Protein AF-0000000086883525 (afdb_homodimer)

Structure (mmCIF, N/CA/C/O backbone):
data_AF-0000000086883525-model_v1
#
loop_
_entity.id
_entity.type
_entity.pdbx_description
1 polymer 'Thiamine ABC transporter substrate-binding protein'
#
loop_
_atom_site.group_PDB
_atom_site.id
_atom_site.type_symbol
_atom_site.label_atom_id
_atom_site.label_alt_id
_atom_site.label_comp_id
_atom_site.label_asym_id
_atom_site.label_entity_id
_atom_site.label_seq_id
_atom_site.pdbx_PDB_ins_code
_atom_site.Cartn_x
_atom_site.Cartn_y
_atom_site.Cartn_z
_atom_site.occupancy
_atom_site.B_iso_or_equiv
_atom_site.auth_seq_id
_atom_site.auth_comp_id
_atom_site.auth_asym_id
_atom_site.auth_atom_id
_atom_site.pdbx_PDB_model_num
ATOM 1 N N . MET A 1 1 ? 10.016 -0.76 65.938 1 26.08 1 MET A N 1
ATOM 2 C CA . MET A 1 1 ? 8.953 -0.741 64.938 1 26.08 1 MET A CA 1
ATOM 3 C C . MET A 1 1 ? 9.523 -0.809 63.562 1 26.08 1 MET A C 1
ATOM 5 O O . MET A 1 1 ? 10.297 0.062 63.156 1 26.08 1 MET A O 1
ATOM 9 N N . LYS A 1 2 ? 9.773 -2.104 63.062 1 36.41 2 LYS A N 1
ATOM 10 C CA . LYS A 1 2 ? 10.344 -2.566 61.812 1 36.41 2 LYS A CA 1
ATOM 11 C C . LYS A 1 2 ? 9.531 -2.057 60.625 1 36.41 2 LYS A C 1
ATOM 13 O O . LYS A 1 2 ? 8.375 -2.438 60.438 1 36.41 2 LYS A O 1
ATOM 18 N N . LYS A 1 3 ? 9.609 -0.746 60.219 1 35.59 3 LYS A N 1
ATOM 19 C CA . LYS A 1 3 ? 8.953 -0.136 59.062 1 35.59 3 LYS A CA 1
ATOM 20 C C . LYS A 1 3 ? 9.227 -0.929 57.781 1 35.59 3 LYS A C 1
ATOM 22 O O . LYS A 1 3 ? 10.383 -1.112 57.406 1 35.59 3 LYS A O 1
ATOM 27 N N . GLY A 1 4 ? 8.422 -1.897 57.469 1 40.97 4 GLY A N 1
ATOM 28 C CA . GLY A 1 4 ? 8.398 -2.662 56.25 1 40.97 4 GLY A CA 1
ATOM 29 C C . GLY A 1 4 ? 8.305 -1.791 55 1 40.97 4 GLY A C 1
ATOM 30 O O . GLY A 1 4 ? 7.418 -0.942 54.906 1 40.97 4 GLY A O 1
ATOM 31 N N . ILE A 1 5 ? 9.375 -1.414 54.375 1 45.16 5 ILE A N 1
ATOM 32 C CA . ILE A 1 5 ? 9.5 -0.696 53.094 1 45.16 5 ILE A CA 1
ATOM 33 C C . ILE A 1 5 ? 8.734 -1.437 52 1 45.16 5 ILE A C 1
ATOM 35 O O . ILE A 1 5 ? 9.023 -2.596 51.719 1 45.16 5 ILE A O 1
ATOM 39 N N . LEU A 1 6 ? 7.508 -1.075 51.781 1 44.06 6 LEU A N 1
ATOM 40 C CA . LEU A 1 6 ? 6.73 -1.501 50.625 1 44.06 6 LEU A CA 1
ATOM 41 C C . LEU A 1 6 ? 7.41 -1.078 49.344 1 44.06 6 LEU A C 1
ATOM 43 O O . LEU A 1 6 ? 7.555 0.116 49.062 1 44.06 6 LEU A O 1
ATOM 47 N N . VAL A 1 7 ? 8.328 -1.856 48.844 1 47.06 7 VAL A N 1
ATOM 48 C CA . VAL A 1 7 ? 8.859 -1.648 47.5 1 47.06 7 VAL A CA 1
ATOM 49 C C . VAL A 1 7 ? 7.723 -1.729 46.469 1 47.06 7 VAL A C 1
ATOM 51 O O . VAL A 1 7 ? 7.074 -2.77 46.344 1 47.06 7 VAL A O 1
ATOM 54 N N . ILE A 1 8 ? 7.125 -0.64 46.156 1 46.41 8 ILE A N 1
ATOM 55 C CA . ILE A 1 8 ? 6.23 -0.528 45 1 46.41 8 ILE A CA 1
ATOM 56 C C . ILE A 1 8 ? 6.957 -0.977 43.75 1 46.41 8 ILE A C 1
ATOM 58 O O . ILE A 1 8 ? 7.926 -0.344 43.312 1 46.41 8 ILE A O 1
ATOM 62 N N . MET A 1 9 ? 6.895 -2.271 43.438 1 45.41 9 MET A N 1
ATOM 63 C CA . MET A 1 9 ? 7.305 -2.779 42.125 1 45.41 9 MET A CA 1
ATOM 64 C C . MET A 1 9 ? 6.535 -2.086 41 1 45.41 9 MET A C 1
ATOM 66 O O . MET A 1 9 ? 5.32 -2.238 40.875 1 45.41 9 MET A O 1
ATOM 70 N N . SER A 1 10 ? 7.008 -1.017 40.5 1 43.16 10 SER A N 1
ATOM 71 C CA . SER A 1 10 ? 6.504 -0.422 39.25 1 43.16 10 SER A CA 1
ATOM 72 C C . SER A 1 10 ? 6.473 -1.441 38.125 1 43.16 10 SER A C 1
ATOM 74 O O . SER A 1 10 ? 7.523 -1.912 37.688 1 43.16 10 SER A O 1
ATOM 76 N N . ILE A 1 11 ? 5.387 -2.135 37.938 1 46.19 11 ILE A N 1
ATOM 77 C CA . ILE A 1 11 ? 5.141 -2.904 36.719 1 46.19 11 ILE A CA 1
ATOM 78 C C . ILE A 1 11 ? 5.207 -1.983 35.5 1 46.19 11 ILE A C 1
ATOM 80 O O . ILE A 1 11 ? 4.324 -1.142 35.312 1 46.19 11 ILE A O 1
ATOM 84 N N . LEU A 1 12 ? 6.348 -1.711 35 1 43.28 12 LEU A N 1
ATOM 85 C CA . LEU A 1 12 ? 6.453 -1.168 33.656 1 43.28 12 LEU A CA 1
ATOM 86 C C . LEU A 1 12 ? 5.73 -2.059 32.656 1 43.28 12 LEU A C 1
ATOM 88 O O . LEU A 1 12 ? 6.191 -3.16 32.344 1 43.28 12 LEU A O 1
ATOM 92 N N . ILE A 1 13 ? 4.504 -1.885 32.594 1 41.12 13 ILE A N 1
ATOM 93 C CA . ILE A 1 13 ? 3.83 -2.477 31.438 1 41.12 13 ILE A CA 1
ATOM 94 C C . ILE A 1 13 ? 4.492 -1.996 30.141 1 41.12 13 ILE A C 1
ATOM 96 O O . ILE A 1 13 ? 4.359 -0.829 29.766 1 41.12 13 ILE A O 1
ATOM 100 N N . VAL A 1 14 ? 5.582 -2.463 29.812 1 38.5 14 VAL A N 1
ATOM 101 C CA . VAL A 1 14 ? 6.02 -2.332 28.422 1 38.5 14 VAL A CA 1
ATOM 102 C C . VAL A 1 14 ? 4.895 -2.756 27.484 1 38.5 14 VAL A C 1
ATOM 104 O O . VAL A 1 14 ? 4.527 -3.932 27.422 1 38.5 14 VAL A O 1
ATOM 107 N N . ILE A 1 15 ? 3.977 -1.955 27.312 1 38.78 15 ILE A N 1
ATOM 108 C CA . ILE A 1 15 ? 3.133 -2.23 26.156 1 38.78 15 ILE A CA 1
ATOM 109 C C . ILE A 1 15 ? 4.008 -2.549 24.938 1 38.78 15 ILE A C 1
ATOM 111 O O . ILE A 1 15 ? 4.672 -1.663 24.391 1 38.78 15 ILE A O 1
ATOM 115 N N . SER A 1 16 ? 4.668 -3.59 24.891 1 41.25 16 SER A N 1
ATOM 116 C CA . SER A 1 16 ? 5.316 -4.09 23.688 1 41.25 16 SER A CA 1
ATOM 117 C C . SER A 1 16 ? 4.418 -3.93 22.453 1 41.25 16 SER A C 1
ATOM 119 O O . SER A 1 16 ? 3.359 -4.555 22.375 1 41.25 16 SER A O 1
ATOM 121 N N . VAL A 1 17 ? 4.285 -2.807 21.938 1 48.97 17 VAL A N 1
ATOM 122 C CA . VAL A 1 17 ? 3.619 -2.711 20.641 1 48.97 17 VAL A CA 1
ATOM 123 C C . VAL A 1 17 ? 4.016 -3.898 19.766 1 48.97 17 VAL A C 1
ATOM 125 O O . VAL A 1 17 ? 5.141 -3.959 19.25 1 48.97 17 VAL A O 1
ATOM 128 N N . PHE A 1 18 ? 3.635 -5.09 20.125 1 55.78 18 PHE A N 1
ATOM 129 C CA . PHE A 1 18 ? 3.896 -6.344 19.438 1 55.78 18 PHE A CA 1
ATOM 130 C C . PHE A 1 18 ? 3.559 -6.219 17.953 1 55.78 18 PHE A C 1
ATOM 132 O O . PHE A 1 18 ? 2.461 -5.789 17.594 1 55.78 18 PHE A O 1
ATOM 139 N N . SER A 1 19 ? 4.566 -6.043 17.156 1 72.75 19 SER A N 1
ATOM 140 C CA . SER A 1 19 ? 4.43 -6.109 15.703 1 72.75 19 SER A CA 1
ATOM 141 C C . SER A 1 19 ? 3.621 -7.332 15.281 1 72.75 19 SER A C 1
ATOM 143 O O . SER A 1 19 ? 3.891 -8.445 15.727 1 72.75 19 SER A O 1
ATOM 145 N N . THR A 1 20 ? 2.459 -7.117 14.68 1 91.75 20 THR A N 1
ATOM 146 C CA . THR A 1 20 ? 1.625 -8.188 14.133 1 91.75 20 THR A CA 1
ATOM 147 C C . THR A 1 20 ? 2.396 -9 13.102 1 91.75 20 THR A C 1
ATOM 149 O O . THR A 1 20 ? 3.154 -8.438 12.305 1 91.75 20 THR A O 1
ATOM 152 N N . THR A 1 21 ? 2.465 -10.359 13.273 1 97.25 21 THR A N 1
ATOM 153 C CA . THR A 1 21 ? 3.105 -11.234 12.297 1 97.25 21 THR A CA 1
ATOM 154 C C . THR A 1 21 ? 2.066 -11.883 11.391 1 97.25 21 THR A C 1
ATOM 156 O O . THR A 1 21 ? 1.103 -12.484 11.867 1 97.25 21 THR A O 1
ATOM 159 N N . LEU A 1 22 ? 2.145 -11.656 10.133 1 98.44 22 LEU A N 1
ATOM 160 C CA . LEU A 1 22 ? 1.344 -12.336 9.117 1 98.44 22 LEU A CA 1
ATOM 161 C C . LEU A 1 22 ? 2.012 -13.633 8.672 1 98.44 22 LEU A C 1
ATOM 163 O O . LEU A 1 22 ? 3.162 -13.617 8.227 1 98.44 22 LEU A O 1
ATOM 167 N N . THR A 1 23 ? 1.374 -14.742 8.758 1 98.75 23 THR A N 1
ATOM 168 C CA . THR A 1 23 ? 1.922 -16.016 8.32 1 98.75 23 THR A CA 1
ATOM 169 C C . THR A 1 23 ? 1.398 -16.391 6.934 1 98.75 23 THR A C 1
ATOM 171 O O . THR A 1 23 ? 0.187 -16.484 6.727 1 98.75 23 THR A O 1
ATOM 174 N N . VAL A 1 24 ? 2.312 -16.625 6.031 1 98.81 24 VAL A N 1
ATOM 175 C CA . VAL A 1 24 ? 1.998 -16.953 4.645 1 98.81 24 VAL A CA 1
ATOM 176 C C . VAL A 1 24 ? 2.525 -18.344 4.301 1 98.81 24 VAL A C 1
ATOM 178 O O . VAL A 1 24 ? 3.729 -18.594 4.387 1 98.81 24 VAL A O 1
ATOM 181 N N . TYR A 1 25 ? 1.626 -19.266 3.953 1 98.81 25 TYR A N 1
ATOM 182 C CA . TYR A 1 25 ? 2.031 -20.562 3.398 1 98.81 25 TYR A CA 1
ATOM 183 C C . TYR A 1 25 ? 2.248 -20.453 1.894 1 98.81 25 TYR A C 1
ATOM 185 O O . TYR A 1 25 ? 1.459 -19.828 1.187 1 98.81 25 TYR A O 1
ATOM 193 N N . THR A 1 26 ? 3.334 -21.031 1.473 1 98.62 26 THR A N 1
ATOM 194 C CA . THR A 1 26 ? 3.635 -21.062 0.045 1 98.62 26 THR A CA 1
ATOM 195 C C . THR A 1 26 ? 4.508 -22.266 -0.305 1 98.62 26 THR A C 1
ATOM 197 O O . THR A 1 26 ? 4.66 -23.188 0.5 1 98.62 26 THR A O 1
ATOM 200 N N . TYR A 1 27 ? 4.879 -22.375 -1.587 1 98.25 27 TYR A N 1
ATOM 201 C CA . TYR A 1 27 ? 5.766 -23.438 -2.068 1 98.25 27 TYR A CA 1
ATOM 202 C C . TYR A 1 27 ? 7.207 -22.953 -2.131 1 98.25 27 TYR A C 1
ATOM 204 O O . TYR A 1 27 ? 7.469 -21.75 -2.049 1 98.25 27 TYR A O 1
ATOM 212 N N . GLU A 1 28 ? 8.117 -23.844 -2.275 1 96.94 28 GLU A N 1
ATOM 213 C CA . GLU A 1 28 ? 9.547 -23.578 -2.096 1 96.94 28 GLU A CA 1
ATOM 214 C C . GLU A 1 28 ? 10.07 -22.609 -3.146 1 96.94 28 GLU A C 1
ATOM 216 O O . GLU A 1 28 ? 10.836 -21.703 -2.826 1 96.94 28 GLU A O 1
ATOM 221 N N . SER A 1 29 ? 9.609 -22.656 -4.32 1 95.06 29 SER A N 1
ATOM 222 C CA . SER A 1 29 ? 10.18 -21.859 -5.414 1 95.06 29 SER A CA 1
ATOM 223 C C . SER A 1 29 ? 9.781 -20.406 -5.312 1 95.06 29 SER A C 1
ATOM 225 O O . SER A 1 29 ? 10.312 -19.547 -6.027 1 95.06 29 SER A O 1
ATOM 227 N N . LEU A 1 30 ? 8.898 -20.062 -4.395 1 97 30 LEU A N 1
ATOM 228 C CA . LEU A 1 30 ? 8.523 -18.672 -4.184 1 97 30 LEU A CA 1
ATOM 229 C C . LEU A 1 30 ? 9.477 -17.984 -3.209 1 97 30 LEU A C 1
ATOM 231 O O . LEU A 1 30 ? 9.211 -16.875 -2.744 1 97 30 LEU A O 1
ATOM 235 N N . ASN A 1 31 ? 10.547 -18.516 -2.914 1 95.69 31 ASN A N 1
ATOM 236 C CA . ASN A 1 31 ? 11.516 -18.016 -1.933 1 95.69 31 ASN A CA 1
ATOM 237 C C . ASN A 1 31 ? 12.031 -16.641 -2.299 1 95.69 31 ASN A C 1
ATOM 239 O O . ASN A 1 31 ? 12.422 -15.859 -1.422 1 95.69 31 ASN A O 1
ATOM 243 N N . TRP A 1 32 ? 11.992 -16.266 -3.557 1 96.25 32 TRP A N 1
ATOM 244 C CA . TRP A 1 32 ? 12.5 -14.977 -4.012 1 96.25 32 TRP A CA 1
ATOM 245 C C . TRP A 1 32 ? 11.719 -13.828 -3.375 1 96.25 32 TRP A C 1
ATOM 247 O O . TRP A 1 32 ? 12.242 -12.719 -3.246 1 96.25 32 TRP A O 1
ATOM 257 N N . VAL A 1 33 ? 10.5 -14.039 -2.92 1 97.12 33 VAL A N 1
ATOM 258 C CA . VAL A 1 33 ? 9.641 -13.016 -2.326 1 97.12 33 VAL A CA 1
ATOM 259 C C . VAL A 1 33 ? 10.273 -12.5 -1.038 1 97.12 33 VAL A C 1
ATOM 261 O O . VAL A 1 33 ? 10.172 -11.312 -0.722 1 97.12 33 VAL A O 1
ATOM 264 N N . GLU A 1 34 ? 10.938 -13.367 -0.271 1 95.19 34 GLU A N 1
ATOM 265 C CA . GLU A 1 34 ? 11.594 -12.977 0.971 1 95.19 34 GLU A CA 1
ATOM 266 C C . GLU A 1 34 ? 12.68 -11.93 0.714 1 95.19 34 GLU A C 1
ATOM 268 O O . GLU A 1 34 ? 12.812 -10.969 1.476 1 95.19 34 GLU A O 1
ATOM 273 N N . ASP A 1 35 ? 13.367 -12.109 -0.385 1 92.44 35 ASP A N 1
ATOM 274 C CA . ASP A 1 35 ? 14.523 -11.266 -0.681 1 92.44 35 ASP A CA 1
ATOM 275 C C . ASP A 1 35 ? 14.094 -10.008 -1.43 1 92.44 35 ASP A C 1
ATOM 277 O O . ASP A 1 35 ? 14.703 -8.945 -1.267 1 92.44 35 ASP A O 1
ATOM 281 N N . LYS A 1 36 ? 13.039 -10.117 -2.17 1 94.06 36 LYS A N 1
ATOM 282 C CA . LYS A 1 36 ? 12.797 -9.055 -3.145 1 94.06 36 LYS A CA 1
ATOM 283 C C . LYS A 1 36 ? 11.695 -8.109 -2.664 1 94.06 36 LYS A C 1
ATOM 285 O O . LYS A 1 36 ? 11.742 -6.906 -2.938 1 94.06 36 LYS A O 1
ATOM 290 N N . VAL A 1 37 ? 10.664 -8.672 -1.959 1 95.88 37 VAL A N 1
ATOM 291 C CA . VAL A 1 37 ? 9.508 -7.785 -1.872 1 95.88 37 VAL A CA 1
ATOM 292 C C . VAL A 1 37 ? 8.961 -7.793 -0.448 1 95.88 37 VAL A C 1
ATOM 294 O O . VAL A 1 37 ? 8.219 -6.891 -0.057 1 95.88 37 VAL A O 1
ATOM 297 N N . LEU A 1 38 ? 9.266 -8.797 0.4 1 96.94 38 LEU A N 1
ATOM 298 C CA . LEU A 1 38 ? 8.617 -8.953 1.696 1 96.94 38 LEU A CA 1
ATOM 299 C C . LEU A 1 38 ? 8.945 -7.773 2.611 1 96.94 38 LEU A C 1
ATOM 301 O O . LEU A 1 38 ? 8.086 -7.328 3.381 1 96.94 38 LEU A O 1
ATOM 305 N N . LYS A 1 39 ? 10.18 -7.293 2.621 1 96.62 39 LYS A N 1
ATOM 306 C CA . LYS A 1 39 ? 10.586 -6.164 3.455 1 96.62 39 LYS A CA 1
ATOM 307 C C . LYS A 1 39 ? 9.781 -4.914 3.117 1 96.62 39 LYS A C 1
ATOM 309 O O . LYS A 1 39 ? 9.492 -4.098 3.996 1 96.62 39 LYS A O 1
ATOM 314 N N . GLU A 1 40 ? 9.477 -4.766 1.85 1 97.38 40 GLU A N 1
ATOM 315 C CA . GLU A 1 40 ? 8.648 -3.633 1.446 1 97.38 40 GLU A CA 1
ATOM 316 C C . GLU A 1 40 ? 7.277 -3.686 2.111 1 97.38 40 GLU A C 1
ATOM 318 O O . GLU A 1 40 ? 6.801 -2.684 2.65 1 97.38 40 GLU A O 1
ATOM 323 N N . PHE A 1 41 ? 6.598 -4.859 2.08 1 98.31 41 PHE A N 1
ATOM 324 C CA . PHE A 1 41 ? 5.293 -5.023 2.713 1 98.31 41 PHE A CA 1
ATOM 325 C C . PHE A 1 41 ? 5.379 -4.746 4.211 1 98.31 41 PHE A C 1
ATOM 327 O O . PHE A 1 41 ? 4.531 -4.043 4.766 1 98.31 41 PHE A O 1
ATOM 334 N N . GLU A 1 42 ? 6.434 -5.32 4.855 1 97.88 42 GLU A N 1
ATOM 335 C CA . GLU A 1 42 ? 6.637 -5.102 6.285 1 97.88 42 GLU A CA 1
ATOM 336 C C . GLU A 1 42 ? 6.781 -3.617 6.602 1 97.88 42 GLU A C 1
ATOM 338 O O . GLU A 1 42 ? 6.207 -3.129 7.578 1 97.88 42 GLU A O 1
ATOM 343 N N . SER A 1 43 ? 7.461 -2.926 5.758 1 96.88 43 SER A N 1
ATOM 344 C CA . SER A 1 43 ? 7.68 -1.497 5.953 1 96.88 43 SER A CA 1
ATOM 345 C C . SER A 1 43 ? 6.395 -0.707 5.746 1 96.88 43 SER A C 1
ATOM 347 O O . SER A 1 43 ? 6.148 0.285 6.434 1 96.88 43 SER A O 1
ATOM 349 N N . MET A 1 44 ? 5.574 -1.082 4.832 1 97.88 44 MET A N 1
ATOM 350 C CA . MET A 1 44 ? 4.324 -0.397 4.527 1 97.88 44 MET A CA 1
ATOM 351 C C . MET A 1 44 ? 3.373 -0.45 5.719 1 97.88 44 MET A C 1
ATOM 353 O O . MET A 1 44 ? 2.672 0.524 6.004 1 97.88 44 MET A O 1
ATOM 357 N N . TYR A 1 45 ? 3.354 -1.573 6.43 1 97.88 45 TYR A N 1
ATOM 358 C CA . TYR A 1 45 ? 2.256 -1.794 7.367 1 97.88 45 TYR A CA 1
ATOM 359 C C . TYR A 1 45 ? 2.777 -1.975 8.789 1 97.88 45 TYR A C 1
ATOM 361 O O . TYR A 1 45 ? 1.994 -2.152 9.727 1 97.88 45 TYR A O 1
ATOM 369 N N . GLY A 1 46 ? 4.133 -1.872 8.992 1 96 46 GLY A N 1
ATOM 370 C CA . GLY A 1 46 ? 4.707 -2.016 10.32 1 96 46 GLY A CA 1
ATOM 371 C C . GLY A 1 46 ? 4.477 -3.387 10.93 1 96 46 GLY A C 1
ATOM 372 O O . GLY A 1 46 ? 4.059 -3.498 12.086 1 96 46 GLY A O 1
ATOM 373 N N . CYS A 1 47 ? 4.723 -4.441 10.133 1 97 47 CYS A N 1
ATOM 374 C CA . CYS A 1 47 ? 4.477 -5.812 10.555 1 97 47 CYS A CA 1
ATOM 375 C C . CYS A 1 47 ? 5.629 -6.727 10.156 1 97 47 CYS A C 1
ATOM 377 O O . CYS A 1 47 ? 6.594 -6.277 9.531 1 97 47 CYS A O 1
ATOM 379 N N . ASP A 1 48 ? 5.562 -7.961 10.602 1 97.19 48 ASP A N 1
ATOM 380 C CA . ASP A 1 48 ? 6.453 -9.023 10.148 1 97.19 48 ASP A CA 1
ATOM 381 C C . ASP A 1 48 ? 5.703 -10.047 9.312 1 97.19 48 ASP A C 1
ATOM 383 O O . ASP A 1 48 ? 4.492 -10.227 9.469 1 97.19 48 ASP A O 1
ATOM 387 N N . VAL A 1 49 ? 6.379 -10.617 8.398 1 98.06 49 VAL A N 1
ATOM 388 C CA . VAL A 1 49 ? 5.801 -11.703 7.605 1 98.06 49 VAL A CA 1
ATOM 389 C C . VAL A 1 49 ? 6.594 -12.984 7.824 1 98.06 49 VAL A C 1
ATOM 391 O O . VAL A 1 49 ? 7.82 -13 7.691 1 98.06 49 VAL A O 1
ATOM 394 N N . ASN A 1 50 ? 5.957 -14.016 8.281 1 98.19 50 ASN A N 1
ATOM 395 C CA . ASN A 1 50 ? 6.504 -15.367 8.367 1 98.19 50 ASN A CA 1
ATOM 396 C C . ASN A 1 50 ? 6.145 -16.203 7.141 1 98.19 50 ASN A C 1
ATOM 398 O O . ASN A 1 50 ? 5.016 -16.688 7.023 1 98.19 50 ASN A O 1
ATOM 402 N N . LEU A 1 51 ? 7.055 -16.344 6.254 1 98.25 51 LEU A N 1
ATOM 403 C CA . LEU A 1 51 ? 6.859 -17.125 5.047 1 98.25 51 LEU A CA 1
ATOM 404 C C . LEU A 1 51 ? 7.203 -18.594 5.297 1 98.25 51 LEU A C 1
ATOM 406 O O . LEU A 1 51 ? 8.367 -18.938 5.535 1 98.25 51 LEU A O 1
ATOM 410 N N . VAL A 1 52 ? 6.203 -19.469 5.25 1 98.31 52 VAL A N 1
ATOM 411 C CA . VAL A 1 52 ? 6.387 -20.891 5.465 1 98.31 52 VAL A CA 1
ATOM 412 C C . VAL A 1 52 ? 6.352 -21.625 4.125 1 98.31 52 VAL A C 1
ATOM 414 O O . VAL A 1 52 ? 5.316 -21.672 3.457 1 98.31 52 VAL A O 1
ATOM 417 N N . LYS A 1 53 ? 7.457 -22.219 3.688 1 97.56 53 LYS A N 1
ATOM 418 C CA . LYS A 1 53 ? 7.594 -22.922 2.412 1 97.56 53 LYS A CA 1
ATOM 419 C C . LYS A 1 53 ? 7.391 -24.422 2.588 1 97.56 53 LYS A C 1
ATOM 421 O O . LYS A 1 53 ? 8.102 -25.062 3.365 1 97.56 53 LYS A O 1
ATOM 426 N N . LEU A 1 54 ? 6.469 -24.969 1.877 1 97.12 54 LEU A N 1
ATOM 427 C CA . LEU A 1 54 ? 6 -26.328 2.119 1 97.12 54 LEU A CA 1
ATOM 428 C C . LEU A 1 54 ? 6.109 -27.172 0.855 1 97.12 54 LEU A C 1
ATOM 430 O O . LEU A 1 54 ? 5.117 -27.734 0.392 1 97.12 54 LEU A O 1
ATOM 434 N N . GLY A 1 55 ? 7.355 -27.359 0.279 1 96.56 55 GLY A N 1
ATOM 435 C CA . GLY A 1 55 ? 7.512 -28.188 -0.912 1 96.56 55 GLY A CA 1
ATOM 436 C C . GLY A 1 55 ? 6.922 -27.547 -2.156 1 96.56 55 GLY A C 1
ATOM 437 O O . GLY A 1 55 ? 7.27 -26.422 -2.504 1 96.56 55 GLY A O 1
ATOM 438 N N . ASP A 1 56 ? 5.922 -28.234 -2.742 1 97.88 56 ASP A N 1
ATOM 439 C CA . ASP A 1 56 ? 5.242 -27.734 -3.934 1 97.88 56 ASP A CA 1
ATOM 440 C C . ASP A 1 56 ? 3.746 -27.562 -3.678 1 97.88 56 ASP A C 1
ATOM 442 O O . ASP A 1 56 ? 3.268 -27.797 -2.568 1 97.88 56 ASP A O 1
ATOM 446 N N . GLY A 1 57 ? 3.014 -27.031 -4.656 1 98.25 57 GLY A N 1
ATOM 447 C CA . GLY A 1 57 ? 1.636 -26.594 -4.488 1 98.25 57 GLY A CA 1
ATOM 448 C C . GLY A 1 57 ? 0.75 -27.656 -3.857 1 98.25 57 GLY A C 1
ATOM 449 O O . GLY A 1 57 ? -0.076 -27.344 -2.996 1 98.25 57 GLY A O 1
ATOM 450 N N . GLY A 1 58 ? 0.912 -28.922 -4.301 1 98.19 58 GLY A N 1
ATOM 451 C CA . GLY A 1 58 ? 0.127 -30 -3.719 1 98.19 58 GLY A CA 1
ATOM 452 C C . GLY A 1 58 ? 0.419 -30.219 -2.246 1 98.19 58 GLY A C 1
ATOM 453 O O . GLY A 1 58 ? -0.49 -30.5 -1.465 1 98.19 58 GLY A O 1
ATOM 454 N N . SER A 1 59 ? 1.672 -30.094 -1.894 1 98.25 59 SER A N 1
ATOM 455 C CA . SER A 1 59 ? 2.072 -30.234 -0.497 1 98.25 59 SER A CA 1
ATOM 456 C C . SER A 1 59 ? 1.498 -29.109 0.359 1 98.25 59 SER A C 1
ATOM 458 O O . SER A 1 59 ? 1.127 -29.328 1.514 1 98.25 59 SER A O 1
ATOM 460 N N . VAL A 1 60 ? 1.444 -27.906 -0.17 1 98.69 60 VAL A N 1
ATOM 461 C CA . VAL A 1 60 ? 0.845 -26.766 0.523 1 98.69 60 VAL A CA 1
ATOM 462 C C . VAL A 1 60 ? -0.622 -27.062 0.828 1 98.69 60 VAL A C 1
ATOM 464 O O . VAL A 1 60 ? -1.072 -26.891 1.963 1 98.69 60 VAL A O 1
ATOM 467 N N . LEU A 1 61 ? -1.326 -27.516 -0.211 1 98.62 61 LEU A N 1
ATOM 468 C CA . LEU A 1 61 ? -2.734 -27.844 -0.021 1 98.62 61 LEU A CA 1
ATOM 469 C C . LEU A 1 61 ? -2.898 -28.953 1.016 1 98.62 61 LEU A C 1
ATOM 471 O O . LEU A 1 61 ? -3.787 -28.875 1.867 1 98.62 61 LEU A O 1
ATOM 475 N N . SER A 1 62 ? -2.049 -29.984 0.927 1 97.94 62 SER A N 1
ATOM 476 C CA . SER A 1 62 ? -2.129 -31.094 1.87 1 97.94 62 SER A CA 1
ATOM 477 C C . SER A 1 62 ? -1.977 -30.609 3.309 1 97.94 62 SER A C 1
ATOM 479 O O . SER A 1 62 ? -2.703 -31.062 4.199 1 97.94 62 SER A O 1
ATOM 481 N N . ARG A 1 63 ? -1.049 -29.719 3.543 1 98.31 63 ARG A N 1
ATOM 482 C CA . ARG A 1 63 ? -0.851 -29.156 4.871 1 98.31 63 ARG A CA 1
ATOM 483 C C . ARG A 1 63 ? -2.105 -28.422 5.344 1 98.31 63 ARG A C 1
ATOM 485 O O . ARG A 1 63 ? -2.539 -28.609 6.484 1 98.31 63 ARG A O 1
ATOM 492 N N . LEU A 1 64 ? -2.703 -27.609 4.5 1 98.5 64 LEU A N 1
ATOM 493 C CA . LEU A 1 64 ? -3.908 -26.859 4.848 1 98.5 64 LEU A CA 1
ATOM 494 C C . LEU A 1 64 ? -5.059 -27.812 5.172 1 98.5 64 LEU A C 1
ATOM 496 O O . LEU A 1 64 ? -5.816 -27.578 6.117 1 98.5 64 LEU A O 1
ATOM 500 N N . LEU A 1 65 ? -5.18 -28.906 4.359 1 97.5 65 LEU A N 1
ATOM 501 C CA . LEU A 1 65 ? -6.238 -29.891 4.574 1 97.5 65 LEU A CA 1
ATOM 502 C C . LEU A 1 65 ? -6.059 -30.594 5.906 1 97.5 65 LEU A C 1
ATOM 504 O O . LEU A 1 65 ? -7.039 -30.938 6.578 1 97.5 65 LEU A O 1
ATOM 508 N N . LEU A 1 66 ? -4.816 -30.812 6.23 1 97.38 66 LEU A N 1
ATOM 509 C CA . LEU A 1 66 ? -4.516 -31.469 7.496 1 97.38 66 LEU A CA 1
ATOM 510 C C . LEU A 1 66 ? -4.844 -30.562 8.672 1 97.38 66 LEU A C 1
ATOM 512 O O . LEU A 1 66 ? -5.363 -31.031 9.695 1 97.38 66 LEU A O 1
ATOM 516 N N . GLU A 1 67 ? -4.547 -29.266 8.516 1 96.81 67 GLU A N 1
ATOM 517 C CA . GLU A 1 67 ? -4.727 -28.297 9.602 1 96.81 67 GLU A CA 1
ATOM 518 C C . GLU A 1 67 ? -6.188 -27.875 9.719 1 96.81 67 GLU A C 1
ATOM 520 O O . GLU A 1 67 ? -6.672 -27.609 10.82 1 96.81 67 GLU A O 1
ATOM 525 N N . LYS A 1 68 ? -6.887 -27.75 8.594 1 90 68 LYS A N 1
ATOM 526 C CA . LYS A 1 68 ? -8.281 -27.344 8.492 1 90 68 LYS A CA 1
ATOM 527 C C . LYS A 1 68 ? -8.531 -26.031 9.258 1 90 68 LYS A C 1
ATOM 529 O O . LYS A 1 68 ? -7.871 -25.031 9.008 1 90 68 LYS A O 1
ATOM 534 N N . LYS A 1 69 ? -9.367 -26.109 10.32 1 88 69 LYS A N 1
ATOM 535 C CA . LYS A 1 69 ? -9.781 -24.906 11.055 1 88 69 LYS A CA 1
ATOM 536 C C . LYS A 1 69 ? -8.672 -24.422 11.984 1 88 69 LYS A C 1
ATOM 538 O O . LYS A 1 69 ? -8.727 -23.297 12.484 1 88 69 LYS A O 1
ATOM 543 N N . ASN A 1 70 ? -7.652 -25.203 12.188 1 91.69 70 ASN A N 1
ATOM 544 C CA . ASN A 1 70 ? -6.57 -24.844 13.094 1 91.69 70 ASN A CA 1
ATOM 545 C C . ASN A 1 70 ? -5.328 -24.391 12.336 1 91.69 70 ASN A C 1
ATOM 547 O O . ASN A 1 70 ? -4.215 -24.469 12.859 1 91.69 70 ASN A O 1
ATOM 551 N N . SER A 1 71 ? -5.59 -23.984 11.125 1 94.88 71 SER A N 1
ATOM 552 C CA . SER A 1 71 ? -4.438 -23.547 10.352 1 94.88 71 SER A CA 1
ATOM 553 C C . SER A 1 71 ? -3.74 -22.359 11.016 1 94.88 71 SER A C 1
ATOM 555 O O . SER A 1 71 ? -4.398 -21.484 11.562 1 94.88 71 SER A O 1
ATOM 557 N N . LYS A 1 72 ? -2.412 -22.328 10.945 1 95.81 72 LYS A N 1
ATOM 558 C CA . LYS A 1 72 ? -1.614 -21.203 11.438 1 95.81 72 LYS A CA 1
ATOM 559 C C . LYS A 1 72 ? -1.423 -20.141 10.344 1 95.81 72 LYS A C 1
ATOM 561 O O . LYS A 1 72 ? -0.943 -19.047 10.617 1 95.81 72 LYS A O 1
ATOM 566 N N . ALA A 1 73 ? -1.813 -20.5 9.156 1 98.38 73 ALA A N 1
ATOM 567 C CA . ALA A 1 73 ? -1.637 -19.578 8.039 1 98.38 73 ALA A CA 1
ATOM 568 C C . ALA A 1 73 ? -2.725 -18.516 8.031 1 98.38 73 ALA A C 1
ATOM 570 O O . ALA A 1 73 ? -3.875 -18.781 8.383 1 98.38 73 ALA A O 1
ATOM 571 N N . ASP A 1 74 ? -2.346 -17.297 7.688 1 98.75 74 ASP A N 1
ATOM 572 C CA . ASP A 1 74 ? -3.287 -16.219 7.414 1 98.75 74 ASP A CA 1
ATOM 573 C C . ASP A 1 74 ? -3.629 -16.156 5.926 1 98.75 74 ASP A C 1
ATOM 575 O O . ASP A 1 74 ? -4.762 -15.844 5.559 1 98.75 74 ASP A O 1
ATOM 579 N N . VAL A 1 75 ? -2.625 -16.391 5.078 1 98.88 75 VAL A N 1
ATOM 580 C CA . VAL A 1 75 ? -2.707 -16.328 3.621 1 98.88 75 VAL A CA 1
ATOM 581 C C . VAL A 1 75 ? -2.012 -17.531 3.004 1 98.88 75 VAL A C 1
ATOM 583 O O . VAL A 1 75 ? -1.041 -18.062 3.562 1 98.88 75 VAL A O 1
ATOM 586 N N . VAL A 1 76 ? -2.525 -18.016 1.929 1 98.94 76 VAL A N 1
ATOM 587 C CA . VAL A 1 76 ? -1.83 -19 1.106 1 98.94 76 VAL A CA 1
ATOM 588 C C . VAL A 1 76 ? -1.554 -18.422 -0.277 1 98.94 76 VAL A C 1
ATOM 590 O O . VAL A 1 76 ? -2.42 -17.766 -0.868 1 98.94 76 VAL A O 1
ATOM 593 N N . VAL A 1 77 ? -0.341 -18.562 -0.716 1 98.88 77 VAL A N 1
ATOM 594 C CA . VAL A 1 77 ? 0.087 -18.125 -2.041 1 98.88 77 VAL A CA 1
ATOM 595 C C . VAL A 1 77 ? 0.618 -19.328 -2.832 1 98.88 77 VAL A C 1
ATOM 597 O O . VAL A 1 77 ? 1.55 -20 -2.393 1 98.88 77 VAL A O 1
ATOM 600 N N . GLY A 1 78 ? -0.088 -19.594 -3.971 1 98.56 78 GLY A N 1
ATOM 601 C CA . GLY A 1 78 ? 0.527 -20.594 -4.832 1 98.56 78 GLY A CA 1
ATOM 602 C C . GLY A 1 78 ? -0.403 -21.734 -5.172 1 98.56 78 GLY A C 1
ATOM 603 O O . GLY A 1 78 ? -0.046 -22.625 -5.953 1 98.56 78 GLY A O 1
ATOM 604 N N . LEU A 1 79 ? -1.627 -21.781 -4.633 1 98.62 79 LEU A N 1
ATOM 605 C CA . LEU A 1 79 ? -2.598 -22.75 -5.129 1 98.62 79 LEU A CA 1
ATOM 606 C C . LEU A 1 79 ? -3.096 -22.359 -6.516 1 98.62 79 LEU A C 1
ATOM 608 O O . LEU A 1 79 ? -3.727 -21.312 -6.68 1 98.62 79 LEU A O 1
ATOM 612 N N . ASP A 1 80 ? -2.812 -23.219 -7.457 1 98.56 80 ASP A N 1
ATOM 613 C CA . ASP A 1 80 ? -3.283 -22.875 -8.797 1 98.56 80 ASP A CA 1
ATOM 614 C C . ASP A 1 80 ? -4.766 -23.203 -8.953 1 98.56 80 ASP A C 1
ATOM 616 O O . ASP A 1 80 ? -5.445 -23.516 -7.977 1 98.56 80 ASP A O 1
ATOM 620 N N . GLN A 1 81 ? -5.316 -23.047 -10.148 1 98.06 81 GLN A N 1
ATOM 621 C CA . GLN A 1 81 ? -6.75 -23.109 -10.414 1 98.06 81 GLN A CA 1
ATOM 622 C C . GLN A 1 81 ? -7.316 -24.484 -10.047 1 98.06 81 GLN A C 1
ATOM 624 O O . GLN A 1 81 ? -8.469 -24.594 -9.625 1 98.06 81 GLN A O 1
ATOM 629 N N . SER A 1 82 ? -6.543 -25.547 -10.156 1 98.12 82 SER A N 1
ATOM 630 C CA . SER A 1 82 ? -7.035 -26.875 -9.844 1 98.12 82 SER A CA 1
ATOM 631 C C . SER A 1 82 ? -6.965 -27.172 -8.352 1 98.12 82 SER A C 1
ATOM 633 O O . SER A 1 82 ? -7.914 -27.703 -7.77 1 98.12 82 SER A O 1
ATOM 635 N N . LEU A 1 83 ? -5.867 -26.797 -7.711 1 98.56 83 LEU A N 1
ATOM 636 C CA . LEU A 1 83 ? -5.703 -27.016 -6.273 1 98.56 83 LEU A CA 1
ATOM 637 C C . LEU A 1 83 ? -6.699 -26.172 -5.484 1 98.56 83 LEU A C 1
ATOM 639 O O . LEU A 1 83 ? -7.207 -26.609 -4.449 1 98.56 83 LEU A O 1
ATOM 643 N N . SER A 1 84 ? -7.016 -25.016 -5.941 1 98.25 84 SER A N 1
ATOM 644 C CA . SER A 1 84 ? -7.922 -24.109 -5.238 1 98.25 84 SER A CA 1
ATOM 645 C C . SER A 1 84 ? -9.336 -24.688 -5.18 1 98.25 84 SER A C 1
ATOM 647 O O . SER A 1 84 ? -10.086 -24.406 -4.246 1 98.25 84 SER A O 1
ATOM 649 N N . VAL A 1 85 ? -9.695 -25.5 -6.195 1 97.88 85 VAL A N 1
ATOM 650 C CA . VAL A 1 85 ? -11.023 -26.094 -6.234 1 97.88 85 VAL A CA 1
ATOM 651 C C . VAL A 1 85 ? -11.266 -26.906 -4.965 1 97.88 85 VAL A C 1
ATOM 653 O O . VAL A 1 85 ? -12.305 -26.766 -4.312 1 97.88 85 VAL A O 1
ATOM 656 N N . LYS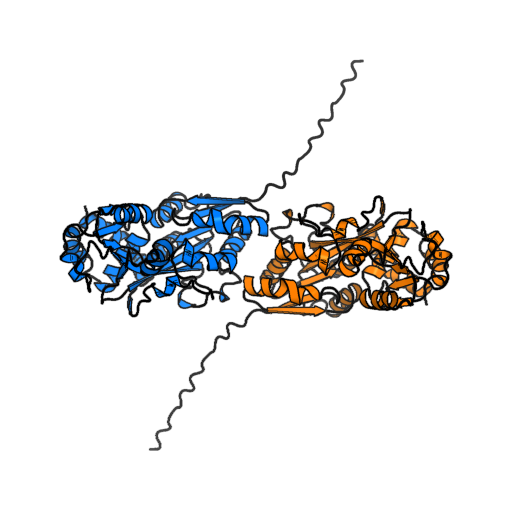 A 1 86 ? -10.312 -27.734 -4.609 1 97.12 86 LYS A N 1
ATOM 657 C CA . LYS A 1 86 ? -10.438 -28.562 -3.406 1 97.12 86 LYS A CA 1
ATOM 658 C C . LYS A 1 86 ? -10.438 -27.688 -2.152 1 97.12 86 LYS A C 1
ATOM 660 O O . LYS A 1 86 ? -11.203 -27.938 -1.217 1 97.12 86 LYS A O 1
ATOM 665 N N . ALA A 1 87 ? -9.555 -26.719 -2.1 1 98.19 87 ALA A N 1
ATOM 666 C CA . ALA A 1 87 ? -9.484 -25.828 -0.944 1 98.19 87 ALA A CA 1
ATOM 667 C C . ALA A 1 87 ? -10.812 -25.125 -0.71 1 98.19 87 ALA A C 1
ATOM 669 O O . ALA A 1 87 ? -11.25 -24.984 0.432 1 98.19 87 ALA A O 1
ATOM 670 N N . ILE A 1 88 ? -11.469 -24.656 -1.774 1 97.81 88 ILE A N 1
ATOM 671 C CA . ILE A 1 88 ? -12.766 -23.984 -1.691 1 97.81 88 ILE A CA 1
ATOM 672 C C . ILE A 1 88 ? -13.82 -24.984 -1.206 1 97.81 88 ILE A C 1
ATOM 674 O O . ILE A 1 88 ? -14.586 -24.672 -0.289 1 97.81 88 ILE A O 1
ATOM 678 N N . LYS A 1 89 ? -13.844 -26.188 -1.788 1 96.69 89 LYS A N 1
ATOM 679 C CA . LYS A 1 89 ? -14.82 -27.219 -1.459 1 96.69 89 LYS A CA 1
ATOM 680 C C . LYS A 1 89 ? -14.742 -27.594 0.017 1 96.69 89 LYS A C 1
ATOM 682 O O . LYS A 1 89 ? -15.773 -27.844 0.652 1 96.69 89 LYS A O 1
ATOM 687 N N . GLU A 1 90 ? -13.555 -27.609 0.525 1 97.12 90 GLU A N 1
ATOM 688 C CA . GLU A 1 90 ? -13.336 -28.031 1.904 1 97.12 90 GLU A CA 1
ATOM 689 C C . GLU A 1 90 ? -13.516 -26.875 2.877 1 97.12 90 GLU A C 1
ATOM 691 O O . GLU A 1 90 ? -13.289 -27.016 4.078 1 97.12 90 GLU A O 1
ATOM 696 N N . GLY A 1 91 ? -13.812 -25.703 2.367 1 97.44 91 GLY A N 1
ATOM 697 C CA . GLY A 1 91 ? -14.133 -24.562 3.211 1 97.44 91 GLY A CA 1
ATOM 698 C C . GLY A 1 91 ? -12.914 -23.953 3.885 1 97.44 91 GLY A C 1
ATOM 699 O O . GLY A 1 91 ? -13 -23.453 5.012 1 97.44 91 GLY A O 1
ATOM 700 N N . ILE A 1 92 ? -11.766 -23.969 3.256 1 98 92 ILE A N 1
ATOM 701 C CA . ILE A 1 92 ? -10.5 -23.516 3.83 1 98 92 ILE A CA 1
ATOM 702 C C . ILE A 1 92 ? -10.305 -22.031 3.555 1 98 92 ILE A C 1
ATOM 704 O O . ILE A 1 92 ? -9.68 -21.328 4.348 1 98 92 ILE A O 1
ATOM 708 N N . LEU A 1 93 ? -10.859 -21.531 2.523 1 98.56 93 LEU A N 1
ATOM 709 C CA . LEU A 1 93 ? -10.547 -20.188 2.041 1 98.56 93 LEU A CA 1
ATOM 710 C C . LEU A 1 93 ? -11.672 -19.219 2.383 1 98.56 93 LEU A C 1
ATOM 712 O O . LEU A 1 93 ? -12.844 -19.609 2.447 1 98.56 93 LEU A O 1
ATOM 716 N N . GLU A 1 94 ? -11.328 -18.031 2.629 1 98.06 94 GLU A N 1
ATOM 717 C CA . GLU A 1 94 ? -12.258 -16.922 2.863 1 98.06 94 GLU A CA 1
ATOM 718 C C . GLU A 1 94 ? -12.508 -16.141 1.583 1 98.06 94 GLU A C 1
ATOM 720 O O . GLU A 1 94 ? -11.578 -15.867 0.817 1 98.06 94 GLU A O 1
ATOM 725 N N . LYS A 1 95 ? -13.789 -15.781 1.295 1 98.44 95 LYS A N 1
ATOM 726 C CA . LYS A 1 95 ? -14.094 -14.93 0.148 1 98.44 95 LYS A CA 1
ATOM 727 C C . LYS A 1 95 ? -13.484 -13.547 0.31 1 98.44 95 LYS A C 1
ATOM 729 O O . LYS A 1 95 ? -13.641 -12.906 1.354 1 98.44 95 LYS A O 1
ATOM 734 N N . TYR A 1 96 ? -12.812 -13.086 -0.689 1 98.38 96 TYR A N 1
ATOM 735 C CA . TYR A 1 96 ? -12.297 -11.719 -0.708 1 98.38 96 TYR A CA 1
ATOM 736 C C . TYR A 1 96 ? -11.977 -11.281 -2.131 1 98.38 96 TYR A C 1
ATOM 738 O O . TYR A 1 96 ? -11.227 -11.953 -2.842 1 98.38 96 TYR A O 1
ATOM 746 N N . THR A 1 97 ? -12.547 -10.227 -2.564 1 98.25 97 THR A N 1
ATOM 747 C CA . THR A 1 97 ? -12.164 -9.508 -3.773 1 98.25 97 THR A CA 1
ATOM 748 C C . THR A 1 97 ? -11.359 -8.258 -3.428 1 98.25 97 THR A C 1
ATOM 750 O O . THR A 1 97 ? -11.891 -7.324 -2.818 1 98.25 97 THR A O 1
ATOM 753 N N . PRO A 1 98 ? -10.109 -8.227 -3.756 1 98.38 98 PRO A N 1
ATOM 754 C CA . PRO A 1 98 ? -9.289 -7.07 -3.391 1 98.38 98 PRO A CA 1
ATOM 755 C C . PRO A 1 98 ? -9.766 -5.781 -4.059 1 98.38 98 PRO A C 1
ATOM 757 O O . PRO A 1 98 ? -10.281 -5.812 -5.18 1 98.38 98 PRO A O 1
ATOM 760 N N . ILE A 1 99 ? -9.484 -4.641 -3.443 1 97.06 99 ILE A N 1
ATOM 761 C CA . ILE A 1 99 ? -9.992 -3.354 -3.902 1 97.06 99 ILE A CA 1
ATOM 762 C C . ILE A 1 99 ? -9.297 -2.953 -5.199 1 97.06 99 ILE A C 1
ATOM 764 O O . ILE A 1 99 ? -9.789 -2.102 -5.941 1 97.06 99 ILE A O 1
ATOM 768 N N . ASN A 1 100 ? -8.086 -3.576 -5.41 1 98.06 100 ASN A N 1
ATOM 769 C CA . ASN A 1 100 ? -7.359 -3.24 -6.629 1 98.06 100 ASN A CA 1
ATOM 770 C C . ASN A 1 100 ? -7.469 -4.348 -7.672 1 98.06 100 ASN A C 1
ATOM 772 O O . ASN A 1 100 ? -6.562 -4.535 -8.484 1 98.06 100 ASN A O 1
ATOM 776 N N . ILE A 1 101 ? -8.555 -5.121 -7.688 1 98 101 ILE A N 1
ATOM 777 C CA . ILE A 1 101 ? -8.766 -6.242 -8.594 1 98 101 ILE A CA 1
ATOM 778 C C . ILE A 1 101 ? -8.75 -5.746 -10.039 1 98 101 ILE A C 1
ATOM 780 O O . ILE A 1 101 ? -8.414 -6.496 -10.961 1 98 101 ILE A O 1
ATOM 784 N N . SER A 1 102 ? -9.086 -4.441 -10.266 1 96.5 102 SER A N 1
ATOM 785 C CA . SER A 1 102 ? -9.164 -3.875 -11.609 1 96.5 102 SER A CA 1
ATOM 786 C C . SER A 1 102 ? -7.789 -3.807 -12.266 1 96.5 102 SER A C 1
ATOM 788 O O . SER A 1 102 ? -7.684 -3.594 -13.477 1 96.5 102 SER A O 1
ATOM 790 N N . LYS A 1 103 ? -6.75 -4.016 -11.508 1 97.38 103 LYS A N 1
ATOM 791 C CA . LYS A 1 103 ? -5.391 -3.994 -12.047 1 97.38 103 LYS A CA 1
ATOM 792 C C . LYS A 1 103 ? -5.105 -5.238 -12.883 1 97.38 103 LYS A C 1
ATOM 794 O O . LYS A 1 103 ? -4.133 -5.273 -13.641 1 97.38 103 LYS A O 1
ATOM 799 N N . ILE A 1 104 ? -5.863 -6.25 -12.641 1 98.44 104 ILE A N 1
ATOM 800 C CA . ILE A 1 104 ? -5.699 -7.461 -13.438 1 98.44 104 ILE A CA 1
ATOM 801 C C . ILE A 1 104 ? -6.148 -7.199 -14.875 1 98.44 104 ILE A C 1
ATOM 803 O O . ILE A 1 104 ? -7.305 -6.836 -15.117 1 98.44 104 ILE A O 1
ATOM 807 N N . ASN A 1 105 ? -5.258 -7.34 -15.789 1 96.06 105 ASN A N 1
ATOM 808 C CA . ASN A 1 105 ? -5.477 -6.93 -17.172 1 96.06 105 ASN A CA 1
ATOM 809 C C . ASN A 1 105 ? -6.461 -7.852 -17.891 1 96.06 105 ASN A C 1
ATOM 811 O O . ASN A 1 105 ? -7.324 -7.387 -18.625 1 96.06 105 ASN A O 1
ATOM 815 N N . ASN A 1 106 ? -6.344 -9.109 -17.734 1 97 106 ASN A N 1
ATOM 816 C CA . ASN A 1 106 ? -7.215 -10.117 -18.328 1 97 106 ASN A CA 1
ATOM 817 C C . ASN A 1 106 ? -8.195 -10.688 -17.312 1 97 106 ASN A C 1
ATOM 819 O O . ASN A 1 106 ? -7.82 -11.539 -16.484 1 97 106 ASN A O 1
ATOM 823 N N . LYS A 1 107 ? -9.43 -10.312 -17.406 1 96.12 107 LYS A N 1
ATOM 824 C CA . LYS A 1 107 ? -10.438 -10.672 -16.422 1 96.12 107 LYS A CA 1
ATOM 825 C C . LYS A 1 107 ? -10.695 -12.172 -16.422 1 96.12 107 LYS A C 1
ATOM 827 O O . LYS A 1 107 ? -11.25 -12.711 -15.461 1 96.12 107 LYS A O 1
ATOM 832 N N . ASP A 1 108 ? -10.328 -12.883 -17.516 1 96.06 108 ASP A N 1
ATOM 833 C CA . ASP A 1 108 ? -10.523 -14.328 -17.578 1 96.06 108 ASP A CA 1
ATOM 834 C C . ASP A 1 108 ? -9.656 -15.047 -16.547 1 96.06 108 ASP A C 1
ATOM 836 O O . ASP A 1 108 ? -9.891 -16.219 -16.234 1 96.06 108 ASP A O 1
ATOM 840 N N . LEU A 1 109 ? -8.664 -14.336 -16.016 1 97.94 109 LEU A N 1
ATOM 841 C CA . LEU A 1 109 ? -7.789 -14.938 -15.016 1 97.94 109 LEU A CA 1
ATOM 842 C C . LEU A 1 109 ? -8.469 -14.969 -13.656 1 97.94 109 LEU A C 1
ATOM 844 O O . LEU A 1 109 ? -8.016 -15.664 -12.742 1 97.94 109 LEU A O 1
ATOM 848 N N . ILE A 1 110 ? -9.492 -14.156 -13.469 1 98.31 110 ILE A N 1
ATOM 849 C CA . ILE A 1 110 ? -10.242 -14.125 -12.219 1 98.31 110 ILE A CA 1
ATOM 850 C C . ILE A 1 110 ? -11.211 -15.305 -12.172 1 98.31 110 ILE A C 1
ATOM 852 O O . ILE A 1 110 ? -12.227 -15.312 -12.867 1 98.31 110 ILE A O 1
ATOM 856 N N . LEU A 1 111 ? -11.016 -16.234 -11.305 1 97.75 111 LEU A N 1
ATOM 857 C CA . LEU A 1 111 ? -11.672 -17.531 -11.359 1 97.75 111 LEU A CA 1
ATOM 858 C C . LEU A 1 111 ? -12.93 -17.531 -10.492 1 97.75 111 LEU A C 1
ATOM 860 O O . LEU A 1 111 ? -13.906 -18.219 -10.812 1 97.75 111 LEU A O 1
ATOM 864 N N . ASN A 1 112 ? -12.891 -16.891 -9.398 1 97.5 112 ASN A N 1
ATOM 865 C CA . ASN A 1 112 ? -13.938 -16.844 -8.383 1 97.5 112 ASN A CA 1
ATOM 866 C C . ASN A 1 112 ? -13.656 -15.766 -7.336 1 97.5 112 ASN A C 1
ATOM 868 O O . ASN A 1 112 ? -12.742 -14.961 -7.504 1 97.5 112 ASN A O 1
ATOM 872 N N . ASP A 1 113 ? -14.406 -15.734 -6.273 1 97.88 113 ASP A N 1
ATOM 873 C CA . ASP A 1 113 ? -14.227 -14.688 -5.27 1 97.88 113 ASP A CA 1
ATOM 874 C C . ASP A 1 113 ? -13.461 -15.219 -4.059 1 97.88 113 ASP A C 1
ATOM 876 O O . ASP A 1 113 ? -13.469 -14.594 -2.994 1 97.88 113 ASP A O 1
ATOM 880 N N . TYR A 1 114 ? -12.836 -16.438 -4.191 1 98.62 114 TYR A N 1
ATOM 881 C CA . TYR A 1 114 ? -12.031 -17.016 -3.119 1 98.62 114 TYR A CA 1
ATOM 882 C C . TYR A 1 114 ? -10.547 -16.891 -3.414 1 98.62 114 TYR A C 1
ATOM 884 O O . TYR A 1 114 ? -9.711 -17 -2.514 1 98.62 114 TYR A O 1
ATOM 892 N N . THR A 1 115 ? -10.258 -16.703 -4.711 1 98.81 115 THR A N 1
ATOM 893 C CA . THR A 1 115 ? -8.859 -16.734 -5.133 1 98.81 115 THR A CA 1
ATOM 894 C C . THR A 1 115 ? -8.523 -15.516 -5.98 1 98.81 115 THR A C 1
ATOM 896 O O . THR A 1 115 ? -9.359 -15.047 -6.762 1 98.81 115 THR A O 1
ATOM 899 N N . VAL A 1 116 ? -7.332 -14.961 -5.844 1 98.94 116 VAL A N 1
ATOM 900 C CA . VAL A 1 116 ? -6.84 -13.828 -6.617 1 98.94 116 VAL A CA 1
ATOM 901 C C . VAL A 1 116 ? -5.602 -14.242 -7.41 1 98.94 116 VAL A C 1
ATOM 903 O O . VAL A 1 116 ? -4.578 -14.602 -6.828 1 98.94 116 VAL A O 1
ATOM 906 N N . PRO A 1 117 ? -5.688 -14.273 -8.75 1 98.94 117 PRO A N 1
ATOM 907 C CA . PRO A 1 117 ? -4.5 -14.641 -9.531 1 98.94 117 PRO A CA 1
ATOM 908 C C . PRO A 1 117 ? -3.367 -13.625 -9.391 1 98.94 117 PRO A C 1
ATOM 910 O O . PRO A 1 117 ? -3.615 -12.422 -9.32 1 98.94 117 PRO A O 1
ATOM 913 N N . TYR A 1 118 ? -2.115 -14.133 -9.273 1 98.88 118 TYR A N 1
ATOM 914 C CA . TYR A 1 118 ? -0.998 -13.195 -9.219 1 98.88 118 TYR A CA 1
ATOM 915 C C . TYR A 1 118 ? -0.002 -13.469 -10.344 1 98.88 118 TYR A C 1
ATOM 917 O O . TYR A 1 118 ? 0.864 -12.641 -10.633 1 98.88 118 TYR A O 1
ATOM 925 N N . ASP A 1 119 ? -0.053 -14.641 -11.031 1 98.81 119 ASP A N 1
ATOM 926 C CA . ASP A 1 119 ? 0.727 -14.938 -12.227 1 98.81 119 ASP A CA 1
ATOM 927 C C . ASP A 1 119 ? 0.103 -16.078 -13.023 1 98.81 119 ASP A C 1
ATOM 929 O O . ASP A 1 119 ? -0.865 -16.703 -12.57 1 98.81 119 ASP A O 1
ATOM 933 N N . TYR A 1 120 ? 0.535 -16.25 -14.234 1 98.56 120 TYR A N 1
ATOM 934 C CA . TYR A 1 120 ? 0.064 -17.344 -15.086 1 98.56 120 TYR A CA 1
ATOM 935 C C . TYR A 1 120 ? 1.108 -17.703 -16.125 1 98.56 120 TYR A C 1
ATOM 937 O O . TYR A 1 120 ? 2.021 -16.922 -16.406 1 98.56 120 TYR A O 1
ATOM 945 N N . GLY A 1 121 ? 0.98 -18.906 -16.641 1 98.12 121 GLY A N 1
ATOM 946 C CA . GLY A 1 121 ? 1.881 -19.375 -17.688 1 98.12 121 GLY A CA 1
ATOM 947 C C . GLY A 1 121 ? 1.487 -20.719 -18.266 1 98.12 121 GLY A C 1
ATOM 948 O O . GLY A 1 121 ? 0.832 -21.516 -17.594 1 98.12 121 GLY A O 1
ATOM 949 N N . GLY A 1 122 ? 1.903 -20.969 -19.453 1 98.38 122 GLY A N 1
ATOM 950 C CA . GLY A 1 122 ? 1.646 -22.25 -20.094 1 98.38 122 GLY A CA 1
ATOM 951 C C . GLY A 1 122 ? 2.609 -23.328 -19.656 1 98.38 122 GLY A C 1
ATOM 952 O O . GLY A 1 122 ? 3.818 -23.109 -19.578 1 98.38 122 GLY A O 1
ATOM 953 N N . ILE A 1 123 ? 2.025 -24.5 -19.406 1 98.62 123 ILE A N 1
ATOM 954 C CA . ILE A 1 123 ? 2.865 -25.688 -19.219 1 98.62 123 ILE A CA 1
ATOM 955 C C . ILE A 1 123 ? 3.459 -26.109 -20.562 1 98.62 123 ILE A C 1
ATOM 957 O O . ILE A 1 123 ? 2.811 -25.984 -21.609 1 98.62 123 ILE A O 1
ATOM 961 N N . ALA A 1 124 ? 4.699 -26.531 -20.516 1 98.62 124 ALA A N 1
ATOM 962 C CA . ALA A 1 124 ? 5.434 -26.984 -21.688 1 98.62 124 ALA A CA 1
ATOM 963 C C . ALA A 1 124 ? 6.484 -28.031 -21.312 1 98.62 124 ALA A C 1
ATOM 965 O O . ALA A 1 124 ? 6.527 -28.484 -20.172 1 98.62 124 ALA A O 1
ATOM 966 N N . PHE A 1 125 ? 7.168 -28.531 -22.297 1 98.69 125 PHE A N 1
ATOM 967 C CA . PHE A 1 125 ? 8.352 -29.344 -22.078 1 98.69 125 PHE A CA 1
ATOM 968 C C . PHE A 1 125 ? 9.625 -28.547 -22.328 1 98.69 125 PHE A C 1
ATOM 970 O O . PHE A 1 125 ? 9.734 -27.859 -23.344 1 98.69 125 PHE A O 1
ATOM 977 N N . VAL A 1 126 ? 10.461 -28.531 -21.375 1 98.06 126 VAL A N 1
ATOM 978 C CA . VAL A 1 126 ? 11.789 -27.953 -21.578 1 98.06 126 VAL A CA 1
ATOM 979 C C . VAL A 1 126 ? 12.773 -29.047 -21.984 1 98.06 126 VAL A C 1
ATOM 981 O O . VAL A 1 126 ? 12.656 -30.188 -21.531 1 98.06 126 VAL A O 1
ATOM 984 N N . TYR A 1 127 ? 13.688 -28.719 -22.859 1 97.56 127 TYR A N 1
ATOM 985 C CA . TYR A 1 127 ? 14.641 -29.719 -23.312 1 97.56 127 TYR A CA 1
ATOM 986 C C . TYR A 1 127 ? 16 -29.078 -23.594 1 97.56 127 TYR A C 1
ATOM 988 O O . TYR A 1 127 ? 16.109 -27.859 -23.719 1 97.56 127 TYR A O 1
ATOM 996 N N . ASN A 1 128 ? 16.984 -29.938 -23.547 1 94.88 128 ASN A N 1
ATOM 997 C CA . ASN A 1 128 ? 18.344 -29.594 -23.953 1 94.88 128 ASN A CA 1
ATOM 998 C C . ASN A 1 128 ? 18.609 -29.953 -25.406 1 94.88 128 ASN A C 1
ATOM 1000 O O . ASN A 1 128 ? 18.734 -31.125 -25.75 1 94.88 128 ASN A O 1
ATOM 1004 N N . PRO A 1 129 ? 18.734 -28.906 -26.203 1 93.69 129 PRO A N 1
ATOM 1005 C CA . PRO A 1 129 ? 18.891 -29.188 -27.625 1 93.69 129 PRO A CA 1
ATOM 1006 C C . PRO A 1 129 ? 20.203 -29.906 -27.938 1 93.69 129 PRO A C 1
ATOM 1008 O O . PRO A 1 129 ? 20.344 -30.484 -29.016 1 93.69 129 PRO A O 1
ATOM 1011 N N . LYS A 1 130 ? 21.141 -29.906 -27.078 1 92.5 130 LYS A N 1
ATOM 1012 C CA . LYS A 1 130 ? 22.406 -30.609 -27.297 1 92.5 130 LYS A CA 1
ATOM 1013 C C . LYS A 1 130 ? 22.219 -32.125 -27.141 1 92.5 130 LYS A C 1
ATOM 1015 O O . LYS A 1 130 ? 22.922 -32.906 -27.781 1 92.5 130 LYS A O 1
ATOM 1020 N N . THR A 1 131 ? 21.281 -32.5 -26.359 1 92.81 131 THR A N 1
ATOM 1021 C CA . THR A 1 131 ? 21.141 -33.906 -26.062 1 92.81 131 THR A CA 1
ATOM 1022 C C . THR A 1 131 ? 19.906 -34.5 -26.734 1 92.81 131 THR A C 1
ATOM 1024 O O . THR A 1 131 ? 19.812 -35.719 -26.938 1 92.81 131 THR A O 1
ATOM 1027 N N . LEU A 1 132 ? 18.938 -33.688 -27.031 1 93.12 132 LEU A N 1
ATOM 1028 C CA . LEU A 1 132 ? 17.75 -34.125 -27.734 1 93.12 132 LEU A CA 1
ATOM 1029 C C . LEU A 1 132 ? 17.797 -33.688 -29.203 1 93.12 132 LEU A C 1
ATOM 1031 O O . LEU A 1 132 ? 17.5 -32.531 -29.516 1 93.12 132 LEU A O 1
ATOM 1035 N N . LYS A 1 133 ? 17.969 -34.625 -30.062 1 86.75 133 LYS A N 1
ATOM 1036 C CA . LYS A 1 133 ? 18.203 -34.281 -31.453 1 86.75 133 LYS A CA 1
ATOM 1037 C C . LYS A 1 133 ? 16.891 -34.125 -32.219 1 86.75 133 LYS A C 1
ATOM 1039 O O . LYS A 1 133 ? 16.781 -33.281 -33.125 1 86.75 133 LYS A O 1
ATOM 1044 N N . THR A 1 134 ? 15.914 -34.875 -31.875 1 94.62 134 THR A N 1
ATOM 1045 C CA . THR A 1 134 ? 14.586 -34.781 -32.469 1 94.62 134 THR A CA 1
ATOM 1046 C C . THR A 1 134 ? 13.555 -34.312 -31.438 1 94.62 134 THR A C 1
ATOM 1048 O O . THR A 1 134 ? 13.281 -35.062 -30.484 1 94.62 134 THR A O 1
ATOM 1051 N N . VAL A 1 135 ? 12.961 -33.188 -31.688 1 96.69 135 VAL A N 1
ATOM 1052 C CA . VAL A 1 135 ? 12 -32.625 -30.75 1 96.69 135 VAL A CA 1
ATOM 1053 C C . VAL A 1 135 ? 10.609 -33.188 -31.031 1 96.69 135 VAL A C 1
ATOM 1055 O O . VAL A 1 135 ? 10.117 -33.094 -32.156 1 96.69 135 VAL A O 1
ATOM 1058 N N . PRO A 1 136 ? 10.016 -33.719 -30.031 1 98.06 136 PRO A N 1
ATOM 1059 C CA . PRO A 1 136 ? 8.641 -34.188 -30.219 1 98.06 136 PRO A CA 1
ATOM 1060 C C . PRO A 1 136 ? 7.691 -33.094 -30.656 1 98.06 136 PRO A C 1
ATOM 1062 O O . PRO A 1 136 ? 7.809 -31.953 -30.203 1 98.06 136 PRO A O 1
ATOM 1065 N N . THR A 1 137 ? 6.715 -33.375 -31.547 1 97.44 137 THR A N 1
ATOM 1066 C CA . THR A 1 137 ? 5.785 -32.375 -32.031 1 97.44 137 THR A CA 1
ATOM 1067 C C . THR A 1 137 ? 4.375 -32.625 -31.516 1 97.44 137 THR A C 1
ATOM 1069 O O . THR A 1 137 ? 3.5 -31.781 -31.625 1 97.44 137 THR A O 1
ATOM 1072 N N . SER A 1 138 ? 4.211 -33.844 -30.953 1 98.19 138 SER A N 1
ATOM 1073 C CA . SER A 1 138 ? 2.918 -34.25 -30.406 1 98.19 138 SER A CA 1
ATOM 1074 C C . SER A 1 138 ? 3.082 -35 -29.109 1 98.19 138 SER A C 1
ATOM 1076 O O . SER A 1 138 ? 4.18 -35.469 -28.797 1 98.19 138 SER A O 1
ATOM 1078 N N . PHE A 1 139 ? 1.931 -35.219 -28.422 1 98.69 139 PHE A N 1
ATOM 1079 C CA . PHE A 1 139 ? 1.949 -36.062 -27.234 1 98.69 139 PHE A CA 1
ATOM 1080 C C . PHE A 1 139 ? 2.305 -37.5 -27.594 1 98.69 139 PHE A C 1
ATOM 1082 O O . PHE A 1 139 ? 3.035 -38.156 -26.859 1 98.69 139 PHE A O 1
ATOM 1089 N N . GLU A 1 140 ? 1.86 -37.938 -28.703 1 98.25 140 GLU A N 1
ATOM 1090 C CA . GLU A 1 140 ? 2.154 -39.312 -29.109 1 98.25 140 GLU A CA 1
ATOM 1091 C C . GLU A 1 140 ? 3.648 -39.5 -29.359 1 98.25 140 GLU A C 1
ATOM 1093 O O . GLU A 1 140 ? 4.188 -40.562 -29.109 1 98.25 140 GLU A O 1
ATOM 1098 N N . ASP A 1 141 ? 4.328 -38.438 -29.875 1 98.56 141 ASP A N 1
ATOM 1099 C CA . ASP A 1 141 ? 5.773 -38.531 -30.078 1 98.56 141 ASP A CA 1
ATOM 1100 C C . ASP A 1 141 ? 6.488 -38.812 -28.75 1 98.56 141 ASP A C 1
ATOM 1102 O O . ASP A 1 141 ? 7.531 -39.469 -28.734 1 98.56 141 ASP A O 1
ATOM 1106 N N . LEU A 1 142 ? 5.965 -38.344 -27.688 1 98.69 142 LEU A N 1
ATOM 1107 C CA . LEU A 1 142 ? 6.578 -38.531 -26.375 1 98.69 142 LEU A CA 1
ATOM 1108 C C . LEU A 1 142 ? 6.52 -40 -25.969 1 98.69 142 LEU A C 1
ATOM 1110 O O . LEU A 1 142 ? 7.422 -40.5 -25.281 1 98.69 142 LEU A O 1
ATOM 1114 N N . THR A 1 143 ? 5.434 -40.688 -26.406 1 98.5 143 THR A N 1
ATOM 1115 C CA . THR A 1 143 ? 5.25 -42.094 -25.984 1 98.5 143 THR A CA 1
ATOM 1116 C C . THR A 1 143 ? 6.273 -43 -26.656 1 98.5 143 THR A C 1
ATOM 1118 O O . THR A 1 143 ? 6.457 -44.156 -26.25 1 98.5 143 THR A O 1
ATOM 1121 N N . LYS A 1 144 ? 6.922 -42.469 -27.672 1 97.94 144 LYS A N 1
ATOM 1122 C CA . LYS A 1 144 ? 7.879 -43.25 -28.438 1 97.94 144 LYS A CA 1
ATOM 1123 C C . LYS A 1 144 ? 9.266 -43.188 -27.812 1 97.94 144 LYS A C 1
ATOM 1125 O O . LYS A 1 144 ? 10.18 -43.906 -28.234 1 97.94 144 LYS A O 1
ATOM 1130 N N . LEU A 1 145 ? 9.383 -42.406 -26.844 1 97.94 145 LEU A N 1
ATOM 1131 C CA . LEU A 1 145 ? 10.664 -42.281 -26.156 1 97.94 145 LEU A CA 1
ATOM 1132 C C . LEU A 1 145 ? 10.852 -43.344 -25.109 1 97.94 145 LEU A C 1
ATOM 1134 O O . LEU A 1 145 ? 9.922 -44.094 -24.812 1 97.94 145 LEU A O 1
ATOM 1138 N N . ASN A 1 146 ? 12.148 -43.5 -24.672 1 98.06 146 ASN A N 1
ATOM 1139 C CA . ASN A 1 146 ? 12.492 -44.469 -23.625 1 98.06 146 ASN A CA 1
ATOM 1140 C C . ASN A 1 146 ? 13.344 -43.812 -22.531 1 98.06 146 ASN A C 1
ATOM 1142 O O . ASN A 1 146 ? 14.539 -43.562 -22.719 1 98.06 146 ASN A O 1
ATOM 1146 N N . LYS A 1 147 ? 12.68 -43.594 -21.406 1 98.19 147 LYS A N 1
ATOM 1147 C CA . LYS A 1 147 ? 13.336 -43.094 -20.203 1 98.19 147 LYS A CA 1
ATOM 1148 C C . LYS A 1 147 ? 14.039 -41.75 -20.5 1 98.19 147 LYS A C 1
ATOM 1150 O O . LYS A 1 147 ? 15.211 -41.594 -20.141 1 98.19 147 LYS A O 1
ATOM 1155 N N . LYS A 1 148 ? 13.227 -40.75 -21.031 1 98.25 148 LYS A N 1
ATOM 1156 C CA . LYS A 1 148 ? 13.836 -39.5 -21.453 1 98.25 148 LYS A CA 1
ATOM 1157 C C . LYS A 1 148 ? 13.141 -38.312 -20.797 1 98.25 148 LYS A C 1
ATOM 1159 O O . LYS A 1 148 ? 13.531 -37.156 -21.016 1 98.25 148 LYS A O 1
ATOM 1164 N N . ILE A 1 149 ? 12.133 -38.594 -19.984 1 98.81 149 ILE A N 1
ATOM 1165 C CA . ILE A 1 149 ? 11.312 -37.5 -19.5 1 98.81 149 ILE A CA 1
ATOM 1166 C C . ILE A 1 149 ? 11.312 -37.5 -17.984 1 98.81 149 ILE A C 1
ATOM 1168 O O . ILE A 1 149 ? 11.117 -38.531 -17.344 1 98.81 149 ILE A O 1
ATOM 1172 N N . ILE A 1 150 ? 11.57 -36.344 -17.391 1 98.88 150 ILE A N 1
ATOM 1173 C CA . ILE A 1 150 ? 11.359 -36.094 -15.977 1 98.88 150 ILE A CA 1
ATOM 1174 C C . ILE A 1 150 ? 10.016 -35.406 -15.766 1 98.88 150 ILE A C 1
ATOM 1176 O O . ILE A 1 150 ? 9.719 -34.406 -16.422 1 98.88 150 ILE A O 1
ATOM 1180 N N . ILE A 1 151 ? 9.164 -35.969 -14.938 1 98.88 151 ILE A N 1
ATOM 1181 C CA . ILE A 1 151 ? 7.891 -35.344 -14.602 1 98.88 151 ILE A CA 1
ATOM 1182 C C . ILE A 1 151 ? 7.789 -35.156 -13.086 1 98.88 151 ILE A C 1
ATOM 1184 O O . ILE A 1 151 ? 8.672 -35.594 -12.344 1 98.88 151 ILE A O 1
ATOM 1188 N N . GLN A 1 152 ? 6.785 -34.438 -12.641 1 98.88 152 GLN A N 1
ATOM 1189 C CA . GLN A 1 152 ? 6.496 -34.281 -11.219 1 98.88 152 GLN A CA 1
ATOM 1190 C C . GLN A 1 152 ? 5.258 -35.062 -10.82 1 98.88 152 GLN A C 1
ATOM 1192 O O . GLN A 1 152 ? 4.379 -35.312 -11.648 1 98.88 152 GLN A O 1
ATOM 1197 N N . ASP A 1 153 ? 5.25 -35.5 -9.57 1 98.81 153 ASP A N 1
ATOM 1198 C CA . ASP A 1 153 ? 4.117 -36.219 -9.023 1 98.81 153 ASP A CA 1
ATOM 1199 C C . ASP A 1 153 ? 2.887 -35.344 -8.906 1 98.81 153 ASP A C 1
ATOM 1201 O O . ASP A 1 153 ? 2.912 -34.312 -8.195 1 98.81 153 ASP A O 1
ATOM 1205 N N . PRO A 1 154 ? 1.791 -35.656 -9.625 1 98.75 154 PRO A N 1
ATOM 1206 C CA . PRO A 1 154 ? 0.615 -34.781 -9.562 1 98.75 154 PRO A CA 1
ATOM 1207 C C . PRO A 1 154 ? -0.012 -34.75 -8.172 1 98.75 154 PRO A C 1
ATOM 1209 O O . PRO A 1 154 ? -0.885 -33.906 -7.918 1 98.75 154 PRO A O 1
ATOM 1212 N N . ARG A 1 155 ? 0.313 -35.656 -7.254 1 97.62 155 ARG A N 1
ATOM 1213 C CA . ARG A 1 155 ? -0.224 -35.656 -5.898 1 97.62 155 ARG A CA 1
ATOM 1214 C C . ARG A 1 155 ? 0.443 -34.594 -5.027 1 97.62 155 ARG A C 1
ATOM 1216 O O . ARG A 1 155 ? -0.155 -34.125 -4.066 1 97.62 155 ARG A O 1
ATOM 1223 N N . THR A 1 156 ? 1.686 -34.156 -5.402 1 98.31 156 THR A N 1
ATOM 1224 C CA . THR A 1 156 ? 2.43 -33.25 -4.531 1 98.31 156 THR A CA 1
ATOM 1225 C C . THR A 1 156 ? 2.811 -31.969 -5.27 1 98.31 156 THR A C 1
ATOM 1227 O O . THR A 1 156 ? 3.174 -30.969 -4.641 1 98.31 156 THR A O 1
ATOM 1230 N N . SER A 1 157 ? 2.777 -31.984 -6.527 1 98.56 157 SER A N 1
ATOM 1231 C CA . SER A 1 157 ? 3.27 -30.875 -7.344 1 98.56 157 SER A CA 1
ATOM 1232 C C . SER A 1 157 ? 2.156 -30.281 -8.203 1 98.56 157 SER A C 1
ATOM 1234 O O . SER A 1 157 ? 1.457 -31.016 -8.906 1 98.56 157 SER A O 1
ATOM 1236 N N . SER A 1 158 ? 2.098 -28.953 -8.156 1 98.5 158 SER A N 1
ATOM 1237 C CA . SER A 1 158 ? 1.118 -28.297 -9.016 1 98.5 158 SER A CA 1
ATOM 1238 C C . SER A 1 158 ? 1.479 -28.438 -10.484 1 98.5 158 SER A C 1
ATOM 1240 O O . SER A 1 158 ? 0.596 -28.594 -11.336 1 98.5 158 SER A O 1
ATOM 1242 N N . THR A 1 159 ? 2.715 -28.422 -10.828 1 98.56 159 THR A N 1
ATOM 1243 C CA . THR A 1 159 ? 3.141 -28.625 -12.203 1 98.56 159 THR A CA 1
ATOM 1244 C C . THR A 1 159 ? 2.814 -30.031 -12.672 1 98.56 159 THR A C 1
ATOM 1246 O O . THR A 1 159 ? 2.373 -30.234 -13.805 1 98.56 159 THR A O 1
ATOM 1249 N N . GLY A 1 160 ? 3.082 -31.047 -11.812 1 98.81 160 GLY A N 1
ATOM 1250 C CA . GLY A 1 160 ? 2.703 -32.406 -12.117 1 98.81 160 GLY A CA 1
ATOM 1251 C C . GLY A 1 160 ? 1.21 -32.594 -12.312 1 98.81 160 GLY A C 1
ATOM 1252 O O . GLY A 1 160 ? 0.78 -33.312 -13.219 1 98.81 160 GLY A O 1
ATOM 1253 N N . GLN A 1 161 ? 0.459 -31.922 -11.438 1 98.81 161 GLN A N 1
ATOM 1254 C CA . GLN A 1 161 ? -0.992 -32.031 -11.57 1 98.81 161 GLN A CA 1
ATOM 1255 C C . GLN A 1 161 ? -1.474 -31.344 -12.852 1 98.81 161 GLN A C 1
ATOM 1257 O O . GLN A 1 161 ? -2.377 -31.859 -13.523 1 98.81 161 GLN A O 1
ATOM 1262 N N . SER A 1 162 ? -0.899 -30.25 -13.219 1 98.81 162 SER A N 1
ATOM 1263 C CA . SER A 1 162 ? -1.226 -29.562 -14.469 1 98.81 162 SER A CA 1
ATOM 1264 C C . SER A 1 162 ? -0.931 -30.453 -15.672 1 98.81 162 SER A C 1
ATOM 1266 O O . SER A 1 162 ? -1.677 -30.453 -16.656 1 98.81 162 SER A O 1
ATOM 1268 N N . PHE A 1 163 ? 0.191 -31.188 -15.609 1 98.88 163 PHE A N 1
ATOM 1269 C CA . PHE A 1 163 ? 0.499 -32.094 -16.703 1 98.88 163 PHE A CA 1
ATOM 1270 C C . PHE A 1 163 ? -0.575 -33.188 -16.828 1 98.88 163 PHE A C 1
ATOM 1272 O O . PHE A 1 163 ? -1.035 -33.469 -17.938 1 98.88 163 PHE A O 1
ATOM 1279 N N . LEU A 1 164 ? -0.998 -33.75 -15.703 1 98.94 164 LEU A N 1
ATOM 1280 C CA . LEU A 1 164 ? -2.08 -34.75 -15.734 1 98.94 164 LEU A CA 1
ATOM 1281 C C . LEU A 1 164 ? -3.34 -34.125 -16.344 1 98.94 164 LEU A C 1
ATOM 1283 O O . LEU A 1 164 ? -3.945 -34.719 -17.25 1 98.94 164 LEU A O 1
ATOM 1287 N N . LEU A 1 165 ? -3.691 -32.969 -15.922 1 98.88 165 LEU A N 1
ATOM 1288 C CA . LEU A 1 165 ? -4.902 -32.312 -16.406 1 98.88 165 LEU A CA 1
ATOM 1289 C C . LEU A 1 165 ? -4.77 -31.922 -17.875 1 98.88 165 LEU A C 1
ATOM 1291 O O . LEU A 1 165 ? -5.75 -31.953 -18.609 1 98.88 165 LEU A O 1
ATOM 1295 N N . TRP A 1 166 ? -3.533 -31.531 -18.266 1 98.88 166 TRP A N 1
ATOM 1296 C CA . TRP A 1 166 ? -3.236 -31.266 -19.672 1 98.88 166 TRP 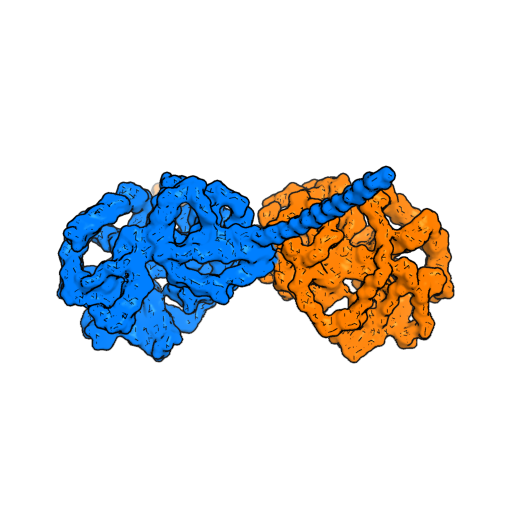A CA 1
ATOM 1297 C C . TRP A 1 166 ? -3.586 -32.469 -20.531 1 98.88 166 TRP A C 1
ATOM 1299 O O . TRP A 1 166 ? -4.281 -32.344 -21.547 1 98.88 166 TRP A O 1
ATOM 1309 N N . THR A 1 167 ? -3.223 -33.656 -20.156 1 98.88 167 THR A N 1
ATOM 1310 C CA . THR A 1 167 ? -3.484 -34.875 -20.922 1 98.88 167 THR A CA 1
ATOM 1311 C C . THR A 1 167 ? -4.965 -35.25 -20.875 1 98.88 167 THR A C 1
ATOM 1313 O O . THR A 1 167 ? -5.512 -35.781 -21.844 1 98.88 167 THR A O 1
ATOM 1316 N N . ILE A 1 168 ? -5.59 -34.969 -19.75 1 98.88 168 ILE A N 1
ATOM 1317 C CA . ILE A 1 168 ? -7.023 -35.188 -19.641 1 98.88 168 ILE A CA 1
ATOM 1318 C C . ILE A 1 168 ? -7.766 -34.25 -20.594 1 98.88 168 ILE A C 1
ATOM 1320 O O . ILE A 1 168 ? -8.734 -34.656 -21.234 1 98.88 168 ILE A O 1
ATOM 1324 N N . ALA A 1 169 ? -7.355 -33.031 -20.672 1 98.81 169 ALA A N 1
ATOM 1325 C CA . ALA A 1 169 ? -7.969 -32.062 -21.578 1 98.81 169 ALA A CA 1
ATOM 1326 C C . ALA A 1 169 ? -7.832 -32.5 -23.031 1 98.81 169 ALA A C 1
ATOM 1328 O O . ALA A 1 169 ? -8.742 -32.312 -23.844 1 98.81 169 ALA A O 1
ATOM 1329 N N . VAL A 1 170 ? -6.703 -33.125 -23.391 1 98.69 170 VAL A N 1
ATOM 1330 C CA . VAL A 1 170 ? -6.395 -33.5 -24.766 1 98.69 170 VAL A CA 1
ATOM 1331 C C . VAL A 1 170 ? -7.105 -34.781 -25.125 1 98.69 170 VAL A C 1
ATOM 1333 O O . VAL A 1 170 ? -7.707 -34.906 -26.188 1 98.69 170 VAL A O 1
ATOM 1336 N N . TYR A 1 171 ? -7.137 -35.75 -24.188 1 98.62 171 TYR A N 1
ATOM 1337 C CA . TYR A 1 171 ? -7.527 -37.125 -24.547 1 98.62 171 TYR A CA 1
ATOM 1338 C C . TYR A 1 171 ? -8.906 -37.438 -24 1 98.62 171 TYR A C 1
ATOM 1340 O O . TYR A 1 171 ? -9.5 -38.469 -24.375 1 98.62 171 TYR A O 1
ATOM 1348 N N . GLY A 1 172 ? -9.43 -36.656 -23.094 1 97.81 172 GLY A N 1
ATOM 1349 C CA . GLY A 1 172 ? -10.711 -36.969 -22.484 1 97.81 172 GLY A CA 1
ATOM 1350 C C . GLY A 1 172 ? -10.711 -38.281 -21.734 1 97.81 172 GLY A C 1
ATOM 1351 O O . GLY A 1 172 ? -9.844 -38.531 -20.891 1 97.81 172 GLY A O 1
ATOM 1352 N N . ASP A 1 173 ? -11.586 -39.125 -22.125 1 96.75 173 ASP A N 1
ATOM 1353 C CA . ASP A 1 173 ? -11.766 -40.406 -21.422 1 96.75 173 ASP A CA 1
ATOM 1354 C C . ASP A 1 173 ? -10.617 -41.375 -21.734 1 96.75 173 ASP A C 1
ATOM 1356 O O . ASP A 1 173 ? -10.445 -42.375 -21.047 1 96.75 173 ASP A O 1
ATOM 1360 N N . ASN A 1 174 ? -9.797 -41.062 -22.656 1 98.31 174 ASN A N 1
ATOM 1361 C CA . ASN A 1 174 ? -8.727 -41.938 -23.078 1 98.31 174 ASN A CA 1
ATOM 1362 C C . ASN A 1 174 ? -7.383 -41.562 -22.453 1 98.31 174 ASN A C 1
ATOM 1364 O O . ASN A 1 174 ? -6.332 -42 -22.906 1 98.31 174 ASN A O 1
ATOM 1368 N N . TRP A 1 175 ? -7.395 -40.688 -21.438 1 98.69 175 TRP A N 1
ATOM 1369 C CA . TRP A 1 175 ? -6.148 -40.188 -20.859 1 98.69 175 TRP A CA 1
ATOM 1370 C C . TRP A 1 175 ? -5.355 -41.312 -20.219 1 98.69 175 TRP A C 1
ATOM 1372 O O . TRP A 1 175 ? -4.125 -41.312 -20.25 1 98.69 175 TRP A O 1
ATOM 1382 N N . GLN A 1 176 ? -6 -42.344 -19.656 1 98.81 176 GLN A N 1
ATOM 1383 C CA . GLN A 1 176 ? -5.305 -43.469 -19.016 1 98.81 176 GLN A CA 1
ATOM 1384 C C . GLN A 1 176 ? -4.508 -44.281 -20.031 1 98.81 176 GLN A C 1
ATOM 1386 O O . GLN A 1 176 ? -3.379 -44.688 -19.766 1 98.81 176 GLN A O 1
ATOM 1391 N N . ASP A 1 177 ? -5.16 -44.5 -21.156 1 98.69 177 ASP A N 1
ATOM 1392 C CA . ASP A 1 177 ? -4.469 -45.219 -22.219 1 98.69 177 ASP A CA 1
ATOM 1393 C C . ASP A 1 177 ? -3.203 -44.5 -22.641 1 98.69 177 ASP A C 1
ATOM 1395 O O . ASP A 1 177 ? -2.166 -45.094 -22.891 1 98.69 177 ASP A O 1
ATOM 1399 N N . PHE A 1 178 ? -3.311 -43.25 -22.812 1 98.75 178 PHE A N 1
ATOM 1400 C CA . PHE A 1 178 ? -2.146 -42.438 -23.156 1 98.75 178 PHE A CA 1
ATOM 1401 C C . PHE A 1 178 ? -1.048 -42.625 -22.109 1 98.75 178 PHE A C 1
ATOM 1403 O O . PHE A 1 178 ? 0.12 -42.812 -22.453 1 98.75 178 PHE A O 1
ATOM 1410 N N . TRP A 1 179 ? -1.361 -42.531 -20.797 1 98.88 179 TRP A N 1
ATOM 1411 C CA . TRP A 1 179 ? -0.365 -42.594 -19.719 1 98.88 179 TRP A CA 1
ATOM 1412 C C . TRP A 1 179 ? 0.292 -43.969 -19.672 1 98.88 179 TRP A C 1
ATOM 1414 O O . TRP A 1 179 ? 1.477 -44.094 -19.359 1 98.88 179 TRP A O 1
ATOM 1424 N N . LYS A 1 180 ? -0.496 -45.031 -19.969 1 98.75 180 LYS A N 1
ATOM 1425 C CA . LYS A 1 180 ? 0.105 -46.344 -20.078 1 98.75 180 LYS A CA 1
ATOM 1426 C C . LYS A 1 180 ? 1.169 -46.406 -21.172 1 98.75 180 LYS A C 1
ATOM 1428 O O . LYS A 1 180 ? 2.219 -47.031 -21 1 98.75 180 LYS A O 1
ATOM 1433 N N . ARG A 1 181 ? 0.891 -45.719 -22.266 1 98.69 181 ARG A N 1
ATOM 1434 C CA . ARG A 1 181 ? 1.845 -45.656 -23.375 1 98.69 181 ARG A CA 1
ATOM 1435 C C . ARG A 1 181 ? 3.006 -44.719 -23.062 1 98.69 181 ARG A C 1
ATOM 1437 O O . ARG A 1 181 ? 4.129 -44.969 -23.516 1 98.69 181 ARG A O 1
ATOM 1444 N N . LEU A 1 182 ? 2.766 -43.75 -22.234 1 98.88 182 LEU A N 1
ATOM 1445 C CA . LEU A 1 182 ? 3.781 -42.781 -21.891 1 98.88 182 LEU A CA 1
ATOM 1446 C C . LEU A 1 182 ? 4.754 -43.312 -20.859 1 98.88 182 LEU A C 1
ATOM 1448 O O . LEU A 1 182 ? 5.918 -42.906 -20.812 1 98.88 182 LEU A O 1
ATOM 1452 N N . LYS A 1 183 ? 4.297 -44.188 -19.984 1 98.69 183 LYS A N 1
ATOM 1453 C CA . LYS A 1 183 ? 5.02 -44.625 -18.797 1 98.69 183 LYS A CA 1
ATOM 1454 C C . LYS A 1 183 ? 6.445 -45.062 -19.141 1 98.69 183 LYS A C 1
ATOM 1456 O O . LYS A 1 183 ? 7.398 -44.656 -18.469 1 98.69 183 LYS A O 1
ATOM 1461 N N . PRO A 1 184 ? 6.781 -45.781 -20.25 1 98.5 184 PRO A N 1
ATOM 1462 C CA . PRO A 1 184 ? 8.156 -46.188 -20.562 1 98.5 184 PRO A CA 1
ATOM 1463 C C . PRO A 1 184 ? 9.062 -45 -20.891 1 98.5 184 PRO A C 1
ATOM 1465 O O . PRO A 1 184 ? 10.289 -45.125 -20.781 1 98.5 184 PRO A O 1
ATOM 1468 N N . ALA A 1 185 ? 8.453 -43.875 -21.266 1 98.69 185 ALA A N 1
ATOM 1469 C CA . ALA A 1 185 ? 9.227 -42.719 -21.641 1 98.69 185 ALA A CA 1
ATOM 1470 C C . ALA A 1 185 ? 9.703 -41.938 -20.406 1 98.69 185 ALA A C 1
ATOM 1472 O O . ALA A 1 185 ? 10.617 -41.125 -20.484 1 98.69 185 ALA A O 1
ATOM 1473 N N . ILE A 1 186 ? 9.07 -42.188 -19.25 1 98.81 186 ILE A N 1
ATOM 1474 C CA . ILE A 1 186 ? 9.336 -41.438 -18.031 1 98.81 186 ILE A CA 1
ATOM 1475 C C . ILE A 1 186 ? 10.523 -42.062 -17.297 1 98.81 186 ILE A C 1
ATOM 1477 O O . ILE A 1 186 ? 10.508 -43.281 -16.984 1 98.81 186 ILE A O 1
ATOM 1481 N N . LEU A 1 187 ? 11.562 -41.281 -17.109 1 98.5 187 LEU A N 1
ATOM 1482 C CA . LEU A 1 187 ? 12.719 -41.75 -16.344 1 98.5 187 LEU A CA 1
ATOM 1483 C C . LEU A 1 187 ? 12.461 -41.625 -14.844 1 98.5 187 LEU A C 1
ATOM 1485 O O . LEU A 1 187 ? 12.805 -42.531 -14.07 1 98.5 187 LEU A O 1
ATOM 1489 N N . THR A 1 188 ? 11.938 -40.406 -14.469 1 97.88 188 THR A N 1
ATOM 1490 C CA . THR A 1 188 ? 11.797 -40.062 -13.055 1 97.88 188 THR A CA 1
ATOM 1491 C C . THR A 1 188 ? 10.516 -39.281 -12.797 1 97.88 188 THR A C 1
ATOM 1493 O O . THR A 1 188 ? 10.141 -38.438 -13.594 1 97.88 188 THR A O 1
ATOM 1496 N N . VAL A 1 189 ? 9.797 -39.656 -11.719 1 98.75 189 VAL A N 1
ATOM 1497 C CA . VAL A 1 189 ? 8.727 -38.844 -11.141 1 98.75 189 VAL A CA 1
ATOM 1498 C C . VAL A 1 189 ? 9.219 -38.156 -9.859 1 98.75 189 VAL A C 1
ATOM 1500 O O . VAL A 1 189 ? 9.375 -38.812 -8.828 1 98.75 189 VAL A O 1
ATOM 1503 N N . ALA A 1 190 ? 9.508 -36.875 -9.891 1 98.44 190 ALA A N 1
ATOM 1504 C CA . ALA A 1 190 ? 10 -36.125 -8.734 1 98.44 190 ALA A CA 1
ATOM 1505 C C . ALA A 1 190 ? 8.844 -35.562 -7.918 1 98.44 190 ALA A C 1
ATOM 1507 O O . ALA A 1 190 ? 7.746 -35.344 -8.438 1 98.44 190 ALA A O 1
ATOM 1508 N N . PRO A 1 191 ? 9.062 -35.219 -6.629 1 97.88 191 PRO A N 1
ATOM 1509 C CA . PRO A 1 191 ? 7.984 -34.719 -5.781 1 97.88 191 PRO A CA 1
ATOM 1510 C C . PRO A 1 191 ? 7.594 -33.281 -6.125 1 97.88 191 PRO A C 1
ATOM 1512 O O . PRO A 1 191 ? 6.488 -32.844 -5.793 1 97.88 191 PRO A O 1
ATOM 1515 N N . GLY A 1 192 ? 8.492 -32.531 -6.754 1 97.88 192 GLY A N 1
ATOM 1516 C CA . GLY A 1 192 ? 8.211 -31.125 -7.07 1 97.88 192 GLY A CA 1
ATOM 1517 C C . GLY A 1 192 ? 9.062 -30.594 -8.211 1 97.88 192 GLY A C 1
ATOM 1518 O O . GLY A 1 192 ? 9.93 -31.297 -8.727 1 97.88 192 GLY A O 1
ATOM 1519 N N . TRP A 1 193 ? 8.781 -29.359 -8.602 1 97.56 193 TRP A N 1
ATOM 1520 C CA . TRP A 1 193 ? 9.43 -28.734 -9.75 1 97.56 193 TRP A CA 1
ATOM 1521 C C . TRP A 1 193 ? 10.914 -28.516 -9.492 1 97.56 193 TRP A C 1
ATOM 1523 O O . TRP A 1 193 ? 11.75 -28.812 -10.352 1 97.56 193 TRP A O 1
ATOM 1533 N N . ASP A 1 194 ? 11.273 -28.062 -8.289 1 96.88 194 ASP A N 1
ATOM 1534 C CA . ASP A 1 194 ? 12.664 -27.75 -7.977 1 96.88 194 ASP A CA 1
ATOM 1535 C C . ASP A 1 194 ? 13.547 -28.984 -8.102 1 96.88 194 ASP A C 1
ATOM 1537 O O . ASP A 1 194 ? 14.633 -28.938 -8.688 1 96.88 194 ASP A O 1
ATOM 1541 N N . GLU A 1 195 ? 13.086 -30.078 -7.574 1 97.75 195 GLU A N 1
ATOM 1542 C CA . GLU A 1 195 ? 13.836 -31.312 -7.684 1 97.75 195 GLU A CA 1
ATOM 1543 C C . GLU A 1 195 ? 13.938 -31.781 -9.133 1 97.75 195 GLU A C 1
ATOM 1545 O O . GLU A 1 195 ? 14.984 -32.25 -9.57 1 97.75 195 GLU A O 1
ATOM 1550 N N . SER A 1 196 ? 12.875 -31.672 -9.859 1 98.25 196 SER A N 1
ATOM 1551 C CA . SER A 1 196 ? 12.867 -32.031 -11.273 1 98.25 196 SER A CA 1
ATOM 1552 C C . SER A 1 196 ? 13.875 -31.219 -12.062 1 98.25 196 SER A C 1
ATOM 1554 O O . SER A 1 196 ? 14.617 -31.766 -12.883 1 98.25 196 SER A O 1
ATOM 1556 N N . PHE A 1 197 ? 13.883 -29.953 -11.812 1 96.75 197 PHE A N 1
ATOM 1557 C CA . PHE A 1 197 ? 14.773 -29.062 -12.555 1 96.75 197 PHE A CA 1
ATOM 1558 C C . PHE A 1 197 ? 16.234 -29.359 -12.227 1 96.75 197 PHE A C 1
ATOM 1560 O O . PHE A 1 197 ? 17.094 -29.344 -13.109 1 96.75 197 PHE A O 1
ATOM 1567 N N . SER A 1 198 ? 16.531 -29.594 -10.945 1 97.38 198 SER A N 1
ATOM 1568 C CA . SER A 1 198 ? 17.875 -29.984 -10.555 1 97.38 198 SER A CA 1
ATOM 1569 C C . SER A 1 198 ? 18.344 -31.234 -11.312 1 97.38 198 SER A C 1
ATOM 1571 O O . SER A 1 198 ? 19.484 -31.297 -11.781 1 97.38 198 SER A O 1
ATOM 1573 N N . LYS A 1 199 ? 17.484 -32.219 -11.453 1 98.25 199 LYS A N 1
ATOM 1574 C CA . LYS A 1 199 ? 17.812 -33.438 -12.18 1 98.25 199 LYS A CA 1
ATOM 1575 C C . LYS A 1 199 ? 18 -33.188 -13.672 1 98.25 199 LYS A C 1
ATOM 1577 O O . LYS A 1 199 ? 18.875 -33.75 -14.305 1 98.25 199 LYS A O 1
ATOM 1582 N N . PHE A 1 200 ? 17.203 -32.312 -14.188 1 97.81 200 PHE A N 1
ATOM 1583 C CA . PHE A 1 200 ? 17.297 -31.906 -15.594 1 97.81 200 PHE A CA 1
ATOM 1584 C C . PHE A 1 200 ? 18.625 -31.203 -15.859 1 97.81 200 PHE A C 1
ATOM 1586 O O . PHE A 1 200 ? 19.328 -31.547 -16.812 1 97.81 200 PHE A O 1
ATOM 1593 N N . GLU A 1 201 ? 18.938 -30.25 -15.023 1 94.88 201 GLU A N 1
ATOM 1594 C CA . GLU A 1 201 ? 20.172 -29.484 -15.18 1 94.88 201 GLU A CA 1
ATOM 1595 C C . GLU A 1 201 ? 21.406 -30.391 -15.055 1 94.88 201 GLU A C 1
ATOM 1597 O O . GLU A 1 201 ? 22.422 -30.156 -15.711 1 94.88 201 GLU A O 1
ATOM 1602 N N . ALA A 1 202 ? 21.266 -31.453 -14.234 1 96.94 202 ALA A N 1
ATOM 1603 C CA . ALA A 1 202 ? 22.344 -32.406 -14.047 1 96.94 202 ALA A CA 1
ATOM 1604 C C . ALA A 1 202 ? 22.484 -33.344 -15.266 1 96.94 202 ALA A C 1
ATOM 1606 O O . ALA A 1 202 ? 23.438 -34.125 -15.352 1 96.94 202 ALA A O 1
ATOM 1607 N N . GLY A 1 203 ? 21.5 -33.281 -16.172 1 96.5 203 GLY A N 1
ATOM 1608 C CA . GLY A 1 203 ? 21.578 -34.031 -17.391 1 96.5 203 GLY A CA 1
ATOM 1609 C C . GLY A 1 203 ? 21 -35.438 -17.266 1 96.5 203 GLY A C 1
ATOM 1610 O O . GLY A 1 203 ? 21.297 -36.312 -18.062 1 96.5 203 GLY A O 1
ATOM 1611 N N . GLU A 1 204 ? 20.125 -35.688 -16.266 1 97.88 204 GLU A N 1
ATOM 1612 C CA . GLU A 1 204 ? 19.578 -37 -16.047 1 97.88 204 GLU A CA 1
ATOM 1613 C C . GLU A 1 204 ? 18.672 -37.438 -17.188 1 97.88 204 GLU A C 1
ATOM 1615 O O . GLU A 1 204 ? 18.562 -38.625 -17.516 1 97.88 204 GLU A O 1
ATOM 1620 N N . ALA A 1 205 ? 17.938 -36.562 -17.719 1 97.81 205 ALA A N 1
ATOM 1621 C CA . ALA A 1 205 ? 17.078 -36.75 -18.891 1 97.81 205 ALA A CA 1
ATOM 1622 C C . ALA A 1 205 ? 17.031 -35.5 -19.766 1 97.81 205 ALA A C 1
ATOM 1624 O O . ALA A 1 205 ? 17.172 -34.375 -19.266 1 97.81 205 ALA A O 1
ATOM 1625 N N . PRO A 1 206 ? 16.797 -35.625 -20.984 1 97.94 206 PRO A N 1
ATOM 1626 C CA . PRO A 1 206 ? 16.859 -34.5 -21.891 1 97.94 206 PRO A CA 1
ATOM 1627 C C . PRO A 1 206 ? 15.555 -33.688 -21.906 1 97.94 206 PRO A C 1
ATOM 1629 O O . PRO A 1 206 ? 15.516 -32.594 -22.453 1 97.94 206 PRO A O 1
ATOM 1632 N N . ILE A 1 207 ? 14.445 -34.219 -21.344 1 98.62 207 ILE A N 1
ATOM 1633 C CA . ILE A 1 207 ? 13.156 -33.531 -21.359 1 98.62 207 ILE A CA 1
ATOM 1634 C C . ILE A 1 207 ? 12.586 -33.469 -19.953 1 98.62 207 ILE A C 1
ATOM 1636 O O . ILE A 1 207 ? 12.711 -34.406 -19.172 1 98.62 207 ILE A O 1
ATOM 1640 N N . MET A 1 208 ? 11.984 -32.312 -19.609 1 98.75 208 MET A N 1
ATOM 1641 C CA . MET A 1 208 ? 11.266 -32.156 -18.344 1 98.75 208 MET A CA 1
ATOM 1642 C C . MET A 1 208 ? 9.953 -31.406 -18.562 1 98.75 208 MET A C 1
ATOM 1644 O O . MET A 1 208 ? 9.898 -30.453 -19.359 1 98.75 208 MET A O 1
ATOM 1648 N N . VAL A 1 209 ? 8.867 -31.844 -17.891 1 98.81 209 VAL A N 1
ATOM 1649 C CA . VAL A 1 209 ? 7.652 -31.031 -17.844 1 98.81 209 VAL A CA 1
ATOM 1650 C C . VAL A 1 209 ? 7.926 -29.75 -17.078 1 98.81 209 VAL A C 1
ATOM 1652 O O . VAL A 1 209 ? 8.438 -29.781 -15.961 1 98.81 209 VAL A O 1
ATOM 1655 N N . SER A 1 210 ? 7.613 -28.656 -17.703 1 98.62 210 SER A N 1
ATOM 1656 C CA . SER A 1 210 ? 7.934 -27.344 -17.141 1 98.62 210 SER A CA 1
ATOM 1657 C C . SER A 1 210 ? 7.062 -26.25 -17.75 1 98.62 210 SER A C 1
ATOM 1659 O O . SER A 1 210 ? 5.844 -26.406 -17.875 1 98.62 210 SER A O 1
ATOM 1661 N N . TYR A 1 211 ? 7.691 -25.156 -18.094 1 98.31 211 TYR A N 1
ATOM 1662 C CA . TYR A 1 211 ? 6.898 -24 -18.5 1 98.31 211 TYR A CA 1
ATOM 1663 C C . TYR A 1 211 ? 7.359 -23.484 -19.859 1 98.31 211 TYR A C 1
ATOM 1665 O O . TYR A 1 211 ? 8.531 -23.625 -20.219 1 98.31 211 TYR A O 1
ATOM 1673 N N . ALA A 1 212 ? 6.414 -22.812 -20.531 1 98.19 212 ALA A N 1
ATOM 1674 C CA . ALA A 1 212 ? 6.652 -22.25 -21.859 1 98.19 212 ALA A CA 1
ATOM 1675 C C . ALA A 1 212 ? 7.625 -21.078 -21.781 1 98.19 212 ALA A C 1
ATOM 1677 O O . ALA A 1 212 ? 8.148 -20.625 -22.797 1 98.19 212 ALA A O 1
ATOM 1678 N N . THR A 1 213 ? 7.906 -20.578 -20.578 1 97.56 213 THR A N 1
ATOM 1679 C CA . THR A 1 213 ? 8.766 -19.422 -20.375 1 97.56 213 THR A CA 1
ATOM 1680 C C . THR A 1 213 ? 10.211 -19.844 -20.156 1 97.56 213 THR A C 1
ATOM 1682 O O . THR A 1 213 ? 11.086 -19.016 -19.938 1 97.56 213 THR A O 1
ATOM 1685 N N . ASP A 1 214 ? 10.516 -21.141 -20.266 1 95.88 214 ASP A N 1
ATOM 1686 C CA . ASP A 1 214 ? 11.852 -21.656 -19.969 1 95.88 214 ASP A CA 1
ATOM 1687 C C . ASP A 1 214 ? 12.883 -21.078 -20.938 1 95.88 214 ASP A C 1
ATOM 1689 O O . ASP A 1 214 ? 14.055 -20.906 -20.594 1 95.88 214 ASP A O 1
ATOM 1693 N N . GLY A 1 215 ? 12.477 -20.781 -22.188 1 95 215 GLY A N 1
ATOM 1694 C CA . GLY A 1 215 ? 13.375 -20.109 -23.109 1 95 215 GLY A CA 1
ATOM 1695 C C . GLY A 1 215 ? 13.852 -18.75 -22.609 1 95 215 GLY A C 1
ATOM 1696 O O . GLY A 1 215 ? 15 -18.375 -22.828 1 95 215 GLY A O 1
ATOM 1697 N N . ALA A 1 216 ? 12.969 -18 -21.969 1 95.94 216 ALA A N 1
ATOM 1698 C CA . ALA A 1 216 ? 13.312 -16.719 -21.391 1 95.94 216 ALA A CA 1
ATOM 1699 C C . ALA A 1 216 ? 14.336 -16.875 -20.266 1 95.94 216 ALA A C 1
ATOM 1701 O O . ALA A 1 216 ? 15.312 -16.125 -20.188 1 95.94 216 ALA A O 1
ATOM 1702 N N . TYR A 1 217 ? 14.125 -17.875 -19.375 1 94.88 217 TYR A N 1
ATOM 1703 C CA . TYR A 1 217 ? 15.07 -18.172 -18.312 1 94.88 217 TYR A CA 1
ATOM 1704 C C . TYR A 1 217 ? 16.453 -18.484 -18.891 1 94.88 217 TYR A C 1
ATOM 1706 O O . TYR A 1 217 ? 17.453 -17.938 -18.422 1 94.88 217 TYR A O 1
ATOM 1714 N N . SER A 1 218 ? 16.469 -19.344 -19.859 1 93.25 218 SER A N 1
ATOM 1715 C CA . SER A 1 218 ? 17.719 -19.781 -20.484 1 93.25 218 SER A CA 1
ATOM 1716 C C . SER A 1 218 ? 18.5 -18.594 -21.062 1 93.25 218 SER A C 1
ATOM 1718 O O . SER A 1 218 ? 19.688 -18.453 -20.812 1 93.25 218 SER A O 1
ATOM 1720 N N . TYR A 1 219 ? 17.734 -17.781 -21.781 1 92.88 219 TYR A N 1
ATOM 1721 C CA . TYR A 1 219 ? 18.391 -16.641 -22.391 1 92.88 219 TYR A CA 1
ATOM 1722 C C . TYR A 1 219 ? 18.922 -15.672 -21.344 1 92.88 219 TYR A C 1
ATOM 1724 O O . TYR A 1 219 ? 20 -15.094 -21.5 1 92.88 219 TYR A O 1
ATOM 1732 N N . GLN A 1 220 ? 18.156 -15.414 -20.328 1 93.19 220 GLN A N 1
ATOM 1733 C CA . GLN A 1 220 ? 18.531 -14.469 -19.281 1 93.19 220 GLN A CA 1
ATOM 1734 C C . GLN A 1 220 ? 19.812 -14.898 -18.578 1 93.19 220 GLN A C 1
ATOM 1736 O O . GLN A 1 220 ? 20.703 -14.07 -18.312 1 93.19 220 GLN A O 1
ATOM 1741 N N . TYR A 1 221 ? 19.969 -16.172 -18.297 1 91.5 221 TYR A N 1
ATOM 1742 C CA . TYR A 1 221 ? 21.078 -16.625 -17.438 1 91.5 221 TYR A CA 1
ATOM 1743 C C . TYR A 1 221 ? 22.234 -17.125 -18.281 1 91.5 221 TYR A C 1
ATOM 1745 O O . TYR A 1 221 ? 23.406 -17 -17.891 1 91.5 221 TYR A O 1
ATOM 1753 N N . TYR A 1 222 ? 21.953 -17.656 -19.438 1 90.38 222 TYR A N 1
ATOM 1754 C CA . TYR A 1 222 ? 23.031 -18.297 -20.203 1 90.38 222 TYR A CA 1
ATOM 1755 C C . TYR A 1 222 ? 23.328 -17.5 -21.484 1 90.38 222 TYR A C 1
ATOM 1757 O O . TYR A 1 222 ? 24.25 -17.844 -22.219 1 90.38 222 TYR A O 1
ATOM 1765 N N . LYS A 1 223 ? 22.609 -16.438 -21.703 1 89.06 223 LYS A N 1
ATOM 1766 C CA . LYS A 1 223 ? 22.766 -15.602 -22.891 1 89.06 223 LYS A CA 1
ATOM 1767 C C . LYS A 1 223 ? 22.781 -16.438 -24.172 1 89.06 223 LYS A C 1
ATOM 1769 O O . LYS A 1 223 ? 23.5 -16.141 -25.109 1 89.06 223 LYS A O 1
ATOM 1774 N N . SER A 1 224 ? 22.125 -17.625 -24 1 83.19 224 SER A N 1
ATOM 1775 C CA . SER A 1 224 ? 21.984 -18.578 -25.094 1 83.19 224 SER A CA 1
ATOM 1776 C C . SER A 1 224 ? 20.734 -19.453 -24.906 1 83.19 224 SER A C 1
ATOM 1778 O O . SER A 1 224 ? 20.047 -19.344 -23.891 1 83.19 224 SER A O 1
ATOM 1780 N N . THR A 1 225 ? 20.516 -20.141 -25.938 1 83.5 225 THR A N 1
ATOM 1781 C CA . THR A 1 225 ? 19.438 -21.109 -25.828 1 83.5 225 THR A CA 1
ATOM 1782 C C . THR A 1 225 ? 19.984 -22.469 -25.375 1 83.5 225 THR A C 1
ATOM 1784 O O . THR A 1 225 ? 19.922 -23.438 -26.125 1 83.5 225 THR A O 1
ATOM 1787 N N . LYS A 1 226 ? 20.484 -22.406 -24.203 1 89.94 226 LYS A N 1
ATOM 1788 C CA . LYS A 1 226 ? 20.938 -23.656 -23.609 1 89.94 226 LYS A CA 1
ATOM 1789 C C . LYS A 1 226 ? 19.766 -24.641 -23.453 1 89.94 226 LYS A C 1
ATOM 1791 O O . LYS A 1 226 ? 19.922 -25.828 -23.734 1 89.94 226 LYS A O 1
ATOM 1796 N N . TYR A 1 227 ? 18.672 -24.078 -23 1 94.94 227 TYR A N 1
ATOM 1797 C CA . TYR A 1 227 ? 17.406 -24.828 -22.906 1 94.94 227 TYR A CA 1
ATOM 1798 C C . TYR A 1 227 ? 16.328 -24.188 -23.766 1 94.94 227 TYR A C 1
ATOM 1800 O O . TYR A 1 227 ? 16.312 -22.953 -23.938 1 94.94 227 TYR A O 1
ATOM 1808 N N . LYS A 1 228 ? 15.5 -25 -24.359 1 95.81 228 LYS A N 1
ATOM 1809 C CA . LYS A 1 228 ? 14.344 -24.562 -25.125 1 95.81 228 LYS A CA 1
ATOM 1810 C C . LYS A 1 228 ? 13.07 -25.234 -24.641 1 95.81 228 LYS A C 1
ATOM 1812 O O . LYS A 1 228 ? 13.117 -26.219 -23.922 1 95.81 228 LYS A O 1
ATOM 1817 N N . ALA A 1 229 ? 11.992 -24.641 -25 1 97.31 229 ALA A N 1
ATOM 1818 C CA . ALA A 1 229 ? 10.695 -25.219 -24.672 1 97.31 229 ALA A CA 1
ATOM 1819 C C . ALA A 1 229 ? 9.922 -25.594 -25.938 1 97.31 229 ALA A C 1
ATOM 1821 O O . ALA A 1 229 ? 10.18 -25.047 -27.016 1 97.31 229 ALA A O 1
ATOM 1822 N N . PHE A 1 230 ? 9.062 -26.547 -25.797 1 97.19 230 PHE A N 1
ATOM 1823 C CA . PHE A 1 230 ? 8.125 -26.844 -26.875 1 97.19 230 PHE A CA 1
ATOM 1824 C C . PHE A 1 230 ? 6.754 -27.203 -26.312 1 97.19 230 PHE A C 1
ATOM 1826 O O . PHE A 1 230 ? 6.645 -27.688 -25.188 1 97.19 230 PHE A O 1
ATOM 1833 N N . ILE A 1 231 ? 5.758 -26.891 -27.078 1 98.38 231 ILE A N 1
ATOM 1834 C CA . ILE A 1 231 ? 4.367 -27.25 -26.812 1 98.38 231 ILE A CA 1
ATOM 1835 C C . ILE A 1 231 ? 3.85 -28.172 -27.906 1 98.38 231 ILE A C 1
ATOM 1837 O O . ILE A 1 231 ? 3.939 -27.859 -29.094 1 98.38 231 ILE A O 1
ATOM 1841 N N . PRO A 1 232 ? 3.336 -29.344 -27.531 1 98.25 232 PRO A N 1
ATOM 1842 C CA . PRO A 1 232 ? 2.771 -30.234 -28.531 1 98.25 232 PRO A CA 1
ATOM 1843 C C . PRO A 1 232 ? 1.63 -29.594 -29.328 1 98.25 232 PRO A C 1
ATOM 1845 O O . PRO A 1 232 ? 0.987 -28.656 -28.828 1 98.25 232 PRO A O 1
ATOM 1848 N N . LYS A 1 233 ? 1.38 -30.078 -30.531 1 97.81 233 LYS A N 1
ATOM 1849 C CA . LYS A 1 233 ? 0.448 -29.484 -31.484 1 97.81 233 LYS A CA 1
ATOM 1850 C C . LYS A 1 233 ? -0.976 -29.484 -30.922 1 97.81 233 LYS A C 1
ATOM 1852 O O . LYS A 1 233 ? -1.837 -28.75 -31.406 1 97.81 233 LY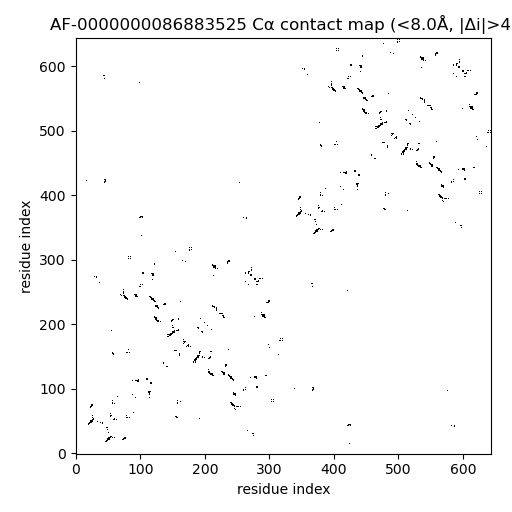S A O 1
ATOM 1857 N N . GLU A 1 234 ? -1.23 -30.359 -29.984 1 98.25 234 GLU A N 1
ATOM 1858 C CA . GLU A 1 234 ? -2.566 -30.453 -29.406 1 98.25 234 GLU A CA 1
ATOM 1859 C C . GLU A 1 234 ? -2.938 -29.203 -28.641 1 98.25 234 GLU A C 1
ATOM 1861 O O . GLU A 1 234 ? -4.117 -28.953 -28.375 1 98.25 234 GLU A O 1
ATOM 1866 N N . GLY A 1 235 ? -1.969 -28.406 -28.234 1 98 235 GLY A N 1
ATOM 1867 C CA . GLY A 1 235 ? -2.219 -27.156 -27.531 1 98 235 GLY A CA 1
ATOM 1868 C C . GLY A 1 235 ? -1.623 -27.125 -26.141 1 98 235 GLY A C 1
ATOM 1869 O O . GLY A 1 235 ? -1.163 -28.141 -25.625 1 98 235 GLY A O 1
ATOM 1870 N N . ALA A 1 236 ? -1.639 -26 -25.562 1 98.19 236 ALA A N 1
ATOM 1871 C CA . ALA A 1 236 ? -1.021 -25.812 -24.25 1 98.19 236 ALA A CA 1
ATOM 1872 C C . ALA A 1 236 ? -2.066 -25.828 -23.141 1 98.19 236 ALA A C 1
ATOM 1874 O O . ALA A 1 236 ? -3.254 -25.609 -23.391 1 98.19 236 ALA A O 1
ATOM 1875 N N . TYR A 1 237 ? -1.709 -26.203 -21.984 1 98.69 237 TYR A N 1
ATOM 1876 C CA . TYR A 1 237 ? -2.449 -26.016 -20.734 1 98.69 237 TYR A CA 1
ATOM 1877 C C . TYR A 1 237 ? -1.901 -24.828 -19.938 1 98.69 237 TYR A C 1
ATOM 1879 O O . TYR A 1 237 ? -0.704 -24.766 -19.656 1 98.69 237 TYR A O 1
ATOM 1887 N N . VAL A 1 238 ? -2.791 -23.859 -19.609 1 98.5 238 VAL A N 1
ATOM 1888 C CA . VAL A 1 238 ? -2.359 -22.641 -18.906 1 98.5 238 VAL A CA 1
ATOM 1889 C C . VAL A 1 238 ? -2.613 -22.812 -17.406 1 98.5 238 VAL A C 1
ATOM 1891 O O . VAL A 1 238 ? -3.725 -23.141 -16.984 1 98.5 238 VAL A O 1
ATOM 1894 N N . GLN A 1 239 ? -1.536 -22.656 -16.625 1 98.5 239 GLN A N 1
ATOM 1895 C CA . GLN A 1 239 ? -1.614 -22.656 -15.172 1 98.5 239 GLN A CA 1
ATOM 1896 C C . GLN A 1 239 ? -1.799 -21.25 -14.633 1 98.5 239 GLN A C 1
ATOM 1898 O O . GLN A 1 239 ? -1.065 -20.328 -15.016 1 98.5 239 GLN A O 1
ATOM 1903 N N . ILE A 1 240 ? -2.812 -21.031 -13.805 1 98.69 240 ILE A N 1
ATOM 1904 C CA . ILE A 1 240 ? -3.082 -19.781 -13.117 1 98.69 240 ILE A CA 1
ATOM 1905 C C . ILE A 1 240 ? -2.826 -19.953 -11.617 1 98.69 240 ILE A C 1
ATOM 1907 O O . ILE A 1 240 ? -3.514 -20.719 -10.945 1 98.69 240 ILE A O 1
ATOM 1911 N N . GLU A 1 241 ? -1.816 -19.297 -11.102 1 98.81 241 GLU A N 1
ATOM 1912 C CA . GLU A 1 241 ? -1.524 -19.359 -9.672 1 98.81 241 GLU A CA 1
ATOM 1913 C C . GLU A 1 241 ? -2.244 -18.25 -8.914 1 98.81 241 GLU A C 1
ATOM 1915 O O . GLU A 1 241 ? -2.361 -17.125 -9.406 1 98.81 241 GLU A O 1
ATOM 1920 N N . THR A 1 242 ? -2.766 -18.625 -7.707 1 98.88 242 THR A N 1
ATOM 1921 C CA . THR A 1 242 ? -3.621 -17.703 -6.98 1 98.88 242 THR A CA 1
ATOM 1922 C C . THR A 1 242 ? -3.162 -17.562 -5.531 1 98.88 242 THR A C 1
ATOM 1924 O O . THR A 1 242 ? -2.299 -18.312 -5.074 1 98.88 242 THR A O 1
ATOM 1927 N N . ALA A 1 243 ? -3.65 -16.609 -4.883 1 98.94 243 ALA A N 1
ATOM 1928 C CA . ALA A 1 243 ? -3.518 -16.375 -3.447 1 98.94 243 ALA A CA 1
ATOM 1929 C C . ALA A 1 243 ? -4.887 -16.203 -2.791 1 98.94 243 ALA A C 1
ATOM 1931 O O . ALA A 1 243 ? -5.84 -15.766 -3.434 1 98.94 243 ALA A O 1
ATOM 1932 N N . SER A 1 244 ? -4.98 -16.641 -1.56 1 98.94 244 SER A N 1
ATOM 1933 C CA . SER A 1 244 ? -6.254 -16.609 -0.847 1 98.94 244 SER A CA 1
ATOM 1934 C C . SER A 1 244 ? -6.047 -16.359 0.644 1 98.94 244 SER A C 1
ATOM 1936 O O . SER A 1 244 ? -4.973 -16.641 1.182 1 98.94 244 SER A O 1
ATOM 1938 N N . ILE A 1 245 ? -7.039 -15.766 1.246 1 98.88 245 ILE A N 1
ATOM 1939 C CA . ILE A 1 245 ? -7.078 -15.625 2.697 1 98.88 245 ILE A CA 1
ATOM 1940 C C . ILE A 1 245 ? -7.613 -16.906 3.324 1 98.88 245 ILE A C 1
ATOM 1942 O O . ILE A 1 245 ? -8.578 -17.5 2.824 1 98.88 245 ILE A O 1
ATOM 1946 N N . ILE A 1 246 ? -6.961 -17.359 4.406 1 98.88 246 ILE A N 1
ATOM 1947 C CA . ILE A 1 246 ? -7.41 -18.547 5.113 1 98.88 246 ILE A CA 1
ATOM 1948 C C . ILE A 1 246 ? -8.633 -18.219 5.969 1 98.88 246 ILE A C 1
ATOM 1950 O O . ILE A 1 246 ? -8.648 -17.203 6.668 1 98.88 246 ILE A O 1
ATOM 1954 N N . LYS A 1 247 ? -9.602 -19.047 5.875 1 98.06 247 LYS A N 1
ATOM 1955 C CA . LYS A 1 247 ? -10.844 -18.828 6.613 1 98.06 247 LYS A CA 1
ATOM 1956 C C . LYS A 1 247 ? -10.578 -18.703 8.109 1 98.06 247 LYS A C 1
ATOM 1958 O O . LYS A 1 247 ? -9.773 -19.453 8.664 1 98.06 247 LYS A O 1
ATOM 1963 N N . ASN A 1 248 ? -11.102 -17.719 8.82 1 95.12 248 ASN A N 1
ATOM 1964 C CA . ASN A 1 248 ? -11.102 -17.5 10.266 1 95.12 248 ASN A CA 1
ATOM 1965 C C . ASN A 1 248 ? -9.742 -17 10.758 1 95.12 248 ASN A C 1
ATOM 1967 O O . ASN A 1 248 ? -9.445 -17.094 11.945 1 95.12 248 ASN A O 1
ATOM 1971 N N . THR A 1 249 ? -8.898 -16.594 9.836 1 97.31 249 THR A N 1
ATOM 1972 C CA . THR A 1 249 ? -7.656 -15.992 10.297 1 97.31 249 THR A CA 1
ATOM 1973 C C . THR A 1 249 ? -7.934 -14.859 11.281 1 97.31 249 THR A C 1
ATOM 1975 O O . THR A 1 249 ? -8.922 -14.141 11.141 1 97.31 249 THR A O 1
ATOM 1978 N N . LYS A 1 250 ? -7.047 -14.672 12.266 1 94.81 250 LYS A N 1
ATOM 1979 C CA . LYS A 1 250 ? -7.148 -13.586 13.234 1 94.81 250 LYS A CA 1
ATOM 1980 C C . LYS A 1 250 ? -6.504 -12.305 12.703 1 94.81 250 LYS A C 1
ATOM 1982 O O . LYS A 1 250 ? -6.578 -11.258 13.336 1 94.81 250 LYS A O 1
ATOM 1987 N N . ASN A 1 251 ? -5.867 -12.375 11.531 1 97.25 251 ASN A N 1
ATOM 1988 C CA . ASN A 1 251 ? -5.191 -11.25 10.891 1 97.25 251 ASN A CA 1
ATOM 1989 C C . ASN A 1 251 ? -5.848 -10.883 9.562 1 97.25 251 ASN A C 1
ATOM 1991 O O . ASN A 1 251 ? -5.16 -10.68 8.562 1 97.25 251 ASN A O 1
ATOM 1995 N N . GLU A 1 252 ? -7.152 -10.836 9.555 1 97.5 252 GLU A N 1
ATOM 1996 C CA . GLU A 1 252 ? -7.914 -10.688 8.312 1 97.5 252 GLU A CA 1
ATOM 1997 C C . GLU A 1 252 ? -7.543 -9.406 7.582 1 97.5 252 GLU A C 1
ATOM 1999 O O . GLU A 1 252 ? -7.305 -9.422 6.371 1 97.5 252 GLU A O 1
ATOM 2004 N N . GLU A 1 253 ? -7.477 -8.266 8.297 1 97.38 253 GLU A N 1
ATOM 2005 C CA . GLU A 1 253 ? -7.215 -6.988 7.648 1 97.38 253 GLU A CA 1
ATOM 2006 C C . GLU A 1 253 ? -5.816 -6.957 7.035 1 97.38 253 GLU A C 1
ATOM 2008 O O . GLU A 1 253 ? -5.637 -6.484 5.91 1 97.38 253 GLU A O 1
ATOM 2013 N N . LEU A 1 254 ? -4.836 -7.461 7.758 1 98.19 254 LEU A N 1
ATOM 2014 C CA . LEU A 1 254 ? -3.479 -7.531 7.23 1 98.19 254 LEU A CA 1
ATOM 2015 C C . LEU A 1 254 ? -3.398 -8.516 6.066 1 98.19 254 LEU A C 1
ATOM 2017 O O . LEU A 1 254 ? -2.666 -8.281 5.102 1 98.19 254 LEU A O 1
ATOM 2021 N N . ALA A 1 255 ? -4.129 -9.664 6.125 1 98.81 255 ALA A N 1
ATOM 2022 C CA . ALA A 1 255 ? -4.211 -10.625 5.027 1 98.81 255 ALA A CA 1
ATOM 2023 C C . ALA A 1 255 ? -4.766 -9.969 3.766 1 98.81 255 ALA A C 1
ATOM 2025 O O . ALA A 1 255 ? -4.246 -10.188 2.668 1 98.81 255 ALA A O 1
ATOM 2026 N N . LYS A 1 256 ? -5.848 -9.133 3.961 1 98.75 256 LYS A N 1
ATOM 2027 C CA . LYS A 1 256 ? -6.41 -8.398 2.83 1 98.75 256 LYS A CA 1
ATOM 2028 C C . LYS A 1 256 ? -5.359 -7.492 2.191 1 98.75 256 LYS A C 1
ATOM 2030 O O . LYS A 1 256 ? -5.234 -7.449 0.965 1 98.75 256 LYS A O 1
ATOM 2035 N N . ARG A 1 257 ? -4.559 -6.812 3.039 1 98.75 257 ARG A N 1
ATOM 2036 C CA . ARG A 1 257 ? -3.508 -5.941 2.521 1 98.75 257 ARG A CA 1
ATOM 2037 C C . ARG A 1 257 ? -2.471 -6.738 1.739 1 98.75 257 ARG A C 1
ATOM 2039 O O . ARG A 1 257 ? -1.942 -6.258 0.733 1 98.75 257 ARG A O 1
ATOM 2046 N N . PHE A 1 258 ? -2.186 -7.938 2.193 1 98.88 258 PHE A N 1
ATOM 2047 C CA . PHE A 1 258 ? -1.184 -8.758 1.526 1 98.88 258 PHE A CA 1
ATOM 2048 C C . PHE A 1 258 ? -1.672 -9.195 0.151 1 98.88 258 PHE A C 1
ATOM 2050 O O . PHE A 1 258 ? -0.911 -9.18 -0.819 1 98.88 258 PHE A O 1
ATOM 2057 N N . ILE A 1 25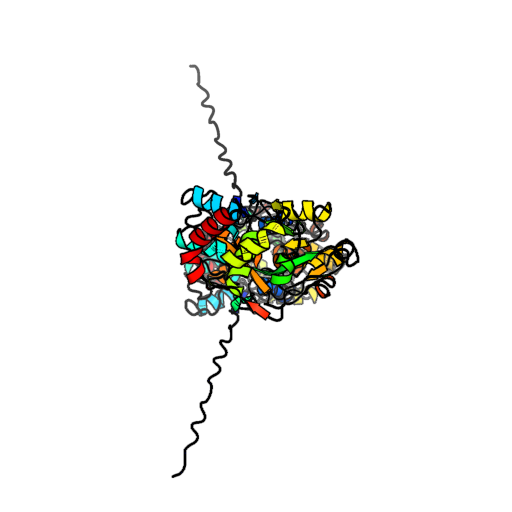9 ? -2.932 -9.609 0.051 1 98.88 259 ILE A N 1
ATOM 2058 C CA . ILE A 1 259 ? -3.51 -9.977 -1.236 1 98.88 259 ILE A CA 1
ATOM 2059 C C . ILE A 1 259 ? -3.443 -8.789 -2.189 1 98.88 259 ILE A C 1
ATOM 2061 O O . ILE A 1 259 ? -3.07 -8.938 -3.355 1 98.88 259 ILE A O 1
ATOM 2065 N N . GLU A 1 260 ? -3.822 -7.562 -1.722 1 98.81 260 GLU A N 1
ATOM 2066 C CA . GLU A 1 260 ? -3.754 -6.359 -2.543 1 98.81 260 GLU A CA 1
ATOM 2067 C C . GLU A 1 260 ? -2.322 -6.074 -2.988 1 98.81 260 GLU A C 1
ATOM 2069 O O . GLU A 1 260 ? -2.09 -5.664 -4.125 1 98.81 260 GLU A O 1
ATOM 2074 N N . PHE A 1 261 ? -1.341 -6.324 -2.121 1 98.81 261 PHE A N 1
ATOM 2075 C CA . PHE A 1 261 ? 0.075 -6.086 -2.379 1 98.81 261 PHE A CA 1
ATOM 2076 C C . PHE A 1 261 ? 0.559 -6.918 -3.559 1 98.81 261 PHE A C 1
ATOM 2078 O O . PHE A 1 261 ? 1.385 -6.461 -4.352 1 98.81 261 PHE A O 1
ATOM 2085 N N . LEU A 1 262 ? 0.056 -8.125 -3.703 1 98.88 262 LEU A N 1
ATOM 2086 C CA . LEU A 1 262 ? 0.464 -9.031 -4.773 1 98.88 262 LEU A CA 1
ATOM 2087 C C . LEU A 1 262 ? 0.136 -8.438 -6.141 1 98.88 262 LEU A C 1
ATOM 2089 O O . LEU A 1 262 ? 0.742 -8.812 -7.145 1 98.88 262 LEU A O 1
ATOM 2093 N N . LEU A 1 263 ? -0.823 -7.512 -6.199 1 98.75 263 LEU A N 1
ATOM 2094 C CA . LEU A 1 263 ? -1.252 -6.934 -7.469 1 98.75 263 LEU A CA 1
ATOM 2095 C C . LEU A 1 263 ? -0.595 -5.578 -7.699 1 98.75 263 LEU A C 1
ATOM 2097 O O . LEU A 1 263 ? -0.83 -4.934 -8.727 1 98.75 263 LEU A O 1
ATOM 2101 N N . MET A 1 264 ? 0.204 -5.141 -6.715 1 98.31 264 MET A N 1
ATOM 2102 C CA . MET A 1 264 ? 0.908 -3.871 -6.863 1 98.31 264 MET A CA 1
ATOM 2103 C C . MET A 1 264 ? 2.119 -4.023 -7.777 1 98.31 264 MET A C 1
ATOM 2105 O O . MET A 1 264 ? 2.645 -5.125 -7.941 1 98.31 264 MET A O 1
ATOM 2109 N N . ASN A 1 265 ? 2.588 -2.871 -8.336 1 97.5 265 ASN A N 1
ATOM 2110 C CA . ASN A 1 265 ? 3.668 -2.869 -9.312 1 97.5 265 ASN A CA 1
ATOM 2111 C C . ASN A 1 265 ? 4.949 -3.467 -8.742 1 97.5 265 ASN A C 1
ATOM 2113 O O . ASN A 1 265 ? 5.656 -4.207 -9.43 1 97.5 265 ASN A O 1
ATOM 2117 N N . ASN A 1 266 ? 5.215 -3.143 -7.504 1 96 266 ASN A N 1
ATOM 2118 C CA . ASN A 1 266 ? 6.477 -3.559 -6.906 1 96 266 ASN A CA 1
ATOM 2119 C C . ASN A 1 266 ? 6.555 -5.074 -6.758 1 96 266 ASN A C 1
ATOM 2121 O O . ASN A 1 266 ? 7.648 -5.648 -6.746 1 96 266 ASN A O 1
ATOM 2125 N N . PHE A 1 267 ? 5.406 -5.734 -6.645 1 98.5 267 PHE A N 1
ATOM 2126 C CA . PHE A 1 267 ? 5.387 -7.191 -6.633 1 98.5 267 PHE A CA 1
ATOM 2127 C C . PHE A 1 267 ? 5.379 -7.746 -8.055 1 98.5 267 PHE A C 1
ATOM 2129 O O . PHE A 1 267 ? 6.195 -8.602 -8.391 1 98.5 267 PHE A O 1
ATOM 2136 N N . GLN A 1 268 ? 4.512 -7.262 -8.906 1 98.69 268 GLN A N 1
ATOM 2137 C CA . GLN A 1 268 ? 4.258 -7.809 -10.234 1 98.69 268 GLN A CA 1
ATOM 2138 C C . GLN A 1 268 ? 5.484 -7.668 -11.133 1 98.69 268 GLN A C 1
ATOM 2140 O O . GLN A 1 268 ? 5.75 -8.531 -11.969 1 98.69 268 GLN A O 1
ATOM 2145 N N . LYS A 1 269 ? 6.289 -6.613 -10.977 1 98 269 LYS A N 1
ATOM 2146 C CA . LYS A 1 269 ? 7.461 -6.402 -11.82 1 98 269 LYS A CA 1
ATOM 2147 C C . LYS A 1 269 ? 8.523 -7.473 -11.57 1 98 269 LYS A C 1
ATOM 2149 O O . LYS A 1 269 ? 9.414 -7.68 -12.398 1 98 269 LYS A O 1
ATOM 2154 N N . GLU A 1 270 ? 8.414 -8.141 -10.391 1 98.38 270 GLU A N 1
ATOM 2155 C CA . GLU A 1 270 ? 9.422 -9.133 -10.023 1 98.38 270 GLU A CA 1
ATOM 2156 C C . GLU A 1 270 ? 9.086 -10.5 -10.602 1 98.38 270 GLU A C 1
ATOM 2158 O O . GLU A 1 270 ? 9.953 -11.375 -10.688 1 98.38 270 GLU A O 1
ATOM 2163 N N . ILE A 1 271 ? 7.891 -10.773 -11 1 98.5 271 ILE A N 1
ATOM 2164 C CA . ILE A 1 271 ? 7.383 -12.086 -11.383 1 98.5 271 ILE A CA 1
ATOM 2165 C C . ILE A 1 271 ? 8.164 -12.609 -12.586 1 98.5 271 ILE A C 1
ATOM 2167 O O . ILE A 1 271 ? 8.68 -13.727 -12.562 1 98.5 271 ILE A O 1
ATOM 2171 N N . PRO A 1 272 ? 8.445 -11.75 -13.586 1 98.31 272 PRO A N 1
ATOM 2172 C CA . PRO A 1 272 ? 9.047 -12.328 -14.789 1 98.31 272 PRO A CA 1
ATOM 2173 C C . PRO A 1 272 ? 10.469 -12.836 -14.555 1 98.31 272 PRO A C 1
ATOM 2175 O O . PRO A 1 272 ? 10.812 -13.938 -15 1 98.31 272 PRO A O 1
ATOM 2178 N N . LEU A 1 273 ? 11.25 -12.18 -13.797 1 97.62 273 LEU A N 1
ATOM 2179 C CA . LEU A 1 273 ? 12.664 -12.547 -13.703 1 97.62 273 LEU A CA 1
ATOM 2180 C C . LEU A 1 273 ? 12.93 -13.406 -12.477 1 97.62 273 LEU A C 1
ATOM 2182 O O . LEU A 1 273 ? 14.055 -13.859 -12.266 1 97.62 273 LEU A O 1
ATOM 2186 N N . ASN A 1 274 ? 11.906 -13.617 -11.672 1 97.56 274 ASN A N 1
ATOM 2187 C CA . ASN A 1 274 ? 12.141 -14.391 -10.453 1 97.56 274 ASN A CA 1
ATOM 2188 C C . ASN A 1 274 ? 11.227 -15.609 -10.375 1 97.56 274 ASN A C 1
ATOM 2190 O O . ASN A 1 274 ? 11.586 -16.625 -9.773 1 97.56 274 ASN A O 1
ATOM 2194 N N . GLN A 1 275 ? 10.039 -15.539 -10.992 1 97.38 275 GLN A N 1
ATOM 2195 C CA . GLN A 1 275 ? 9.07 -16.641 -11 1 97.38 275 GLN A CA 1
ATOM 2196 C C . GLN A 1 275 ? 9.008 -17.297 -12.367 1 97.38 275 GLN A C 1
ATOM 2198 O O . GLN A 1 275 ? 8.547 -18.438 -12.492 1 97.38 275 GLN A O 1
ATOM 2203 N N . TRP A 1 276 ? 9.43 -16.438 -13.422 1 96.94 276 TRP A N 1
ATOM 2204 C CA . TRP A 1 276 ? 9.438 -16.906 -14.805 1 96.94 276 TRP A CA 1
ATOM 2205 C C . TRP A 1 276 ? 8.031 -17.297 -15.258 1 96.94 276 TRP A C 1
ATOM 2207 O O . TRP A 1 276 ? 7.836 -18.344 -15.867 1 96.94 276 TRP A O 1
ATOM 2217 N N . MET A 1 277 ? 7.098 -16.594 -14.781 1 98.12 277 MET A N 1
ATOM 2218 C CA . MET A 1 277 ? 5.695 -16.594 -15.188 1 98.12 277 MET A CA 1
ATOM 2219 C C . MET A 1 277 ? 5.281 -15.203 -15.68 1 98.12 277 MET A C 1
ATOM 2221 O O . MET A 1 277 ? 6.027 -14.234 -15.531 1 98.12 277 MET A O 1
ATOM 2225 N N . PHE A 1 278 ? 4.188 -15.102 -16.344 1 98.38 278 PHE A N 1
ATOM 2226 C CA . PHE A 1 278 ? 3.66 -13.812 -16.766 1 98.38 278 PHE A CA 1
ATOM 2227 C C . PHE A 1 278 ? 2.941 -13.117 -15.625 1 98.38 278 PHE A C 1
ATOM 2229 O O . PHE A 1 278 ? 2.197 -13.75 -14.875 1 98.38 278 PHE A O 1
ATOM 2236 N N . PRO A 1 279 ? 3.221 -11.82 -15.438 1 98.62 279 PRO A N 1
ATOM 2237 C CA . PRO A 1 279 ? 2.426 -11.047 -14.477 1 98.62 279 PRO A CA 1
ATOM 2238 C C . PRO A 1 279 ? 0.97 -10.891 -14.914 1 98.62 279 PRO A C 1
ATOM 2240 O O . PRO A 1 279 ? 0.631 -11.172 -16.062 1 98.62 279 PRO A O 1
ATOM 2243 N N . VAL A 1 280 ? 0.096 -10.531 -13.984 1 98.81 280 VAL A N 1
ATOM 2244 C CA . VAL A 1 280 ? -1.324 -10.438 -14.305 1 98.81 280 VAL A CA 1
ATOM 2245 C C . VAL A 1 280 ? -1.713 -8.977 -14.508 1 98.81 280 VAL A C 1
ATOM 2247 O O . VAL A 1 280 ? -2.838 -8.672 -14.914 1 98.81 280 VAL A O 1
ATOM 2250 N N . THR A 1 281 ? -0.819 -8.039 -14.148 1 98.5 281 THR A N 1
ATOM 2251 C CA . THR A 1 281 ? -1.068 -6.609 -14.336 1 98.5 281 THR A CA 1
ATOM 2252 C C . THR A 1 281 ? -0.259 -6.07 -15.508 1 98.5 281 THR A C 1
ATOM 2254 O O . THR A 1 281 ? 0.536 -6.797 -16.109 1 98.5 281 THR A O 1
ATOM 2257 N N . ASN A 1 282 ? -0.519 -4.777 -15.852 1 95.25 282 ASN A N 1
ATOM 2258 C CA . ASN A 1 282 ? 0.259 -4.141 -16.906 1 95.25 282 ASN A CA 1
ATOM 2259 C C . ASN A 1 282 ? 1.701 -3.895 -16.469 1 95.25 282 ASN A C 1
ATOM 2261 O O . ASN A 1 282 ? 1.987 -2.912 -15.789 1 95.25 282 ASN A O 1
ATOM 2265 N N . THR A 1 283 ? 2.516 -4.832 -16.75 1 96 283 THR A N 1
ATOM 2266 C CA . THR A 1 283 ? 3.934 -4.812 -16.406 1 96 283 THR A CA 1
ATOM 2267 C C . THR A 1 283 ? 4.793 -4.984 -17.656 1 96 283 THR A C 1
ATOM 2269 O O . THR A 1 283 ? 4.531 -5.859 -18.484 1 96 283 THR A O 1
ATOM 2272 N N . THR A 1 284 ? 5.773 -4.121 -17.812 1 96.25 284 THR A N 1
ATOM 2273 C CA . THR A 1 284 ? 6.715 -4.285 -18.922 1 96.25 284 THR A CA 1
ATOM 2274 C C . THR A 1 284 ? 7.523 -5.57 -18.75 1 96.25 284 THR A C 1
ATOM 2276 O O . THR A 1 284 ? 8.133 -5.797 -17.703 1 96.25 284 THR A O 1
ATOM 2279 N N . LEU A 1 285 ? 7.52 -6.379 -19.75 1 97.88 285 LEU A N 1
ATOM 2280 C CA . LEU A 1 285 ? 8.258 -7.637 -19.703 1 97.88 285 LEU A CA 1
ATOM 2281 C C . LEU A 1 285 ? 9.727 -7.418 -20.047 1 97.88 285 LEU A C 1
ATOM 2283 O O . LEU A 1 285 ? 10.047 -6.621 -20.938 1 97.88 285 LEU A O 1
ATOM 2287 N N . PRO A 1 286 ? 10.602 -8.117 -19.375 1 97.44 286 PRO A N 1
ATOM 2288 C CA . PRO A 1 286 ? 12.016 -8.055 -19.75 1 97.44 286 PRO A CA 1
ATOM 2289 C C . PRO A 1 286 ? 12.281 -8.57 -21.156 1 97.44 286 PRO A C 1
ATOM 2291 O O . PRO A 1 286 ? 11.492 -9.352 -21.703 1 97.44 286 PRO A O 1
ATOM 2294 N N . GLU A 1 287 ? 13.406 -8.188 -21.703 1 95.88 287 GLU A N 1
ATOM 2295 C CA . GLU A 1 287 ? 13.773 -8.539 -23.078 1 95.88 287 GLU A CA 1
ATOM 2296 C C . GLU A 1 287 ? 13.828 -10.055 -23.25 1 95.88 287 GLU A C 1
ATOM 2298 O O . GLU A 1 287 ? 13.477 -10.57 -24.312 1 95.88 287 GLU A O 1
ATOM 2303 N N . SER A 1 288 ? 14.227 -10.727 -22.25 1 96.62 288 SER A N 1
ATOM 2304 C CA . SER A 1 288 ? 14.391 -12.18 -22.328 1 96.62 288 SER A CA 1
ATOM 2305 C C . SER A 1 288 ? 13.07 -12.867 -22.641 1 96.62 288 SER A C 1
ATOM 2307 O O . SER A 1 288 ? 13.055 -13.977 -23.188 1 96.62 288 SER A O 1
ATOM 2309 N N . PHE A 1 289 ? 11.961 -12.203 -22.375 1 97.44 289 PHE A N 1
ATOM 2310 C CA . PHE A 1 289 ? 10.656 -12.828 -22.547 1 97.44 289 PHE A CA 1
ATOM 2311 C C . PHE A 1 289 ? 10.281 -12.883 -24.031 1 97.44 289 PHE A C 1
ATOM 2313 O O . PHE A 1 289 ? 9.258 -13.469 -24.391 1 97.44 289 PHE A O 1
ATOM 2320 N N . LYS A 1 290 ? 11.109 -12.328 -24.906 1 95.25 290 LYS A N 1
ATOM 2321 C CA . LYS A 1 290 ? 10.969 -12.562 -26.344 1 95.25 290 LYS A CA 1
ATOM 2322 C C . LYS A 1 290 ? 11.156 -14.039 -26.672 1 95.25 290 LYS A C 1
ATOM 2324 O O . LYS A 1 290 ? 10.703 -14.508 -27.719 1 95.25 290 LYS A O 1
ATOM 2329 N N . TYR A 1 291 ? 11.789 -14.781 -25.766 1 95 291 TYR A N 1
ATOM 2330 C CA . TYR A 1 291 ? 12.07 -16.188 -25.984 1 95 291 TYR A CA 1
ATOM 2331 C C . TYR A 1 291 ? 11.047 -17.078 -25.281 1 95 291 TYR A C 1
ATOM 2333 O O . TYR A 1 291 ? 11.156 -18.297 -25.297 1 95 291 TYR A O 1
ATOM 2341 N N . ALA A 1 292 ? 10.078 -16.469 -24.609 1 96.81 292 ALA A N 1
ATOM 2342 C CA . ALA A 1 292 ? 8.953 -17.219 -24.062 1 96.81 292 ALA A CA 1
ATOM 2343 C C . ALA A 1 292 ? 7.973 -17.609 -25.172 1 96.81 292 ALA A C 1
ATOM 2345 O O . ALA A 1 292 ? 7.707 -16.828 -26.078 1 96.81 292 ALA A O 1
ATOM 2346 N N . ILE A 1 293 ? 7.434 -18.828 -25.078 1 96.31 293 ILE A N 1
ATOM 2347 C CA . ILE A 1 293 ? 6.43 -19.266 -26.047 1 96.31 293 ILE A CA 1
ATOM 2348 C C . ILE A 1 293 ? 5.043 -18.812 -25.594 1 96.31 293 ILE A C 1
ATOM 2350 O O . ILE A 1 293 ? 4.645 -19.047 -24.453 1 96.31 293 ILE A O 1
ATOM 2354 N N . ILE A 1 294 ? 4.367 -18.125 -26.438 1 94.5 294 ILE A N 1
ATOM 2355 C CA . ILE A 1 294 ? 2.955 -17.812 -26.234 1 94.5 294 ILE A CA 1
ATOM 2356 C C . ILE A 1 294 ? 2.09 -18.844 -26.953 1 94.5 294 ILE A C 1
ATOM 2358 O O . ILE A 1 294 ? 2.094 -18.906 -28.188 1 94.5 294 ILE A O 1
ATOM 2362 N N . PRO A 1 295 ? 1.354 -19.562 -26.203 1 94.25 295 PRO A N 1
ATOM 2363 C CA . PRO A 1 295 ? 0.585 -20.625 -26.859 1 94.25 295 PRO A CA 1
ATOM 2364 C C . PRO A 1 295 ? -0.488 -20.078 -27.797 1 94.25 295 PRO A C 1
ATOM 2366 O O . PRO A 1 295 ? -1.177 -19.109 -27.453 1 94.25 295 PRO A O 1
ATOM 2369 N N . GLU A 1 296 ? -0.592 -20.688 -28.906 1 91.62 296 GLU A N 1
ATOM 2370 C CA . GLU A 1 296 ? -1.608 -20.297 -29.875 1 91.62 296 GLU A CA 1
ATOM 2371 C C . GLU A 1 296 ? -2.932 -21 -29.609 1 91.62 296 GLU A C 1
ATOM 2373 O O . GLU A 1 296 ? -4 -20.484 -29.938 1 91.62 296 GLU A O 1
ATOM 2378 N N . LYS A 1 297 ? -2.805 -22.156 -29.172 1 96.62 297 LYS A N 1
ATOM 2379 C CA . LYS A 1 297 ? -3.936 -23.016 -28.812 1 96.62 297 LYS A CA 1
ATOM 2380 C C . LYS A 1 297 ? -3.871 -23.422 -27.344 1 96.62 297 LYS A C 1
ATOM 2382 O O . LYS A 1 297 ? -2.816 -23.828 -26.859 1 96.62 297 LYS A O 1
ATOM 2387 N N . ILE A 1 298 ? -5.031 -23.203 -26.688 1 97.88 298 ILE A N 1
ATOM 2388 C CA . ILE A 1 298 ? -5.09 -23.531 -25.266 1 97.88 298 ILE A CA 1
ATOM 2389 C C . ILE A 1 298 ? -6.199 -24.547 -25 1 97.88 298 ILE A C 1
ATOM 2391 O O . ILE A 1 298 ? -7.293 -24.438 -25.562 1 97.88 298 ILE A O 1
ATOM 2395 N N . VAL A 1 299 ? -5.918 -25.531 -24.25 1 98.31 299 VAL A N 1
ATOM 2396 C CA . VAL A 1 299 ? -6.902 -26.5 -23.781 1 98.31 299 VAL A CA 1
ATOM 2397 C C . VAL A 1 299 ? -7.059 -26.391 -22.281 1 98.31 299 VAL A C 1
ATOM 2399 O O . VAL A 1 299 ? -6.16 -25.906 -21.578 1 98.31 299 VAL A O 1
ATOM 2402 N N . SER A 1 300 ? -8.195 -26.797 -21.781 1 97.62 300 SER A N 1
ATOM 2403 C CA . SER A 1 300 ? -8.453 -26.703 -20.359 1 97.62 300 SER A CA 1
ATOM 2404 C C . SER A 1 300 ? -9.469 -27.75 -19.906 1 97.62 300 SER A C 1
ATOM 2406 O O . SER A 1 300 ? -10.109 -28.391 -20.734 1 97.62 300 SER A O 1
ATOM 2408 N N . VAL A 1 301 ? -9.516 -27.969 -18.625 1 97.88 301 VAL A N 1
ATOM 2409 C CA . VAL A 1 301 ? -10.539 -28.781 -17.984 1 97.88 301 VAL A CA 1
ATOM 2410 C C . VAL A 1 301 ? -11.422 -27.906 -17.109 1 97.88 301 VAL A C 1
ATOM 2412 O O . VAL A 1 301 ? -10.922 -27.078 -16.344 1 97.88 301 VAL A O 1
ATOM 2415 N N . ASP A 1 302 ? -12.719 -28.094 -17.172 1 95.75 302 ASP A N 1
ATOM 2416 C CA . ASP A 1 302 ? -13.68 -27.297 -16.422 1 95.75 302 ASP A CA 1
ATOM 2417 C C . ASP A 1 302 ? -13.531 -27.516 -14.914 1 95.75 302 ASP A C 1
ATOM 2419 O O . ASP A 1 302 ? -13.305 -28.656 -14.469 1 95.75 302 ASP A O 1
ATOM 2423 N N . SER A 1 303 ? -13.766 -26.469 -14.188 1 95.5 303 SER A N 1
ATOM 2424 C CA . SER A 1 303 ? -13.586 -26.531 -12.742 1 95.5 303 SER A CA 1
ATOM 2425 C C . SER A 1 303 ? -14.547 -27.531 -12.109 1 95.5 303 SER A C 1
ATOM 2427 O O . SER A 1 303 ? -14.203 -28.188 -11.125 1 95.5 303 SER A O 1
ATOM 2429 N N . GLU A 1 304 ? -15.766 -27.609 -12.594 1 96.31 304 GLU A N 1
ATOM 2430 C CA . GLU A 1 304 ? -16.734 -28.562 -12.07 1 96.31 304 GLU A CA 1
ATOM 2431 C C . GLU A 1 304 ? -16.25 -30 -12.289 1 96.31 304 GLU A C 1
ATOM 2433 O O . GLU A 1 304 ? -16.406 -30.844 -11.406 1 96.31 304 GLU A O 1
ATOM 2438 N N . LYS A 1 305 ? -15.75 -30.25 -13.484 1 97.62 305 LYS A N 1
ATOM 2439 C CA . LYS A 1 305 ? -15.203 -31.562 -13.773 1 97.62 305 LYS A CA 1
ATOM 2440 C C . LYS A 1 305 ? -14.023 -31.891 -12.859 1 97.62 305 LYS A C 1
ATOM 2442 O O . LYS A 1 305 ? -13.891 -33 -12.375 1 97.62 305 LYS A O 1
ATOM 2447 N N . ILE A 1 306 ? -13.172 -30.906 -12.633 1 97.94 306 ILE A N 1
ATOM 2448 C CA . ILE A 1 306 ? -12.039 -31.094 -11.727 1 97.94 306 ILE A CA 1
ATOM 2449 C C . ILE A 1 306 ? -12.555 -31.406 -10.32 1 97.94 306 ILE A C 1
ATOM 2451 O O . ILE A 1 306 ? -12.117 -32.375 -9.688 1 97.94 306 ILE A O 1
ATOM 2455 N N . SER A 1 307 ? -13.461 -30.641 -9.852 1 96.62 307 SER A N 1
ATOM 2456 C CA . SER A 1 307 ? -14.023 -30.812 -8.516 1 96.62 307 SER A CA 1
ATOM 2457 C C . SER A 1 307 ? -14.578 -32.219 -8.328 1 96.62 307 SER A C 1
ATOM 2459 O O . SER A 1 307 ? -14.391 -32.844 -7.273 1 96.62 307 SER A O 1
ATOM 2461 N N . LYS A 1 308 ? -15.148 -32.781 -9.336 1 97.31 308 LYS A N 1
ATOM 2462 C CA . LYS A 1 308 ? -15.844 -34.062 -9.258 1 97.31 308 LYS A CA 1
ATOM 2463 C C . LYS A 1 308 ? -14.867 -35.219 -9.391 1 97.31 308 LYS A C 1
ATOM 2465 O O . LYS A 1 308 ? -15.062 -36.281 -8.789 1 97.31 308 LYS A O 1
ATOM 2470 N N . ASN A 1 309 ? -13.742 -34.969 -10.109 1 98.25 309 ASN A N 1
ATOM 2471 C CA . ASN A 1 309 ? -13.039 -36.156 -10.578 1 98.25 309 ASN A CA 1
ATOM 2472 C C . ASN A 1 309 ? -11.586 -36.188 -10.117 1 98.25 309 ASN A C 1
ATOM 2474 O O . ASN A 1 309 ? -10.906 -37.188 -10.219 1 98.25 309 ASN A O 1
ATOM 2478 N N . MET A 1 310 ? -11.07 -35.125 -9.555 1 98.12 310 MET A N 1
ATOM 2479 C CA . MET A 1 310 ? -9.625 -35 -9.367 1 98.12 310 MET A CA 1
ATOM 2480 C C . MET A 1 310 ? -9.086 -36.125 -8.477 1 98.12 310 MET A C 1
ATOM 2482 O O . MET A 1 310 ? -8.047 -36.719 -8.781 1 98.12 310 MET A O 1
ATOM 2486 N N . GLU A 1 311 ? -9.766 -36.375 -7.387 1 97.31 311 GLU A N 1
ATOM 2487 C CA . GLU A 1 311 ? -9.305 -37.438 -6.477 1 97.31 311 GLU A CA 1
ATOM 2488 C C . GLU A 1 311 ? -9.25 -38.781 -7.176 1 97.31 311 GLU A C 1
ATOM 2490 O O . GLU A 1 311 ? -8.281 -39.531 -7.02 1 97.31 311 GLU A O 1
ATOM 2495 N N . THR A 1 312 ? -10.266 -39.062 -7.926 1 98.31 312 THR A N 1
ATOM 2496 C CA . THR A 1 312 ? -10.32 -40.312 -8.68 1 98.31 312 THR A CA 1
ATOM 2497 C C . THR A 1 312 ? -9.211 -40.375 -9.727 1 98.31 312 THR A C 1
ATOM 2499 O O . THR A 1 312 ? -8.555 -41.406 -9.898 1 98.31 312 THR A O 1
ATOM 2502 N N . TRP A 1 313 ? -9.039 -39.25 -10.438 1 98.75 313 TRP A N 1
ATOM 2503 C CA . TRP A 1 313 ? -7.992 -39.188 -11.453 1 98.75 313 TRP A CA 1
ATOM 2504 C C . TRP A 1 313 ? -6.617 -39.438 -10.836 1 98.75 313 TRP A C 1
ATOM 2506 O O . TRP A 1 313 ? -5.785 -40.125 -11.43 1 98.75 313 TRP A O 1
ATOM 2516 N N . LEU A 1 314 ? -6.367 -38.906 -9.625 1 98.56 314 LEU A N 1
ATOM 2517 C CA . LEU A 1 314 ? -5.078 -39.094 -8.969 1 98.56 314 LEU A CA 1
ATOM 2518 C C . LEU A 1 314 ? -4.875 -40.562 -8.578 1 98.56 314 LEU A C 1
ATOM 2520 O O . LEU A 1 314 ? -3.773 -41.094 -8.719 1 98.56 314 LEU A O 1
ATOM 2524 N N . GLU A 1 315 ? -5.898 -41.188 -8.078 1 98.25 315 GLU A N 1
ATOM 2525 C CA . GLU A 1 315 ? -5.828 -42.594 -7.73 1 98.25 315 GLU A CA 1
ATOM 2526 C C . GLU A 1 315 ? -5.543 -43.438 -8.961 1 98.25 315 GLU A C 1
ATOM 2528 O O . GLU A 1 315 ? -4.73 -44.375 -8.898 1 98.25 315 GLU A O 1
ATOM 2533 N N . GLN A 1 316 ? -6.234 -43.156 -10.008 1 98.75 316 GLN A N 1
ATOM 2534 C CA . GLN A 1 316 ? -6.051 -43.906 -11.258 1 98.75 316 GLN A CA 1
ATOM 2535 C C . GLN A 1 316 ? -4.645 -43.688 -11.805 1 98.75 316 GLN A C 1
ATOM 2537 O O . GLN A 1 316 ? -4.023 -44.656 -12.289 1 98.75 316 GLN A O 1
ATOM 2542 N N . TRP A 1 317 ? -4.172 -42.5 -11.766 1 98.81 317 TRP A N 1
ATOM 2543 C CA . TRP A 1 317 ? -2.807 -42.219 -12.195 1 98.81 317 TRP A CA 1
ATOM 2544 C C . TRP A 1 317 ? -1.801 -43.031 -11.383 1 98.81 317 TRP A C 1
ATOM 2546 O O . TRP A 1 317 ? -0.868 -43.625 -11.945 1 98.81 317 TRP A O 1
ATOM 2556 N N . GLU A 1 318 ? -1.998 -43.062 -10.055 1 98.31 318 GLU A N 1
ATOM 2557 C CA . GLU A 1 318 ? -1.114 -43.812 -9.164 1 98.31 318 GLU A CA 1
ATOM 2558 C C . GLU A 1 318 ? -1.096 -45.281 -9.523 1 98.31 318 GLU A C 1
ATOM 2560 O O . GLU A 1 318 ? -0.034 -45.906 -9.547 1 98.31 318 GLU A O 1
ATOM 2565 N N . LYS A 1 319 ? -2.211 -45.812 -9.852 1 98.19 319 LYS A N 1
ATOM 2566 C CA . LYS A 1 319 ? -2.32 -47.219 -10.219 1 98.19 319 LYS A CA 1
ATOM 2567 C C . LYS A 1 319 ? -1.575 -47.531 -11.523 1 98.19 319 LYS A C 1
ATOM 2569 O O . LYS A 1 319 ? -0.987 -48.594 -11.68 1 98.19 319 LYS A O 1
ATOM 2574 N N . ILE A 1 320 ? -1.671 -46.594 -12.406 1 98.5 320 ILE A N 1
ATOM 2575 C CA . ILE A 1 320 ? -1.003 -46.75 -13.695 1 98.5 320 ILE A CA 1
ATOM 2576 C C . ILE A 1 320 ? 0.511 -46.719 -13.5 1 98.5 320 ILE A C 1
ATOM 2578 O O . ILE A 1 320 ? 1.245 -47.5 -14.086 1 98.5 320 ILE A O 1
ATOM 2582 N N . MET A 1 321 ? 1.001 -45.875 -12.656 1 98 321 MET A N 1
ATOM 2583 C CA . MET A 1 321 ? 2.424 -45.594 -12.547 1 98 321 MET A CA 1
ATOM 2584 C C . MET A 1 321 ? 3.123 -46.562 -11.609 1 98 321 MET A C 1
ATOM 2586 O O . MET A 1 321 ? 4.309 -46.844 -11.781 1 98 321 MET A O 1
ATOM 2590 N N . TYR A 1 322 ? 2.371 -47.062 -10.602 1 94.06 322 TYR A N 1
ATOM 2591 C CA . TYR A 1 322 ? 2.988 -47.938 -9.594 1 94.06 322 TYR A CA 1
ATOM 2592 C C . TYR A 1 322 ? 2.215 -49.25 -9.445 1 94.06 322 TYR A C 1
ATOM 2594 O O . TYR A 1 322 ? 2.789 -50.281 -9.094 1 94.06 322 TYR A O 1
ATOM 2602 N N . MET B 1 1 ? -43.938 -9.016 -49.938 1 25.86 1 MET B N 1
ATOM 2603 C CA . MET B 1 1 ? -43.812 -9.156 -48.5 1 25.86 1 MET B CA 1
ATOM 2604 C C . MET B 1 1 ? -42.438 -8.648 -48.031 1 25.86 1 MET B C 1
ATOM 2606 O O . MET B 1 1 ? -41.406 -9.086 -48.531 1 25.86 1 MET B O 1
ATOM 2610 N N . LYS B 1 2 ? -42.406 -7.297 -47.625 1 38.03 2 LYS B N 1
ATOM 2611 C CA . LYS B 1 2 ? -41.344 -6.387 -47.219 1 38.03 2 LYS B CA 1
ATOM 2612 C C . LYS B 1 2 ? -40.625 -6.906 -45.969 1 38.03 2 LYS B C 1
ATOM 2614 O O . LYS B 1 2 ? -41.219 -7.008 -44.906 1 38.03 2 LYS B O 1
ATOM 2619 N N . LYS B 1 3 ? -39.719 -7.949 -46.062 1 36.78 3 LYS B N 1
ATOM 2620 C CA . LYS B 1 3 ? -38.938 -8.531 -44.969 1 36.78 3 LYS B CA 1
ATOM 2621 C C . LYS B 1 3 ? -38.188 -7.453 -44.188 1 36.78 3 LYS B C 1
ATOM 2623 O O . LYS B 1 3 ? -37.406 -6.691 -44.781 1 36.78 3 LYS B O 1
ATOM 2628 N N . GLY B 1 4 ? -38.75 -6.914 -43.125 1 40.38 4 GLY B N 1
ATOM 2629 C CA . GLY B 1 4 ? -38.219 -5.98 -42.156 1 40.38 4 GLY B CA 1
ATOM 2630 C C . GLY B 1 4 ? -36.969 -6.484 -41.5 1 40.38 4 GLY B C 1
ATOM 2631 O O . GLY B 1 4 ? -36.938 -7.598 -40.969 1 40.38 4 GLY B O 1
ATOM 2632 N N . ILE B 1 5 ? -35.781 -6.141 -41.938 1 44.66 5 ILE B N 1
ATOM 2633 C CA . ILE B 1 5 ? -34.469 -6.43 -41.406 1 44.66 5 ILE B CA 1
ATOM 2634 C C . ILE B 1 5 ? -34.375 -5.918 -39.969 1 44.66 5 ILE B C 1
ATOM 2636 O O . ILE B 1 5 ? -34.531 -4.723 -39.719 1 44.66 5 ILE B O 1
ATOM 2640 N N . LEU B 1 6 ? -34.625 -6.77 -39 1 42.75 6 LEU B N 1
ATOM 2641 C CA . LEU B 1 6 ? -34.375 -6.535 -37.562 1 42.75 6 LEU B CA 1
ATOM 2642 C C . LEU B 1 6 ? -32.906 -6.293 -37.312 1 42.75 6 LEU B C 1
ATOM 2644 O O . LEU B 1 6 ? -32.062 -7.191 -37.531 1 42.75 6 LEU B O 1
ATOM 2648 N N . VAL B 1 7 ? -32.406 -5.094 -37.438 1 46.28 7 VAL B N 1
ATOM 2649 C CA . VAL B 1 7 ? -31.062 -4.73 -37 1 46.28 7 VAL B CA 1
ATOM 2650 C C . VAL B 1 7 ? -30.922 -4.961 -35.5 1 46.28 7 VAL B C 1
ATOM 2652 O O . VAL B 1 7 ? -31.641 -4.34 -34.719 1 46.28 7 VAL B O 1
ATOM 2655 N N . ILE B 1 8 ? -30.5 -6.105 -35.094 1 45.19 8 ILE B N 1
ATOM 2656 C CA . ILE B 1 8 ? -30.078 -6.379 -33.719 1 45.19 8 ILE B CA 1
ATOM 2657 C C . ILE B 1 8 ? -29 -5.383 -33.312 1 45.19 8 ILE B C 1
ATOM 2659 O O . ILE B 1 8 ? -27.906 -5.375 -33.875 1 45.19 8 ILE B O 1
ATOM 2663 N N . MET B 1 9 ? -29.359 -4.234 -32.75 1 45.12 9 MET B N 1
ATOM 2664 C CA . MET B 1 9 ? -28.453 -3.328 -32.062 1 45.12 9 MET B CA 1
ATOM 2665 C C . MET B 1 9 ? -27.719 -4.047 -30.938 1 45.12 9 MET B C 1
ATOM 2667 O O . MET B 1 9 ? -28.328 -4.453 -29.953 1 45.12 9 MET B O 1
ATOM 2671 N N . SER B 1 10 ? -26.625 -4.656 -31.172 1 42.53 10 SER B N 1
ATOM 2672 C CA . SER B 1 10 ? -25.734 -5.148 -30.141 1 42.53 10 SER B CA 1
ATOM 2673 C C . SER B 1 10 ? -25.375 -4.047 -29.156 1 42.53 10 SER B C 1
ATOM 2675 O O . SER B 1 10 ? -24.703 -3.07 -29.516 1 42.53 10 SER B O 1
ATOM 2677 N N . ILE B 1 11 ? -26.109 -3.91 -28.094 1 45.91 11 ILE B N 1
ATOM 2678 C CA . ILE B 1 11 ? -25.703 -3.113 -26.938 1 45.91 11 ILE B CA 1
ATOM 2679 C C . ILE B 1 11 ? -24.375 -3.635 -26.391 1 45.91 11 ILE B C 1
ATOM 2681 O O . ILE B 1 11 ? -24.312 -4.727 -25.828 1 45.91 11 ILE B O 1
ATOM 2685 N N . LEU B 1 12 ? -23.281 -3.258 -26.953 1 43.12 12 LEU B N 1
ATOM 2686 C CA . LEU B 1 12 ? -22 -3.406 -26.281 1 43.12 12 LEU B CA 1
ATOM 2687 C C . LEU B 1 12 ? -22.047 -2.758 -24.891 1 43.12 12 LEU B C 1
ATOM 2689 O O . LEU B 1 12 ? -22.062 -1.531 -24.781 1 43.12 12 LEU B O 1
ATOM 2693 N N . ILE B 1 13 ? -22.578 -3.439 -24.016 1 39.81 13 ILE B N 1
ATOM 2694 C CA . ILE B 1 13 ? -22.344 -3.012 -22.641 1 39.81 13 ILE B CA 1
ATOM 2695 C C . ILE B 1 13 ? -20.844 -2.896 -22.375 1 39.81 13 ILE B C 1
ATOM 2697 O O . ILE B 1 13 ? -20.156 -3.908 -22.266 1 39.81 13 ILE B O 1
ATOM 2701 N N . VAL B 1 14 ? -20.219 -1.934 -22.844 1 38.69 14 VAL B N 1
ATOM 2702 C CA . VAL B 1 14 ? -18.906 -1.59 -22.281 1 38.69 14 VAL B CA 1
ATOM 2703 C C . VAL B 1 14 ? -19 -1.538 -20.766 1 38.69 14 VAL B C 1
ATOM 2705 O O . VAL B 1 14 ? -19.641 -0.654 -20.203 1 38.69 14 VAL B O 1
ATOM 2708 N N . ILE B 1 15 ? -18.984 -2.617 -20.172 1 38.59 15 ILE B N 1
ATOM 2709 C CA . ILE B 1 15 ? -18.703 -2.531 -18.75 1 38.59 15 ILE B CA 1
ATOM 2710 C C . ILE B 1 15 ? -17.5 -1.612 -18.516 1 38.59 15 ILE B C 1
ATOM 2712 O O . ILE B 1 15 ? -16.375 -1.97 -18.828 1 38.59 15 ILE B O 1
ATOM 2716 N N . SER B 1 16 ? -17.594 -0.396 -18.75 1 41.19 16 SER B N 1
ATOM 2717 C CA . SER B 1 16 ? -16.594 0.582 -18.328 1 41.19 16 SER B CA 1
ATOM 2718 C C . SER B 1 16 ? -16.109 0.287 -16.906 1 41.19 16 SER B C 1
ATOM 2720 O O . SER B 1 16 ? -16.875 0.384 -15.945 1 41.19 16 SER B O 1
ATOM 2722 N N . VAL B 1 17 ? -15.297 -0.664 -16.703 1 48.78 17 VAL B N 1
ATOM 2723 C CA . VAL B 1 17 ? -14.664 -0.782 -15.391 1 48.78 17 VAL B CA 1
ATOM 2724 C C . VAL B 1 17 ? -14.32 0.606 -14.852 1 48.78 17 VAL B C 1
ATOM 2726 O O . VAL B 1 17 ? -13.391 1.251 -15.336 1 48.78 17 VAL B O 1
ATOM 2729 N N . PHE B 1 18 ? -15.305 1.414 -14.555 1 55.81 18 PHE B N 1
ATOM 2730 C CA . PHE B 1 18 ? -15.195 2.77 -14.031 1 55.81 18 PHE B CA 1
ATOM 2731 C C . PHE B 1 18 ? -14.219 2.82 -12.859 1 55.81 18 PHE B C 1
ATOM 2733 O O . PHE B 1 18 ? -14.336 2.043 -11.914 1 55.81 18 PHE B O 1
ATOM 2740 N N . SER B 1 19 ? -13.031 3.252 -13.133 1 72.81 19 SER B N 1
ATOM 2741 C CA . SER B 1 19 ? -12.047 3.549 -12.094 1 72.81 19 SER B CA 1
ATOM 2742 C C . SER B 1 19 ? -12.672 4.359 -10.961 1 72.81 19 SER B C 1
ATOM 2744 O O . SER B 1 19 ? -13.352 5.359 -11.211 1 72.81 19 SER B O 1
ATOM 2746 N N . THR B 1 20 ? -12.742 3.805 -9.766 1 91.69 20 THR B N 1
ATOM 2747 C CA . THR B 1 20 ? -13.219 4.496 -8.578 1 91.69 20 THR B CA 1
ATOM 2748 C C . THR B 1 20 ? -12.398 5.762 -8.32 1 91.69 20 THR B C 1
ATOM 2750 O O . THR B 1 20 ? -11.18 5.766 -8.508 1 91.69 20 THR B O 1
ATOM 2753 N N . THR B 1 21 ? -13.086 6.949 -8.18 1 97.25 21 THR B N 1
ATOM 2754 C CA . THR B 1 21 ? -12.406 8.203 -7.852 1 97.25 21 THR B CA 1
ATOM 2755 C C . THR B 1 21 ? -12.539 8.516 -6.363 1 97.25 21 THR B C 1
ATOM 2757 O O . THR B 1 21 ? -13.641 8.523 -5.82 1 97.25 21 THR B O 1
ATOM 2760 N N . LEU B 1 22 ? -11.461 8.609 -5.68 1 98.38 22 LEU B N 1
ATOM 2761 C CA . LEU B 1 22 ? -11.398 9.07 -4.297 1 98.38 22 LEU B CA 1
ATOM 2762 C C . LEU B 1 22 ? -11.289 10.594 -4.234 1 98.38 22 LEU B C 1
ATOM 2764 O O . LEU B 1 22 ? -10.367 11.172 -4.816 1 98.38 22 LEU B O 1
ATOM 2768 N N . THR B 1 23 ? -12.156 11.281 -3.574 1 98.75 23 THR B N 1
ATOM 2769 C CA . THR B 1 23 ? -12.102 12.727 -3.432 1 98.75 23 THR B CA 1
ATOM 2770 C C . THR B 1 23 ? -11.492 13.117 -2.088 1 98.75 23 THR B C 1
ATOM 2772 O O . THR B 1 23 ? -12 12.727 -1.034 1 98.75 23 THR B O 1
ATOM 2775 N N . VAL B 1 24 ? -10.453 13.914 -2.148 1 98.81 24 VAL B N 1
ATOM 2776 C CA . VAL B 1 24 ? -9.719 14.359 -0.969 1 98.81 24 VAL B CA 1
ATOM 2777 C C . VAL B 1 24 ? -9.797 15.883 -0.85 1 98.81 24 VAL B C 1
ATOM 2779 O O . VAL B 1 24 ? -9.359 16.609 -1.747 1 98.81 24 VAL B O 1
ATOM 2782 N N . TYR B 1 25 ? -10.406 16.391 0.241 1 98.81 25 TYR B N 1
ATOM 2783 C CA . TYR B 1 25 ? -10.336 17.812 0.562 1 98.81 25 TYR B CA 1
ATOM 2784 C C . TYR B 1 25 ? -9.062 18.141 1.329 1 98.81 25 TYR B C 1
ATOM 2786 O O . TYR B 1 25 ? -8.656 17.391 2.225 1 98.81 25 TYR B O 1
ATOM 2794 N N . THR B 1 26 ? -8.445 19.203 0.911 1 98.62 26 THR B N 1
ATOM 2795 C CA . THR B 1 26 ? -7.238 19.656 1.592 1 98.62 26 THR B CA 1
ATOM 2796 C C . THR B 1 26 ? -7.047 21.156 1.417 1 98.62 26 THR B C 1
ATOM 2798 O O . THR B 1 26 ? -7.957 21.859 0.971 1 98.62 26 THR B O 1
ATOM 2801 N N . TYR B 1 27 ? -5.965 21.703 1.992 1 98.31 27 TYR B N 1
ATOM 2802 C CA . TYR B 1 27 ? -5.613 23.109 1.856 1 98.31 27 TYR B CA 1
ATOM 2803 C C . TYR B 1 27 ? -4.625 23.312 0.715 1 98.31 27 TYR B C 1
ATOM 2805 O O . TYR B 1 27 ? -4.043 22.344 0.208 1 98.31 27 TYR B O 1
ATOM 2813 N N . GLU B 1 28 ? -4.43 24.516 0.31 1 97.06 28 GLU B N 1
ATOM 2814 C CA . GLU B 1 28 ? -3.729 24.859 -0.922 1 97.06 28 GLU B CA 1
ATOM 2815 C C . GLU B 1 28 ? -2.26 24.453 -0.858 1 97.06 28 GLU B C 1
ATOM 2817 O O . GLU B 1 28 ? -1.718 23.906 -1.823 1 97.06 28 GLU B O 1
ATOM 2822 N N . SER B 1 29 ? -1.63 24.547 0.232 1 95.31 29 SER B N 1
ATOM 2823 C CA . SER B 1 29 ? -0.189 24.344 0.328 1 95.31 29 SER B CA 1
ATOM 2824 C C . SER B 1 29 ? 0.162 22.859 0.252 1 95.31 29 SER B C 1
ATOM 2826 O O . SER B 1 29 ? 1.334 22.5 0.124 1 95.31 29 SER B O 1
ATOM 2828 N N . LEU B 1 30 ? -0.82 21.984 0.26 1 97.12 30 LEU B N 1
ATOM 2829 C CA . LEU B 1 30 ? -0.568 20.562 0.106 1 97.12 30 LEU B CA 1
ATOM 2830 C C . LEU B 1 30 ? -0.519 20.172 -1.368 1 97.12 30 LEU B C 1
ATOM 2832 O O . LEU B 1 30 ? -0.521 18.984 -1.702 1 97.12 30 LEU B O 1
ATOM 2836 N N . ASN B 1 31 ? -0.417 21.047 -2.246 1 95.69 31 ASN B N 1
ATOM 2837 C CA . ASN B 1 31 ? -0.449 20.828 -3.688 1 95.69 31 ASN B CA 1
ATOM 2838 C C . ASN B 1 31 ? 0.687 19.906 -4.141 1 95.69 31 ASN B C 1
ATOM 2840 O O . ASN B 1 31 ? 0.565 19.219 -5.148 1 95.69 31 ASN B O 1
ATOM 2844 N N . TRP B 1 32 ? 1.766 19.828 -3.389 1 96.25 32 TRP B N 1
ATOM 2845 C CA . TRP B 1 32 ? 2.918 19 -3.756 1 96.25 32 TRP B CA 1
ATOM 2846 C C . TRP B 1 32 ? 2.541 17.531 -3.828 1 96.25 32 TRP B C 1
ATOM 2848 O O . TRP B 1 32 ? 3.189 16.75 -4.531 1 96.25 32 TRP B O 1
ATOM 2858 N N . VAL B 1 33 ? 1.478 17.094 -3.164 1 97.06 33 VAL B N 1
ATOM 2859 C CA . VAL B 1 33 ? 1.036 15.703 -3.123 1 97.06 33 VAL B CA 1
ATOM 2860 C C . VAL B 1 33 ? 0.627 15.25 -4.52 1 97.06 33 VAL B C 1
ATOM 2862 O O . VAL B 1 33 ? 0.848 14.094 -4.895 1 97.06 33 VAL B O 1
ATOM 2865 N N . GLU B 1 34 ? 0.021 16.125 -5.309 1 95.19 34 GLU B N 1
ATOM 2866 C CA . GLU B 1 34 ? -0.398 15.805 -6.668 1 95.19 34 GLU B CA 1
ATOM 2867 C C . GLU B 1 34 ? 0.794 15.391 -7.531 1 95.19 34 GLU B C 1
ATOM 2869 O O . GLU B 1 34 ? 0.707 14.445 -8.305 1 95.19 34 GLU B O 1
ATOM 2874 N N . ASP B 1 35 ? 1.893 16.094 -7.324 1 92.44 35 ASP B N 1
ATOM 2875 C CA . ASP B 1 35 ? 3.062 15.883 -8.172 1 92.44 35 ASP B CA 1
ATOM 2876 C C . ASP B 1 35 ? 3.943 14.758 -7.637 1 92.44 35 ASP B C 1
ATOM 2878 O O . ASP B 1 35 ? 4.586 14.047 -8.414 1 92.44 35 ASP B O 1
ATOM 2882 N N . LYS B 1 36 ? 3.906 14.57 -6.355 1 94.12 36 LYS B N 1
ATOM 2883 C CA . LYS B 1 36 ? 4.961 13.742 -5.77 1 94.12 36 LYS B CA 1
ATOM 2884 C C . LYS B 1 36 ? 4.449 12.344 -5.449 1 94.12 36 LYS B C 1
ATOM 2886 O O . LYS B 1 36 ? 5.191 11.367 -5.547 1 94.12 36 LYS B O 1
ATOM 2891 N N . VAL B 1 37 ? 3.146 12.25 -5.023 1 95.81 37 VAL B N 1
ATOM 2892 C CA . VAL B 1 37 ? 2.869 10.961 -4.395 1 95.81 37 VAL B CA 1
ATOM 2893 C C . VAL B 1 37 ? 1.526 10.422 -4.887 1 95.81 37 VAL B C 1
ATOM 2895 O O . VAL B 1 37 ? 1.249 9.227 -4.77 1 95.81 37 VAL B O 1
ATOM 2898 N N . LEU B 1 38 ? 0.614 11.25 -5.453 1 96.88 38 LEU B N 1
ATOM 2899 C CA . LEU B 1 38 ? -0.746 10.82 -5.762 1 96.88 38 LEU B CA 1
ATOM 2900 C C . LEU B 1 38 ? -0.744 9.734 -6.828 1 96.88 38 LEU B C 1
ATOM 2902 O O . LEU B 1 38 ? -1.556 8.805 -6.777 1 96.88 38 LEU B O 1
ATOM 2906 N N . LYS B 1 39 ? 0.102 9.852 -7.844 1 96.62 39 LYS B N 1
ATOM 2907 C CA . LYS B 1 39 ? 0.18 8.852 -8.914 1 96.62 39 LYS B CA 1
ATOM 2908 C C . LYS B 1 39 ? 0.562 7.484 -8.359 1 96.62 39 LYS B C 1
ATOM 2910 O O . LYS B 1 39 ? 0.114 6.457 -8.875 1 96.62 39 LYS B O 1
ATOM 2915 N N . GLU B 1 40 ? 1.412 7.496 -7.375 1 97.31 40 GLU B N 1
ATOM 2916 C CA . GLU B 1 40 ? 1.782 6.23 -6.742 1 97.31 40 GLU B CA 1
ATOM 2917 C C . GLU B 1 40 ? 0.565 5.543 -6.133 1 97.31 40 GLU B C 1
ATOM 2919 O O . GLU B 1 40 ? 0.356 4.344 -6.336 1 97.31 40 GLU B O 1
ATOM 2924 N N . PHE B 1 41 ? -0.269 6.281 -5.355 1 98.31 41 PHE B N 1
ATOM 2925 C CA . PHE B 1 41 ? -1.475 5.727 -4.75 1 98.31 41 PHE B CA 1
ATOM 2926 C C . PHE B 1 41 ? -2.424 5.203 -5.82 1 98.31 41 PHE B C 1
ATOM 2928 O O . PHE B 1 41 ? -2.963 4.102 -5.695 1 98.31 41 PHE B O 1
ATOM 2935 N N . GLU B 1 42 ? -2.613 6.027 -6.887 1 97.81 42 GLU B N 1
ATOM 2936 C CA . GLU B 1 42 ? -3.479 5.621 -7.992 1 97.81 42 GLU B CA 1
ATOM 2937 C C . GLU B 1 42 ? -3 4.312 -8.617 1 97.81 42 GLU B C 1
ATOM 2939 O O . GLU B 1 42 ? -3.805 3.428 -8.914 1 97.81 42 GLU B O 1
ATOM 2944 N N . SER B 1 43 ? -1.729 4.188 -8.734 1 96.81 43 SER B N 1
ATOM 2945 C CA . SER B 1 43 ? -1.147 2.988 -9.328 1 96.81 43 SER B CA 1
ATOM 2946 C C . SER B 1 43 ? -1.307 1.785 -8.398 1 96.81 43 SER B C 1
ATOM 2948 O O . SER B 1 43 ? -1.517 0.663 -8.867 1 96.81 43 SER B O 1
ATOM 2950 N N . MET B 1 44 ? -1.2 1.951 -7.141 1 97.88 44 MET B N 1
ATOM 2951 C CA . MET B 1 44 ? -1.317 0.874 -6.16 1 97.88 44 MET B CA 1
ATOM 2952 C C . MET B 1 44 ? -2.711 0.255 -6.195 1 97.88 44 MET B C 1
ATOM 2954 O O . MET B 1 44 ? -2.857 -0.961 -6.059 1 97.88 44 MET B O 1
ATOM 2958 N N . TYR B 1 45 ? -3.738 1.083 -6.402 1 97.88 45 TYR B N 1
ATOM 2959 C CA . TYR B 1 45 ? -5.09 0.602 -6.129 1 97.88 45 TYR B CA 1
ATOM 2960 C C . TYR B 1 45 ? -5.961 0.684 -7.375 1 97.88 45 TYR B C 1
ATOM 2962 O O . TYR B 1 45 ? -7.129 0.297 -7.348 1 97.88 45 TYR B O 1
ATOM 2970 N N . GLY B 1 46 ? -5.383 1.138 -8.531 1 95.88 46 GLY B N 1
ATOM 2971 C CA . GLY B 1 46 ? -6.141 1.23 -9.773 1 95.88 46 GLY B CA 1
ATOM 2972 C C . GLY B 1 46 ? -7.305 2.201 -9.688 1 95.88 46 GLY B C 1
ATOM 2973 O O . GLY B 1 46 ? -8.422 1.87 -10.078 1 95.88 46 GLY B O 1
ATOM 2974 N N . CYS B 1 47 ? -7.031 3.398 -9.133 1 96.94 47 CYS B N 1
ATOM 2975 C CA . CYS B 1 47 ? -8.07 4.402 -8.93 1 96.94 47 CYS B CA 1
ATOM 2976 C C . CYS B 1 47 ? -7.578 5.785 -9.336 1 96.94 47 CYS B C 1
ATOM 2978 O O . CYS B 1 47 ? -6.43 5.941 -9.766 1 96.94 47 CYS B O 1
ATOM 2980 N N . ASP B 1 48 ? -8.477 6.746 -9.312 1 97.12 48 ASP B N 1
ATOM 2981 C CA . ASP B 1 48 ? -8.141 8.156 -9.461 1 97.12 48 ASP B CA 1
ATOM 2982 C C . ASP B 1 48 ? -8.344 8.914 -8.156 1 97.12 48 ASP B C 1
ATOM 2984 O O . ASP B 1 48 ? -9.148 8.508 -7.312 1 97.12 48 ASP B O 1
ATOM 2988 N N . VAL B 1 49 ? -7.562 9.898 -7.953 1 98.06 49 VAL B N 1
ATOM 2989 C CA . VAL B 1 49 ? -7.73 10.766 -6.793 1 98.06 49 VAL B CA 1
ATOM 2990 C C . VAL B 1 49 ? -8.047 12.188 -7.25 1 98.06 49 VAL B C 1
ATOM 2992 O O . VAL B 1 49 ? -7.328 12.758 -8.078 1 98.06 49 VAL B O 1
ATOM 2995 N N . ASN B 1 50 ? -9.156 12.727 -6.844 1 98.19 50 ASN B N 1
ATOM 2996 C CA . ASN B 1 50 ? -9.523 14.125 -7.016 1 98.19 50 ASN B CA 1
ATOM 2997 C C . ASN B 1 50 ? -9.148 14.961 -5.793 1 98.19 50 ASN B C 1
ATOM 2999 O O . ASN B 1 50 ? -9.844 14.93 -4.777 1 98.19 50 ASN B O 1
ATOM 3003 N N . LEU B 1 51 ? -8.086 15.656 -5.883 1 98.25 51 LEU B N 1
ATOM 3004 C CA . LEU B 1 51 ? -7.625 16.531 -4.805 1 98.25 51 LEU B CA 1
ATOM 3005 C C . LEU B 1 51 ? -8.266 17.906 -4.906 1 98.25 51 LEU B C 1
ATOM 3007 O O . LEU B 1 51 ? -7.988 18.656 -5.844 1 98.25 51 LEU B O 1
ATOM 3011 N N . VAL B 1 52 ? -9.102 18.25 -3.949 1 98.31 52 VAL B N 1
ATOM 3012 C CA . VAL B 1 52 ? -9.789 19.547 -3.92 1 98.31 52 VAL B CA 1
ATOM 3013 C C . VAL B 1 52 ? -9.125 20.453 -2.891 1 98.31 52 VAL B C 1
ATOM 3015 O O . VAL B 1 52 ? -9.18 20.188 -1.689 1 98.31 52 VAL B O 1
ATOM 3018 N N . LYS B 1 53 ? -8.5 21.547 -3.301 1 97.5 53 LYS B N 1
ATOM 3019 C CA . LYS B 1 53 ? -7.785 22.5 -2.447 1 97.5 53 LYS B CA 1
ATOM 3020 C C . LYS B 1 53 ? -8.672 23.688 -2.092 1 97.5 53 LYS B C 1
ATOM 3022 O O . LYS B 1 53 ? -9.18 24.375 -2.977 1 97.5 53 LYS B O 1
ATOM 3027 N N . LEU B 1 54 ? -8.859 23.906 -0.851 1 97.12 54 LEU B N 1
ATOM 3028 C CA . LEU B 1 54 ? -9.867 24.844 -0.369 1 97.12 54 LEU B CA 1
ATOM 3029 C C . LEU B 1 54 ? -9.242 25.922 0.521 1 97.12 54 LEU B C 1
ATOM 3031 O O . LEU B 1 54 ? -9.68 26.109 1.657 1 97.12 54 LEU B O 1
ATOM 3035 N N . GLY B 1 55 ? -8.242 26.719 0.008 1 96.62 55 GLY B N 1
ATOM 3036 C CA . GLY B 1 55 ? -7.633 27.766 0.816 1 96.62 55 GLY B CA 1
ATOM 3037 C C . GLY B 1 55 ? -6.727 27.219 1.907 1 96.62 55 GLY B C 1
ATOM 3038 O O . GLY B 1 55 ? -5.805 26.453 1.63 1 96.62 55 GLY B O 1
ATOM 3039 N N . ASP B 1 56 ? -7.102 27.531 3.164 1 97.88 56 ASP B N 1
ATOM 3040 C CA . ASP B 1 56 ? -6.34 27.047 4.316 1 97.88 56 ASP B CA 1
ATOM 3041 C C . ASP B 1 56 ? -7.211 26.203 5.234 1 97.88 56 ASP B C 1
ATOM 3043 O O . ASP B 1 56 ? -8.383 25.953 4.938 1 97.88 56 ASP B O 1
ATOM 3047 N N . GLY B 1 57 ? -6.625 25.625 6.297 1 98.25 57 GLY B N 1
ATOM 3048 C CA . GLY B 1 57 ? -7.262 24.625 7.125 1 98.25 57 GLY B CA 1
ATOM 3049 C C . GLY B 1 57 ? -8.641 25.031 7.613 1 98.25 57 GLY B C 1
ATOM 3050 O O . GLY B 1 57 ? -9.57 24.219 7.617 1 98.25 57 GLY B O 1
ATOM 3051 N N . GLY B 1 58 ? -8.766 26.297 8.047 1 98.19 58 GLY B N 1
ATOM 3052 C CA . GLY B 1 58 ? -10.07 26.781 8.492 1 98.19 58 GLY B CA 1
ATOM 3053 C C . GLY B 1 58 ? -11.117 26.781 7.395 1 98.19 58 GLY B C 1
ATOM 3054 O O . GLY B 1 58 ? -12.281 26.469 7.637 1 98.19 58 GLY B O 1
ATOM 3055 N N . SER B 1 59 ? -10.68 27.125 6.203 1 98.31 59 SER B N 1
ATOM 3056 C CA . SER B 1 59 ? -11.578 27.125 5.055 1 98.31 59 SER B CA 1
ATOM 3057 C C . SER B 1 59 ? -12.023 25.703 4.703 1 98.31 59 SER B C 1
ATOM 3059 O O . SER B 1 59 ? -13.172 25.5 4.297 1 98.31 59 SER B O 1
ATOM 3061 N N . VAL B 1 60 ? -11.141 24.75 4.816 1 98.69 60 VAL B N 1
ATOM 3062 C CA . VAL B 1 60 ? -11.469 23.344 4.586 1 98.69 60 VAL B CA 1
ATOM 3063 C C . VAL B 1 60 ? -12.562 22.906 5.551 1 98.69 60 VAL B C 1
ATOM 3065 O O . VAL B 1 60 ? -13.57 22.328 5.133 1 98.69 60 VAL B O 1
ATOM 3068 N N . LEU B 1 61 ? -12.344 23.219 6.828 1 98.62 61 LEU B N 1
ATOM 3069 C CA . LEU B 1 61 ? -13.344 22.859 7.828 1 98.62 61 LEU B CA 1
ATOM 3070 C C . LEU B 1 61 ? -14.68 23.531 7.531 1 98.62 61 LEU B C 1
ATOM 3072 O O . LEU B 1 61 ? -15.734 22.906 7.645 1 98.62 61 LEU B O 1
ATOM 3076 N N . SER B 1 62 ? -14.633 24.828 7.176 1 98 62 SER B N 1
ATOM 3077 C CA . SER B 1 62 ? -15.859 25.562 6.879 1 98 62 SER B CA 1
ATOM 3078 C C . SER B 1 62 ? -16.641 24.906 5.754 1 98 62 SER B C 1
ATOM 3080 O O . SER B 1 62 ? -17.875 24.797 5.828 1 98 62 SER B O 1
ATOM 3082 N N . ARG B 1 63 ? -15.961 24.469 4.723 1 98.31 63 ARG B N 1
ATOM 3083 C CA . ARG B 1 63 ? -16.609 23.766 3.615 1 98.31 63 ARG B CA 1
ATOM 3084 C C . ARG B 1 63 ? -17.281 22.484 4.098 1 98.31 63 ARG B C 1
ATOM 3086 O O . ARG B 1 63 ? -18.422 22.219 3.738 1 98.31 63 ARG B O 1
ATOM 3093 N N . LEU B 1 64 ? -16.609 21.703 4.906 1 98.5 64 LEU B N 1
ATOM 3094 C CA . LEU B 1 64 ? -17.156 20.453 5.426 1 98.5 64 LEU B CA 1
ATOM 3095 C C . LEU B 1 64 ? -18.391 20.719 6.277 1 98.5 64 LEU B C 1
ATOM 3097 O O . LEU B 1 64 ? -19.375 19.969 6.199 1 98.5 64 LEU B O 1
ATOM 3101 N N . LEU B 1 65 ? -18.312 21.781 7.113 1 97.56 65 LEU B N 1
ATOM 3102 C CA . LEU B 1 65 ? -19.438 22.141 7.98 1 97.56 65 LEU B CA 1
ATOM 3103 C C . LEU B 1 65 ? -20.641 22.562 7.156 1 97.56 65 LEU B C 1
ATOM 3105 O O . LEU B 1 65 ? -21.781 22.281 7.543 1 97.56 65 LEU B O 1
ATOM 3109 N N . LEU B 1 66 ? -20.359 23.219 6.074 1 97.38 66 LEU B N 1
ATOM 3110 C CA . LEU B 1 66 ? -21.438 23.656 5.191 1 97.38 66 LEU B CA 1
ATOM 3111 C C . LEU B 1 66 ? -22.094 22.469 4.5 1 97.38 66 LEU B C 1
ATOM 3113 O O . LEU B 1 66 ? -23.312 22.422 4.344 1 97.38 66 LEU B O 1
ATOM 3117 N N . GLU B 1 67 ? -21.25 21.484 4.102 1 96.88 67 GLU B N 1
ATOM 3118 C CA . GLU B 1 67 ? -21.734 20.328 3.35 1 96.88 67 GLU B CA 1
ATOM 3119 C C . GLU B 1 67 ? -22.375 19.297 4.273 1 96.88 67 GLU B C 1
ATOM 3121 O O . GLU B 1 67 ? -23.312 18.609 3.885 1 96.88 67 GLU B O 1
ATOM 3126 N N . LYS B 1 68 ? -21.844 19.125 5.469 1 90.12 68 LYS B N 1
ATOM 3127 C CA . LYS B 1 68 ? -22.297 18.188 6.488 1 90.12 68 LYS B CA 1
ATOM 3128 C C . LYS B 1 68 ? -22.422 16.781 5.91 1 90.12 68 LYS B C 1
ATOM 3130 O O . LYS B 1 68 ? -21.469 16.234 5.352 1 90.12 68 LYS B O 1
ATOM 3135 N N . LYS B 1 69 ? -23.672 16.25 5.883 1 87.94 69 LYS B N 1
ATOM 3136 C CA . LYS B 1 69 ? -23.906 14.859 5.477 1 87.94 69 LYS B CA 1
ATOM 3137 C C . LYS B 1 69 ? -23.828 14.711 3.959 1 87.94 69 LYS B C 1
ATOM 3139 O O . LYS B 1 69 ? -23.734 13.602 3.443 1 87.94 69 LYS B O 1
ATOM 3144 N N . ASN B 1 70 ? -23.797 15.797 3.242 1 91.75 70 ASN B N 1
ATOM 3145 C CA . ASN B 1 70 ? -23.781 15.758 1.785 1 91.75 70 ASN B CA 1
ATOM 3146 C C . ASN B 1 70 ? -22.391 16.062 1.239 1 91.75 70 ASN B C 1
ATOM 3148 O O . ASN B 1 70 ? -22.25 16.516 0.102 1 91.75 70 ASN B O 1
ATOM 3152 N N . SER B 1 71 ? -21.438 15.852 2.119 1 94.88 71 SER B N 1
ATOM 3153 C CA . SER B 1 71 ? -20.078 16.141 1.654 1 94.88 71 SER B CA 1
ATOM 3154 C C . SER B 1 71 ? -19.719 15.258 0.46 1 94.88 71 SER B C 1
ATOM 3156 O O . SER B 1 71 ? -20.062 14.078 0.416 1 94.88 71 SER B O 1
ATOM 3158 N N . LYS B 1 72 ? -18.984 15.82 -0.501 1 95.81 72 LYS B N 1
ATOM 3159 C CA . LYS B 1 72 ? -18.453 15.078 -1.646 1 95.81 72 LYS B CA 1
ATOM 3160 C C . LYS B 1 72 ? -17.094 14.469 -1.331 1 95.81 72 LYS B C 1
ATOM 3162 O O . LYS B 1 72 ? -16.594 13.648 -2.096 1 95.81 72 LYS B O 1
ATOM 3167 N N . ALA B 1 73 ? -16.562 14.859 -0.217 1 98.38 73 ALA B N 1
ATOM 3168 C CA . ALA B 1 73 ? -15.234 14.359 0.156 1 98.38 73 ALA B CA 1
ATOM 3169 C C . ALA B 1 73 ? -15.32 12.961 0.744 1 98.38 73 ALA B C 1
ATOM 3171 O O . ALA B 1 73 ? -16.297 12.625 1.433 1 98.38 73 ALA B O 1
ATOM 3172 N N . ASP B 1 74 ? -14.352 12.141 0.422 1 98.75 74 ASP B N 1
ATOM 3173 C CA . ASP B 1 74 ? -14.156 10.852 1.066 1 98.75 74 ASP B CA 1
ATOM 3174 C C . ASP B 1 74 ? -13.195 10.961 2.248 1 98.75 74 ASP B C 1
ATOM 3176 O O . ASP B 1 74 ? -13.359 10.273 3.258 1 98.75 74 ASP B O 1
ATOM 3180 N N . VAL B 1 75 ? -12.156 11.781 2.084 1 98.88 75 VAL B N 1
ATOM 3181 C CA . VAL B 1 75 ? -11.078 12 3.051 1 98.88 75 VAL B CA 1
ATOM 3182 C C . VAL B 1 75 ? -10.789 13.492 3.18 1 98.88 75 VAL B C 1
ATOM 3184 O O . VAL B 1 75 ? -10.938 14.242 2.215 1 98.88 75 VAL B O 1
ATOM 3187 N N . VAL B 1 76 ? -10.469 13.922 4.352 1 98.94 76 VAL B N 1
ATOM 3188 C CA . VAL B 1 76 ? -9.922 15.258 4.562 1 98.94 76 VAL B CA 1
ATOM 3189 C C . VAL B 1 76 ? -8.5 15.164 5.105 1 98.94 76 VAL B C 1
ATOM 3191 O O . VAL B 1 76 ? -8.219 14.344 5.984 1 98.94 76 VAL B O 1
ATOM 3194 N N . VAL B 1 77 ? -7.613 15.906 4.508 1 98.88 77 VAL B N 1
ATOM 3195 C CA . VAL B 1 77 ? -6.219 15.992 4.934 1 98.88 77 VAL B CA 1
ATOM 3196 C C . VAL B 1 77 ? -5.871 17.438 5.285 1 98.88 77 VAL B C 1
ATOM 3198 O O . VAL B 1 77 ? -6.016 18.344 4.457 1 98.88 77 VAL B O 1
ATOM 3201 N N . GLY B 1 78 ? -5.504 17.609 6.59 1 98.56 78 GLY B N 1
ATOM 3202 C CA . GLY B 1 78 ? -4.98 18.938 6.887 1 98.56 78 GLY B CA 1
ATOM 3203 C C . GLY B 1 78 ? -5.691 19.609 8.039 1 98.56 78 GLY B C 1
ATOM 3204 O O . GLY B 1 78 ? -5.309 20.703 8.453 1 98.56 78 GLY B O 1
ATOM 3205 N N . LEU B 1 79 ? -6.738 19.016 8.617 1 98.69 79 LEU B N 1
ATOM 3206 C CA . LEU B 1 79 ? -7.277 19.562 9.867 1 98.69 79 LEU B CA 1
ATOM 3207 C C . LEU B 1 79 ? -6.328 19.297 11.023 1 98.69 79 LEU B C 1
ATOM 3209 O O . LEU B 1 79 ? -6.074 18.141 11.375 1 98.69 79 LEU B O 1
ATOM 3213 N N . ASP B 1 80 ? -5.848 20.359 11.594 1 98.62 80 ASP B N 1
ATOM 3214 C CA . ASP B 1 80 ? -4.945 20.141 12.719 1 98.62 80 ASP B CA 1
ATOM 3215 C C . ASP B 1 80 ? -5.723 19.812 13.992 1 98.62 80 ASP B C 1
ATOM 3217 O O . ASP B 1 80 ? -6.934 19.594 13.945 1 98.62 80 ASP B O 1
ATOM 3221 N N . GLN B 1 81 ? -5.051 19.703 15.125 1 98.06 81 GLN B N 1
ATOM 3222 C CA . GLN B 1 81 ? -5.613 19.188 16.375 1 98.06 81 GLN B CA 1
ATOM 3223 C C . GLN B 1 81 ? -6.766 20.078 16.844 1 98.06 81 GLN B C 1
ATOM 3225 O O . GLN B 1 81 ? -7.719 19.578 17.453 1 98.06 81 GLN B O 1
ATOM 3230 N N . SER B 1 82 ? -6.742 21.359 16.578 1 98.12 82 SER B N 1
ATOM 3231 C CA . SER B 1 82 ? -7.801 22.25 17.031 1 98.12 82 SER B CA 1
ATOM 3232 C C . SER B 1 82 ? -9 22.219 16.094 1 98.12 82 SER B C 1
ATOM 3234 O O . SER B 1 82 ? -10.148 22.156 16.547 1 98.12 82 SER B O 1
ATOM 3236 N N . LEU B 1 83 ? -8.766 22.234 14.797 1 98.56 83 LEU B N 1
ATOM 3237 C CA . LEU B 1 83 ? -9.844 22.188 13.812 1 98.56 83 LEU B CA 1
ATOM 3238 C C . LEU B 1 83 ? -10.578 20.859 13.883 1 98.56 83 LEU B C 1
ATOM 3240 O O . LEU B 1 83 ? -11.797 20.812 13.695 1 98.56 83 LEU B O 1
ATOM 3244 N N . SER B 1 84 ? -9.898 19.797 14.156 1 98.25 84 SER B N 1
ATOM 3245 C CA . SER B 1 84 ? -10.492 18.469 14.195 1 98.25 84 SER B CA 1
ATOM 3246 C C . SER B 1 84 ? -11.508 18.344 15.328 1 98.25 84 SER B C 1
ATOM 3248 O O . SER B 1 84 ? -12.453 17.578 15.234 1 98.25 84 SER B O 1
ATOM 3250 N N . VAL B 1 85 ? -11.289 19.125 16.406 1 97.88 85 VAL B N 1
ATOM 3251 C CA . VAL B 1 85 ? -12.195 19.094 17.562 1 97.88 85 VAL B CA 1
ATOM 3252 C C . VAL B 1 85 ? -13.617 19.422 17.109 1 97.88 85 VAL B C 1
ATOM 3254 O O . VAL B 1 85 ? -14.562 18.703 17.438 1 97.88 85 VAL B O 1
ATOM 3257 N N . LYS B 1 86 ? -13.75 20.484 16.344 1 97.19 86 LYS B N 1
ATOM 3258 C CA . LYS B 1 86 ? -15.062 20.891 15.859 1 97.19 86 LYS B CA 1
ATOM 3259 C C . LYS B 1 86 ? -15.625 19.859 14.883 1 97.19 86 LYS B C 1
ATOM 3261 O O . LYS B 1 86 ? -16.812 19.547 14.906 1 97.19 86 LYS B O 1
ATOM 3266 N N . ALA B 1 87 ? -14.789 19.375 13.984 1 98.19 87 ALA B N 1
ATOM 3267 C CA . ALA B 1 87 ? -15.227 18.375 13.008 1 98.19 87 ALA B CA 1
ATOM 3268 C C . ALA B 1 87 ? -15.773 17.125 13.703 1 98.19 87 ALA B C 1
ATOM 3270 O O . ALA B 1 87 ? -16.781 16.562 13.273 1 98.19 87 ALA B O 1
ATOM 3271 N N . ILE B 1 88 ? -15.109 16.672 14.758 1 97.81 88 ILE B N 1
ATOM 3272 C CA . ILE B 1 88 ? -15.547 15.508 15.531 1 97.81 88 ILE B CA 1
ATOM 3273 C C . ILE B 1 88 ? -16.875 15.812 16.219 1 97.81 88 ILE B C 1
ATOM 3275 O O . ILE B 1 88 ? -17.812 15.023 16.141 1 97.81 88 ILE B O 1
ATOM 3279 N N . LYS B 1 89 ? -16.969 16.984 16.859 1 96.62 89 LYS B N 1
ATOM 3280 C CA . LYS B 1 89 ? -18.156 17.391 17.594 1 96.62 89 LYS B CA 1
ATOM 3281 C C . LYS B 1 89 ? -19.375 17.438 16.688 1 96.62 89 LYS B C 1
ATOM 3283 O O . LYS B 1 89 ? -20.484 17.078 17.109 1 96.62 89 LYS B O 1
ATOM 3288 N N . GLU B 1 90 ? -19.156 17.859 15.484 1 97.12 90 GLU B N 1
ATOM 3289 C CA . GLU B 1 90 ? -20.266 18.031 14.539 1 97.12 90 GLU B CA 1
ATOM 3290 C C . GLU B 1 90 ? -20.578 16.719 13.82 1 97.12 90 GLU B C 1
ATOM 3292 O O . GLU B 1 90 ? -21.438 16.688 12.93 1 97.12 90 GLU B O 1
ATOM 3297 N N . GLY B 1 91 ? -19.844 15.68 14.109 1 97.44 91 GLY B N 1
ATOM 3298 C CA . GLY B 1 91 ? -20.141 14.359 13.57 1 97.44 91 GLY B CA 1
ATOM 3299 C C . GLY B 1 91 ? -19.766 14.211 12.109 1 97.44 91 GLY B C 1
ATOM 3300 O O . GLY B 1 91 ? -20.422 13.484 11.367 1 97.44 91 GLY B O 1
ATOM 3301 N N . ILE B 1 92 ? -18.719 14.844 11.656 1 98 92 ILE B N 1
ATOM 3302 C CA . ILE B 1 92 ? -18.312 14.875 10.258 1 98 92 ILE B CA 1
ATOM 3303 C C . ILE B 1 92 ? -17.359 13.719 9.969 1 98 92 ILE B C 1
ATOM 3305 O O . ILE B 1 92 ? -17.328 13.195 8.852 1 98 92 ILE B O 1
ATOM 3309 N N . LEU B 1 93 ? -16.656 13.258 10.922 1 98.56 93 LEU B N 1
ATOM 3310 C CA . LEU B 1 93 ? -15.555 12.312 10.719 1 98.56 93 LEU B CA 1
ATOM 3311 C C . LEU B 1 93 ? -15.969 10.906 11.133 1 98.56 93 LEU B C 1
ATOM 3313 O O . LEU B 1 93 ? -16.766 10.734 12.055 1 98.56 93 LEU B O 1
ATOM 3317 N N . GLU B 1 94 ? -15.453 9.977 10.461 1 98.06 94 GLU B N 1
ATOM 3318 C CA . GLU B 1 94 ? -15.625 8.562 10.781 1 98.06 94 GLU B CA 1
ATOM 3319 C C . GLU B 1 94 ? -14.461 8.031 11.617 1 98.06 94 GLU B C 1
ATOM 3321 O O . GLU B 1 94 ? -13.305 8.367 11.352 1 98.06 94 GLU B O 1
ATOM 3326 N N . LYS B 1 95 ? -14.75 7.227 12.664 1 98.5 95 LYS B N 1
ATOM 3327 C CA . LYS B 1 95 ? -13.68 6.594 13.445 1 98.5 95 LYS B CA 1
ATOM 3328 C C . LYS B 1 95 ? -12.891 5.605 12.594 1 98.5 95 LYS B C 1
ATOM 3330 O O . LYS B 1 95 ? -13.477 4.758 11.914 1 98.5 95 LYS B O 1
ATOM 3335 N N . TYR B 1 96 ? -11.609 5.715 12.625 1 98.38 96 TYR B N 1
ATOM 3336 C CA . TYR B 1 96 ? -10.75 4.742 11.961 1 98.38 96 TYR B CA 1
ATOM 3337 C C . TYR B 1 96 ? -9.336 4.801 12.523 1 98.38 96 TYR B C 1
ATOM 3339 O O . TYR B 1 96 ? -8.719 5.867 12.562 1 98.38 96 TYR B O 1
ATOM 3347 N N . THR B 1 97 ? -8.844 3.723 13.008 1 98.19 97 THR B N 1
ATOM 3348 C CA . THR B 1 97 ? -7.438 3.52 13.328 1 98.19 97 THR B CA 1
ATOM 3349 C C . THR B 1 97 ? -6.746 2.695 12.242 1 98.19 97 THR B C 1
ATOM 3351 O O . THR B 1 97 ? -7.07 1.521 12.055 1 98.19 97 THR B O 1
ATOM 3354 N N . PRO B 1 98 ? -5.863 3.271 11.516 1 98.31 98 PRO B N 1
ATOM 3355 C CA . PRO B 1 98 ? -5.223 2.533 10.43 1 98.31 98 PRO B CA 1
ATOM 3356 C C . PRO B 1 98 ? -4.406 1.342 10.922 1 98.31 98 PRO B C 1
ATOM 3358 O O . PRO B 1 98 ? -3.844 1.387 12.023 1 98.31 98 PRO B O 1
ATOM 3361 N N . ILE B 1 99 ? -4.223 0.335 10.078 1 97.06 99 ILE B N 1
ATOM 3362 C CA . ILE B 1 99 ? -3.584 -0.917 10.469 1 97.06 99 ILE B CA 1
ATOM 3363 C C . ILE B 1 99 ? -2.088 -0.69 10.688 1 97.06 99 ILE B C 1
ATOM 3365 O O . ILE B 1 99 ? -1.42 -1.492 11.336 1 97.06 99 ILE B O 1
ATOM 3369 N N . ASN B 1 100 ? -1.583 0.415 10.055 1 98.06 100 ASN B N 1
ATOM 3370 C CA . ASN B 1 100 ? -0.159 0.694 10.203 1 98.06 100 ASN B CA 1
ATOM 3371 C C . ASN B 1 100 ? 0.087 1.839 11.18 1 98.06 100 ASN B C 1
ATOM 3373 O O . ASN B 1 100 ? 1.075 2.564 11.062 1 98.06 100 ASN B O 1
ATOM 3377 N N . ILE B 1 101 ? -0.794 2.057 12.172 1 98 101 ILE B N 1
ATOM 3378 C CA . ILE B 1 101 ? -0.704 3.145 13.133 1 98 101 ILE B CA 1
ATOM 3379 C C . ILE B 1 101 ? 0.593 3.021 13.93 1 98 101 ILE B C 1
ATOM 3381 O O . ILE B 1 101 ? 1.122 4.02 14.43 1 98 101 ILE B O 1
ATOM 3385 N N . SER B 1 102 ? 1.16 1.789 14.039 1 96.56 102 SER B N 1
ATOM 3386 C CA . SER B 1 102 ? 2.363 1.542 14.828 1 96.56 102 SER B CA 1
ATOM 3387 C C . SER B 1 102 ? 3.58 2.217 14.203 1 96.56 102 SER B C 1
ATOM 3389 O O . SER B 1 102 ? 4.629 2.334 14.844 1 96.56 102 SER B O 1
ATOM 3391 N N . LYS B 1 103 ? 3.451 2.684 13 1 97.44 103 LYS B N 1
ATOM 3392 C CA . LYS B 1 103 ? 4.551 3.365 12.32 1 97.44 103 LYS B CA 1
ATOM 3393 C C . LYS B 1 103 ? 4.781 4.754 12.906 1 97.44 103 LYS B C 1
ATOM 3395 O O . LYS B 1 103 ? 5.82 5.371 12.664 1 97.44 103 LYS B O 1
ATOM 3400 N N . ILE B 1 104 ? 3.781 5.27 13.539 1 98.44 104 ILE B N 1
ATOM 3401 C CA . ILE B 1 104 ? 3.936 6.57 14.172 1 98.44 104 ILE B CA 1
ATOM 3402 C C . ILE B 1 104 ? 4.891 6.453 15.359 1 98.44 104 ILE B C 1
ATOM 3404 O O . ILE B 1 104 ? 4.637 5.688 16.297 1 98.44 104 ILE B O 1
ATOM 3408 N N . ASN B 1 105 ? 5.961 7.164 15.305 1 96.12 105 ASN B N 1
ATOM 3409 C CA . ASN B 1 105 ? 7.055 7.004 16.25 1 96.12 105 ASN B CA 1
ATOM 3410 C C . ASN B 1 105 ? 6.68 7.531 17.641 1 96.12 105 ASN B C 1
ATOM 3412 O O . ASN B 1 105 ? 6.977 6.898 18.641 1 96.12 105 ASN B O 1
ATOM 3416 N N . ASN B 1 106 ? 6.109 8.664 17.719 1 97 106 ASN B N 1
ATOM 3417 C CA . ASN B 1 106 ? 5.672 9.297 18.969 1 97 106 ASN B CA 1
ATOM 3418 C C . ASN B 1 106 ? 4.164 9.156 19.156 1 97 106 ASN B C 1
ATOM 3420 O O . ASN B 1 106 ? 3.385 9.883 18.547 1 97 106 ASN B O 1
ATOM 3424 N N . LYS B 1 107 ? 3.779 8.305 20.062 1 96.19 107 LYS B N 1
ATOM 3425 C CA . LYS B 1 107 ? 2.373 7.973 20.266 1 96.19 107 LYS B CA 1
ATOM 3426 C C . LYS B 1 107 ? 1.592 9.18 20.781 1 96.19 107 LYS B C 1
ATOM 3428 O O . LYS B 1 107 ? 0.362 9.203 20.703 1 96.19 107 LYS B O 1
ATOM 3433 N N . ASP B 1 108 ? 2.271 10.203 21.359 1 96.06 108 ASP B N 1
ATOM 3434 C CA . ASP B 1 108 ? 1.605 11.398 21.844 1 96.06 108 ASP B CA 1
ATOM 3435 C C . ASP B 1 108 ? 0.957 12.18 20.703 1 96.06 108 ASP B C 1
ATOM 3437 O O . ASP B 1 108 ? 0.107 13.039 20.938 1 96.06 108 ASP B O 1
ATOM 3441 N N . LEU B 1 109 ? 1.382 11.883 19.484 1 97.94 109 LEU B N 1
ATOM 3442 C CA . LEU B 1 109 ? 0.815 12.57 18.328 1 97.94 109 LEU B CA 1
ATOM 3443 C C . LEU B 1 109 ? -0.56 12.008 17.984 1 97.94 109 LEU B C 1
ATOM 3445 O O . LEU B 1 109 ? -1.312 12.625 17.219 1 97.94 109 LEU B O 1
ATOM 3449 N N . ILE B 1 110 ? -0.86 10.812 18.438 1 98.31 110 ILE B N 1
ATOM 3450 C CA . ILE B 1 110 ? -2.162 10.195 18.203 1 98.31 110 ILE B CA 1
ATOM 3451 C C . ILE B 1 110 ? -3.195 10.797 19.156 1 98.31 110 ILE B C 1
ATOM 3453 O O . ILE B 1 110 ? -3.189 10.516 20.359 1 98.31 110 ILE B O 1
ATOM 3457 N N . LEU B 1 111 ? -4.141 11.508 18.672 1 97.75 111 LEU B N 1
ATOM 3458 C CA . LEU B 1 111 ? -4.992 12.375 19.469 1 97.75 111 LEU B CA 1
ATOM 3459 C C . LEU B 1 111 ? -6.281 11.656 19.859 1 97.75 111 LEU B C 1
ATOM 3461 O O . LEU B 1 111 ? -6.84 11.914 20.938 1 97.75 111 LEU B O 1
ATOM 3465 N N . ASN B 1 112 ? -6.805 10.875 19 1 97.5 112 ASN B N 1
ATOM 3466 C CA . ASN B 1 112 ? -8.078 10.172 19.125 1 97.5 112 ASN B CA 1
ATOM 3467 C C . ASN B 1 112 ? -8.25 9.125 18.031 1 97.5 112 ASN B C 1
ATOM 3469 O O . ASN B 1 112 ? -7.301 8.828 17.297 1 97.5 112 ASN B O 1
ATOM 3473 N N . ASP B 1 113 ? -9.414 8.547 17.906 1 97.81 113 ASP B N 1
ATOM 3474 C CA . ASP B 1 113 ? -9.625 7.496 16.922 1 97.81 113 ASP B CA 1
ATOM 3475 C C . ASP B 1 113 ? -10.359 8.023 15.695 1 97.81 113 ASP B C 1
ATOM 3477 O O . ASP B 1 113 ? -10.867 7.25 14.883 1 97.81 113 ASP B O 1
ATOM 3481 N N . TYR B 1 114 ? -10.461 9.398 15.57 1 98.62 114 TYR B N 1
ATOM 3482 C CA . TYR B 1 114 ? -11.109 10.023 14.422 1 98.62 114 TYR B CA 1
ATOM 3483 C C . TYR B 1 114 ? -10.07 10.609 13.469 1 98.62 114 TYR B C 1
ATOM 3485 O O . TYR B 1 114 ? -10.367 10.867 12.305 1 98.62 114 TYR B O 1
ATOM 3493 N N . THR B 1 115 ? -8.875 10.859 14.023 1 98.81 115 THR B N 1
ATOM 3494 C CA . THR B 1 115 ? -7.867 11.57 13.258 1 98.81 115 THR B CA 1
ATOM 3495 C C . THR B 1 115 ? -6.535 10.828 13.281 1 98.81 115 THR B C 1
ATOM 3497 O O . THR B 1 115 ? -6.168 10.234 14.305 1 98.81 115 THR B O 1
ATOM 3500 N N . VAL B 1 116 ? -5.793 10.828 12.188 1 98.94 116 VAL B N 1
ATOM 3501 C CA . VAL B 1 116 ? -4.477 10.211 12.07 1 98.94 116 VAL B CA 1
ATOM 3502 C C . VAL B 1 116 ? -3.436 11.273 11.734 1 98.94 116 VAL B C 1
ATOM 3504 O O . VAL B 1 116 ? -3.506 11.914 10.68 1 98.94 116 VAL B O 1
ATOM 3507 N N . PRO B 1 117 ? -2.492 11.555 12.656 1 98.94 117 PRO B N 1
ATOM 3508 C CA . PRO B 1 117 ? -1.466 12.555 12.344 1 98.94 117 PRO B CA 1
ATOM 3509 C C . PRO B 1 117 ? -0.559 12.125 11.188 1 98.94 117 PRO B C 1
ATOM 3511 O O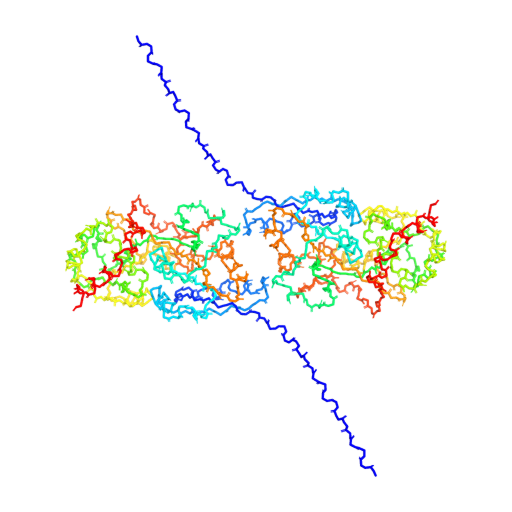 . PRO B 1 117 ? -0.215 10.945 11.078 1 98.94 117 PRO B O 1
ATOM 3514 N N . TYR B 1 118 ? -0.233 13.078 10.297 1 98.88 118 TYR B N 1
ATOM 3515 C CA . TYR B 1 118 ? 0.699 12.727 9.227 1 98.88 118 TYR B CA 1
ATOM 3516 C C . TYR B 1 118 ? 1.919 13.641 9.25 1 98.88 118 TYR B C 1
ATOM 3518 O O . TYR B 1 118 ? 2.932 13.352 8.609 1 98.88 118 TYR B O 1
ATOM 3526 N N . ASP B 1 119 ? 1.905 14.797 9.969 1 98.81 119 ASP B N 1
ATOM 3527 C CA . ASP B 1 119 ? 3.068 15.648 10.211 1 98.81 119 ASP B CA 1
ATOM 3528 C C . ASP B 1 119 ? 2.85 16.547 11.422 1 98.81 119 ASP B C 1
ATOM 3530 O O . ASP B 1 119 ? 1.757 16.578 11.992 1 98.81 119 ASP B O 1
ATOM 3534 N N . TYR B 1 120 ? 3.902 17.141 11.906 1 98.56 120 TYR B N 1
ATOM 3535 C CA . TYR B 1 120 ? 3.824 18.078 13.023 1 98.56 120 TYR B CA 1
ATOM 3536 C C . TYR B 1 120 ? 4.977 19.062 12.984 1 98.56 120 TYR B C 1
ATOM 3538 O O . TYR B 1 120 ? 5.984 18.844 12.312 1 98.56 120 TYR B O 1
ATOM 3546 N N . GLY B 1 121 ? 4.777 20.188 13.656 1 98.19 121 GLY B N 1
ATOM 3547 C CA . GLY B 1 121 ? 5.816 21.203 13.742 1 98.19 121 GLY B CA 1
ATOM 3548 C C . GLY B 1 121 ? 5.469 22.328 14.695 1 98.19 121 GLY B C 1
ATOM 3549 O O . GLY B 1 121 ? 4.289 22.594 14.938 1 98.19 121 GLY B O 1
ATOM 3550 N N . GLY B 1 122 ? 6.449 22.984 15.172 1 98.44 122 GLY B N 1
ATOM 3551 C CA . GLY B 1 122 ? 6.246 24.125 16.047 1 98.44 122 GLY B CA 1
ATOM 3552 C C . GLY B 1 122 ? 5.949 25.406 15.297 1 98.44 122 GLY B C 1
ATOM 3553 O O . GLY B 1 122 ? 6.609 25.719 14.297 1 98.44 122 GLY B O 1
ATOM 3554 N N . ILE B 1 123 ? 4.965 26.125 15.82 1 98.62 123 ILE B N 1
ATOM 3555 C CA . ILE B 1 123 ? 4.75 27.484 15.336 1 98.62 123 ILE B CA 1
ATOM 3556 C C . ILE B 1 123 ? 5.871 28.406 15.828 1 98.62 123 ILE B C 1
ATOM 3558 O O . ILE B 1 123 ? 6.371 28.234 16.938 1 98.62 123 ILE B O 1
ATOM 3562 N N . ALA B 1 124 ? 6.281 29.297 14.969 1 98.62 124 ALA B N 1
ATOM 3563 C CA . ALA B 1 124 ? 7.336 30.266 15.25 1 98.62 124 ALA B CA 1
ATOM 3564 C C . ALA B 1 124 ? 7.137 31.547 14.445 1 98.62 124 ALA B C 1
ATOM 3566 O O . ALA B 1 124 ? 6.105 31.719 13.797 1 98.62 124 ALA B O 1
ATOM 3567 N N . PHE B 1 125 ? 8.008 32.469 14.672 1 98.75 125 PHE B N 1
ATOM 3568 C CA . PHE B 1 125 ? 8.094 33.656 13.812 1 98.75 125 PHE B CA 1
ATOM 3569 C C . PHE B 1 125 ? 9.273 33.562 12.859 1 98.75 125 PHE B C 1
ATOM 3571 O O . PHE B 1 125 ? 10.383 33.188 13.266 1 98.75 125 PHE B O 1
ATOM 3578 N N . VAL B 1 126 ? 8.992 33.719 11.625 1 98.12 126 VAL B N 1
ATOM 3579 C CA . VAL B 1 126 ? 10.062 33.812 10.641 1 98.12 126 VAL B CA 1
ATOM 3580 C C . VAL B 1 126 ? 10.398 35.281 10.398 1 98.12 126 VAL B C 1
ATOM 3582 O O . VAL B 1 126 ? 9.516 36.156 10.445 1 98.12 126 VAL B O 1
ATOM 3585 N N . TYR B 1 127 ? 11.664 35.594 10.211 1 97.56 127 TYR B N 1
ATOM 3586 C CA . TYR B 1 127 ? 12.062 36.969 10 1 97.56 127 TYR B CA 1
ATOM 3587 C C . TYR B 1 127 ? 13.227 37.062 9.023 1 97.56 127 TYR B C 1
ATOM 3589 O O . TYR B 1 127 ? 13.898 36.062 8.758 1 97.56 127 TYR B O 1
ATOM 3597 N N . ASN B 1 128 ? 13.328 38.219 8.445 1 95 128 ASN B N 1
ATOM 3598 C CA . ASN B 1 128 ? 14.469 38.594 7.609 1 95 128 ASN B CA 1
ATOM 3599 C C . ASN B 1 128 ? 15.531 39.312 8.414 1 95 128 ASN B C 1
ATOM 3601 O O . ASN B 1 128 ? 15.352 40.5 8.781 1 95 128 ASN B O 1
ATOM 3605 N N . PRO B 1 129 ? 16.641 38.625 8.594 1 93.81 129 PRO B N 1
ATOM 3606 C CA . PRO B 1 129 ? 17.656 39.25 9.43 1 93.81 129 PRO B CA 1
ATOM 3607 C C . PRO B 1 129 ? 18.234 40.531 8.805 1 93.81 129 PRO B C 1
ATOM 3609 O O . PRO B 1 129 ? 18.875 41.312 9.5 1 93.81 129 PRO B O 1
ATOM 3612 N N . LYS B 1 130 ? 18.094 40.75 7.57 1 92.5 130 LYS B N 1
ATOM 3613 C CA . LYS B 1 130 ? 18.578 41.938 6.906 1 92.5 130 LYS B CA 1
ATOM 3614 C C . LYS B 1 130 ? 17.719 43.156 7.273 1 92.5 130 LYS B C 1
ATOM 3616 O O . LYS B 1 130 ? 18.219 44.281 7.312 1 92.5 130 LYS B O 1
ATOM 3621 N N . THR B 1 131 ? 16.5 42.906 7.566 1 92.88 131 THR B N 1
ATOM 3622 C CA . THR B 1 131 ? 15.586 44.031 7.781 1 92.88 131 THR B CA 1
ATOM 3623 C C . THR B 1 131 ? 15.211 44.156 9.258 1 92.88 131 THR B C 1
ATOM 3625 O O . THR B 1 131 ? 14.781 45.219 9.711 1 92.88 131 THR B O 1
ATOM 3628 N N . LEU B 1 132 ? 15.289 43.094 9.977 1 93.06 132 LEU B N 1
ATOM 3629 C CA . LEU B 1 132 ? 15.031 43.094 11.406 1 93.06 132 LEU B CA 1
ATOM 3630 C C . LEU B 1 132 ? 16.344 43.031 12.195 1 93.06 132 LEU B C 1
ATOM 3632 O O . LEU B 1 132 ? 16.906 41.969 12.383 1 93.06 132 LEU B O 1
ATOM 3636 N N . LYS B 1 133 ? 16.672 44.125 12.82 1 86.75 133 LYS B N 1
ATOM 3637 C CA . LYS B 1 133 ? 17.984 44.219 13.461 1 86.75 133 LYS B CA 1
ATOM 3638 C C . LYS B 1 133 ? 17.938 43.656 14.883 1 86.75 133 LYS B C 1
ATOM 3640 O O . LYS B 1 133 ? 18.906 43.062 15.359 1 86.75 133 LYS B O 1
ATOM 3645 N N . THR B 1 134 ? 16.859 43.875 15.555 1 94.69 134 THR B N 1
ATOM 3646 C CA . THR B 1 134 ? 16.672 43.312 16.906 1 94.69 134 THR B CA 1
ATOM 3647 C C . THR B 1 134 ? 15.57 42.281 16.922 1 94.69 134 THR B C 1
ATOM 3649 O O . THR B 1 134 ? 14.406 42.594 16.672 1 94.69 134 THR B O 1
ATOM 3652 N N . VAL B 1 135 ? 15.938 41.062 17.281 1 96.69 135 VAL B N 1
ATOM 3653 C CA . VAL B 1 135 ? 14.992 39.969 17.281 1 96.69 135 VAL B CA 1
ATOM 3654 C C . VAL B 1 135 ? 14.25 39.906 18.625 1 96.69 135 VAL B C 1
ATOM 3656 O O . VAL B 1 135 ? 14.875 39.875 19.688 1 96.69 135 VAL B O 1
ATOM 3659 N N . PRO B 1 136 ? 12.969 39.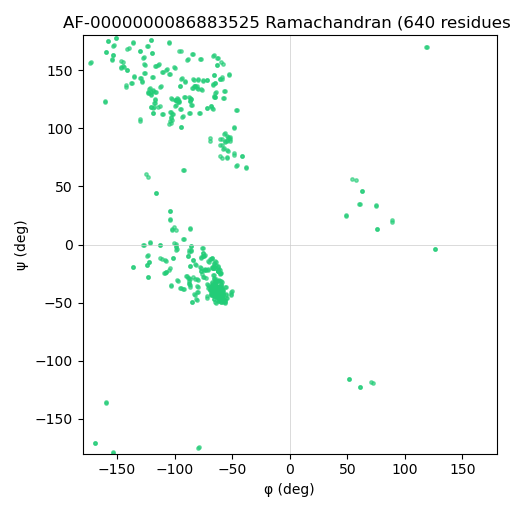906 18.547 1 98.06 136 PRO B N 1
ATOM 3660 C CA . PRO B 1 136 ? 12.211 39.781 19.797 1 98.06 136 PRO B CA 1
ATOM 3661 C C . PRO B 1 136 ? 12.539 38.5 20.547 1 98.06 136 PRO B C 1
ATOM 3663 O O . PRO B 1 136 ? 12.742 37.438 19.922 1 98.06 136 PRO B O 1
ATOM 3666 N N . THR B 1 137 ? 12.562 38.531 21.875 1 97.5 137 THR B N 1
ATOM 3667 C CA . THR B 1 137 ? 12.898 37.344 22.672 1 97.5 137 THR B CA 1
ATOM 3668 C C . THR B 1 137 ? 11.672 36.875 23.453 1 97.5 137 THR B C 1
ATOM 3670 O O . THR B 1 137 ? 11.68 35.75 23.984 1 97.5 137 THR B O 1
ATOM 3673 N N . SER B 1 138 ? 10.656 37.719 23.469 1 98.25 138 SER B N 1
ATOM 3674 C CA . SER B 1 138 ? 9.422 37.406 24.188 1 98.25 138 SER B CA 1
ATOM 3675 C C . SER B 1 138 ? 8.203 37.875 23.406 1 98.25 138 SER B C 1
ATOM 3677 O O . SER B 1 138 ? 8.32 38.688 22.484 1 98.25 138 SER B O 1
ATOM 3679 N N . PHE B 1 139 ? 7.016 37.406 23.875 1 98.69 139 PHE B N 1
ATOM 3680 C CA . PHE B 1 139 ? 5.773 37.906 23.281 1 98.69 139 PHE B CA 1
ATOM 3681 C C . PHE B 1 139 ? 5.605 39.375 23.547 1 98.69 139 PHE B C 1
ATOM 3683 O O . PHE B 1 139 ? 5.145 40.125 22.672 1 98.69 139 PHE B O 1
ATOM 3690 N N . GLU B 1 140 ? 6.02 39.812 24.672 1 98.31 140 GLU B N 1
ATOM 3691 C CA . GLU B 1 140 ? 5.887 41.219 25 1 98.31 140 GLU B CA 1
ATOM 3692 C C . GLU B 1 140 ? 6.746 42.094 24.094 1 98.31 140 GLU B C 1
ATOM 3694 O O . GLU B 1 140 ? 6.371 43.219 23.766 1 98.31 140 GLU B O 1
ATOM 3699 N N . ASP B 1 141 ? 7.934 41.562 23.688 1 98.56 141 ASP B N 1
ATOM 3700 C CA . ASP B 1 141 ? 8.781 42.312 22.75 1 98.56 141 ASP B CA 1
ATOM 3701 C C . ASP B 1 141 ? 8.039 42.594 21.453 1 98.56 141 ASP B C 1
ATOM 3703 O O . ASP B 1 141 ? 8.273 43.594 20.797 1 98.56 141 ASP B O 1
ATOM 3707 N N . LEU B 1 142 ? 7.184 41.719 21.062 1 98.69 142 LEU B N 1
ATOM 3708 C CA . LEU B 1 142 ? 6.438 41.875 19.812 1 98.69 142 LEU B CA 1
ATOM 3709 C C . LEU B 1 142 ? 5.465 43.031 19.906 1 98.69 142 LEU B C 1
ATOM 3711 O O . LEU B 1 142 ? 5.207 43.719 18.906 1 98.69 142 LEU B O 1
ATOM 3715 N N . THR B 1 143 ? 4.926 43.281 21.141 1 98.5 143 THR B N 1
ATOM 3716 C CA . THR B 1 143 ? 3.924 44.344 21.312 1 98.5 143 THR B CA 1
ATOM 3717 C C . THR B 1 143 ? 4.555 45.719 21.156 1 98.5 143 THR B C 1
ATOM 3719 O O . THR B 1 143 ? 3.848 46.719 21 1 98.5 143 THR B O 1
ATOM 3722 N N . LYS B 1 144 ? 5.871 45.75 21.203 1 97.94 144 LYS B N 1
ATOM 3723 C CA . LYS B 1 144 ? 6.582 47.031 21.141 1 97.94 144 LYS B CA 1
ATOM 3724 C C . LYS B 1 144 ? 6.848 47.438 19.703 1 97.94 144 LYS B C 1
ATOM 3726 O O . LYS B 1 144 ? 7.328 48.531 19.438 1 97.94 144 LYS B O 1
ATOM 3731 N N . LEU B 1 145 ? 6.512 46.594 18.828 1 98 145 LEU B N 1
ATOM 3732 C CA . LEU B 1 145 ? 6.727 46.875 17.422 1 98 145 LEU B CA 1
ATOM 3733 C C . LEU B 1 145 ? 5.566 47.688 16.844 1 98 145 LEU B C 1
ATOM 3735 O O . LEU B 1 145 ? 4.543 47.875 17.516 1 98 145 LEU B O 1
ATOM 3739 N N . ASN B 1 146 ? 5.836 48.281 15.641 1 98.06 146 ASN B N 1
ATOM 3740 C CA . ASN B 1 146 ? 4.82 49.031 14.922 1 98.06 146 ASN B CA 1
ATOM 3741 C C . ASN B 1 146 ? 4.715 48.594 13.461 1 98.06 146 ASN B C 1
ATOM 3743 O O . ASN B 1 146 ? 5.57 48.938 12.648 1 98.06 146 ASN B O 1
ATOM 3747 N N . LYS B 1 147 ? 3.631 47.906 13.203 1 98.19 147 LYS B N 1
ATOM 3748 C CA . LYS B 1 147 ? 3.295 47.469 11.844 1 98.19 147 LYS B CA 1
ATOM 3749 C C . LYS B 1 147 ? 4.438 46.688 11.219 1 98.19 147 LYS B C 1
ATOM 3751 O O . LYS B 1 147 ? 4.852 46.938 10.094 1 98.19 147 LYS B O 1
ATOM 3756 N N . LYS B 1 148 ? 4.852 45.562 11.953 1 98.25 148 LYS B N 1
ATOM 3757 C CA . LYS B 1 148 ? 6.02 44.812 11.492 1 98.25 148 LYS B CA 1
ATOM 3758 C C . LYS B 1 148 ? 5.695 43.312 11.344 1 98.25 148 LYS B C 1
ATOM 3760 O O . LYS B 1 148 ? 6.555 42.531 10.945 1 98.25 148 LYS B O 1
ATOM 3765 N N . ILE B 1 149 ? 4.461 42.969 11.648 1 98.81 149 ILE B N 1
ATOM 3766 C CA . ILE B 1 149 ? 4.156 41.562 11.727 1 98.81 149 ILE B CA 1
ATOM 3767 C C . ILE B 1 149 ? 3.021 41.219 10.758 1 98.81 149 ILE B C 1
ATOM 3769 O O . ILE B 1 149 ? 2.004 41.906 10.727 1 98.81 149 ILE B O 1
ATOM 3773 N N . ILE B 1 150 ? 3.215 40.188 9.953 1 98.88 150 ILE B N 1
ATOM 3774 C CA . ILE B 1 150 ? 2.156 39.594 9.156 1 98.88 150 ILE B CA 1
ATOM 3775 C C . ILE B 1 150 ? 1.616 38.344 9.883 1 98.88 150 ILE B C 1
ATOM 3777 O O . ILE B 1 150 ? 2.385 37.5 10.305 1 98.88 150 ILE B O 1
ATOM 3781 N N . ILE B 1 151 ? 0.326 38.281 10.102 1 98.88 151 ILE B N 1
ATOM 3782 C CA . ILE B 1 151 ? -0.305 37.125 10.711 1 98.88 151 ILE B CA 1
ATOM 3783 C C . ILE B 1 151 ? -1.408 36.594 9.789 1 98.88 151 ILE B C 1
ATOM 3785 O O . ILE B 1 151 ? -1.697 37.219 8.75 1 98.88 151 ILE B O 1
ATOM 3789 N N . GLN B 1 152 ? -1.943 35.438 10.109 1 98.88 152 GLN B N 1
ATOM 3790 C CA . GLN B 1 152 ? -3.084 34.875 9.391 1 98.88 152 GLN B CA 1
ATOM 3791 C C . GLN B 1 152 ? -4.355 34.969 10.234 1 98.88 152 GLN B C 1
ATOM 3793 O O . GLN B 1 152 ? -4.293 34.969 11.461 1 98.88 152 GLN B O 1
ATOM 3798 N N . ASP B 1 153 ? -5.473 35.062 9.539 1 98.81 153 ASP B N 1
ATOM 3799 C CA . ASP B 1 153 ? -6.777 35.094 10.188 1 98.81 153 ASP B CA 1
ATOM 3800 C C . ASP B 1 153 ? -7.102 33.75 10.844 1 98.81 153 ASP B C 1
ATOM 3802 O O . ASP B 1 153 ? -7.184 32.719 10.156 1 98.81 153 ASP B O 1
ATOM 3806 N N . PRO B 1 154 ? -7.258 33.719 12.18 1 98.75 154 PRO B N 1
ATOM 3807 C CA . PRO B 1 154 ? -7.523 32.438 12.836 1 98.75 154 PRO B CA 1
ATOM 3808 C C . PRO B 1 154 ? -8.859 31.812 12.406 1 98.75 154 PRO B C 1
ATOM 3810 O O . PRO B 1 154 ? -9.133 30.656 12.719 1 98.75 154 PRO B O 1
ATOM 3813 N N . ARG B 1 155 ? -9.766 32.562 11.773 1 97.62 155 ARG B N 1
ATOM 3814 C CA . ARG B 1 155 ? -11.062 32.062 11.328 1 97.62 155 ARG B CA 1
ATOM 3815 C C . ARG B 1 155 ? -10.914 31.234 10.055 1 97.62 155 ARG B C 1
ATOM 3817 O O . ARG B 1 155 ? -11.727 30.344 9.781 1 97.62 155 ARG B O 1
ATOM 3824 N N . THR B 1 156 ? -9.812 31.453 9.273 1 98.38 156 THR B N 1
ATOM 3825 C CA . THR B 1 156 ? -9.695 30.797 7.977 1 98.38 156 THR B CA 1
ATOM 3826 C C . THR B 1 156 ? -8.406 30 7.883 1 98.38 156 THR B C 1
ATOM 3828 O O . THR B 1 156 ? -8.258 29.156 7 1 98.38 156 THR B O 1
ATOM 3831 N N . SER B 1 157 ? -7.484 30.266 8.711 1 98.62 157 SER B N 1
ATOM 3832 C CA . SER B 1 157 ? -6.152 29.672 8.625 1 98.62 157 SER B CA 1
ATOM 3833 C C . SER B 1 157 ? -5.824 28.859 9.867 1 98.62 157 SER B C 1
ATOM 3835 O O . SER B 1 157 ? -5.969 29.344 10.992 1 98.62 157 SER B O 1
ATOM 3837 N N . SER B 1 158 ? -5.309 27.656 9.594 1 98.5 158 SER B N 1
ATOM 3838 C CA . SER B 1 158 ? -4.887 26.828 10.727 1 98.5 158 SER B CA 1
ATOM 3839 C C . SER B 1 158 ? -3.67 27.438 11.422 1 98.5 158 SER B C 1
ATOM 3841 O O . SER B 1 158 ? -3.555 27.375 12.648 1 98.5 158 SER B O 1
ATOM 3843 N N . THR B 1 159 ? -2.779 28.016 10.719 1 98.62 159 THR B N 1
ATOM 3844 C CA . THR B 1 159 ? -1.62 28.672 11.32 1 98.62 159 THR B CA 1
ATOM 3845 C C . THR B 1 159 ? -2.049 29.875 12.148 1 98.62 159 THR B C 1
ATOM 3847 O O . THR B 1 159 ? -1.513 30.109 13.234 1 98.62 159 THR B O 1
ATOM 3850 N N . GLY B 1 160 ? -2.986 30.688 11.617 1 98.81 160 GLY B N 1
ATOM 3851 C CA . GLY B 1 160 ? -3.547 31.797 12.383 1 98.81 160 GLY B CA 1
ATOM 3852 C C . GLY B 1 160 ? -4.23 31.344 13.656 1 98.81 160 GLY B C 1
ATOM 3853 O O . GLY B 1 160 ? -4.086 31.984 14.703 1 98.81 160 GLY B O 1
ATOM 3854 N N . GLN B 1 161 ? -4.977 30.25 13.523 1 98.81 161 GLN B N 1
ATOM 3855 C CA . GLN B 1 161 ? -5.656 29.734 14.711 1 98.81 161 GLN B CA 1
ATOM 3856 C C . GLN B 1 161 ? -4.652 29.203 15.734 1 98.81 161 GLN B C 1
ATOM 3858 O O . GLN B 1 161 ? -4.828 29.406 16.938 1 98.81 161 GLN B O 1
ATOM 3863 N N . SER B 1 162 ? -3.613 28.578 15.305 1 98.81 162 SER B N 1
ATOM 3864 C CA . SER B 1 162 ? -2.551 28.109 16.188 1 98.81 162 SER B CA 1
ATOM 3865 C C . SER B 1 162 ? -1.888 29.266 16.922 1 98.81 162 SER B C 1
ATOM 3867 O O . SER B 1 162 ? -1.529 29.156 18.094 1 98.81 162 SER B O 1
ATOM 3869 N N . PHE B 1 163 ? -1.693 30.391 16.203 1 98.88 163 PHE B N 1
ATOM 3870 C CA . PHE B 1 163 ? -1.112 31.562 16.859 1 98.88 163 PHE B CA 1
ATOM 3871 C C . PHE B 1 163 ? -2.025 32.062 17.969 1 98.88 163 PHE B C 1
ATOM 3873 O O . PHE B 1 163 ? -1.562 32.344 19.078 1 98.88 163 PHE B O 1
ATOM 3880 N N . LEU B 1 164 ? -3.326 32.156 17.688 1 98.94 164 LEU B N 1
ATOM 3881 C CA . LEU B 1 164 ? -4.277 32.531 18.734 1 98.94 164 LEU B CA 1
ATOM 3882 C C . LEU B 1 164 ? -4.195 31.609 19.922 1 98.94 164 LEU B C 1
ATOM 3884 O O . LEU B 1 164 ? -4.094 32.062 21.062 1 98.94 164 LEU B O 1
ATOM 3888 N N . LEU B 1 165 ? -4.188 30.328 19.672 1 98.94 165 LEU B N 1
ATOM 3889 C CA . LEU B 1 165 ? -4.16 29.328 20.734 1 98.94 165 LEU B CA 1
ATOM 3890 C C . LEU B 1 165 ? -2.832 29.375 21.484 1 98.94 165 LEU B C 1
ATOM 3892 O O . LEU B 1 165 ? -2.787 29.141 22.688 1 98.94 165 LEU B O 1
ATOM 3896 N N . TRP B 1 166 ? -1.745 29.656 20.719 1 98.88 166 TRP B N 1
ATOM 3897 C CA . TRP B 1 166 ? -0.434 29.859 21.328 1 98.88 166 TRP B CA 1
ATOM 3898 C C . TRP B 1 166 ? -0.49 30.938 22.391 1 98.88 166 TRP B C 1
ATOM 3900 O O . TRP B 1 166 ? -0.034 30.75 23.516 1 98.88 166 TRP B O 1
ATOM 3910 N N . THR B 1 167 ? -1.104 32.062 22.141 1 98.88 167 THR B N 1
ATOM 3911 C CA . THR B 1 167 ? -1.194 33.188 23.078 1 98.88 167 THR B CA 1
ATOM 3912 C C . THR B 1 167 ? -2.131 32.844 24.234 1 98.88 167 THR B C 1
ATOM 3914 O O . THR B 1 167 ? -1.912 33.281 25.359 1 98.88 167 THR B O 1
ATOM 3917 N N . ILE B 1 168 ? -3.162 32.094 23.922 1 98.88 168 ILE B N 1
ATOM 3918 C CA . ILE B 1 168 ? -4.066 31.641 24.984 1 98.88 168 ILE B CA 1
ATOM 3919 C C . ILE B 1 168 ? -3.332 30.703 25.938 1 98.88 168 ILE B C 1
ATOM 3921 O O . ILE B 1 168 ? -3.51 30.766 27.156 1 98.88 168 ILE B O 1
ATOM 3925 N N . ALA B 1 169 ? -2.539 29.828 25.406 1 98.81 169 ALA B N 1
ATOM 3926 C CA . ALA B 1 169 ? -1.757 28.906 26.234 1 98.81 169 ALA B CA 1
ATOM 3927 C C . ALA B 1 169 ? -0.797 29.672 27.141 1 98.81 169 ALA B C 1
ATOM 3929 O O . ALA B 1 169 ? -0.564 29.266 28.281 1 98.81 169 ALA B O 1
ATOM 3930 N N . VAL B 1 170 ? -0.215 30.766 26.656 1 98.69 170 VAL B N 1
ATOM 3931 C CA . VAL B 1 170 ? 0.805 31.531 27.375 1 98.69 170 VAL B CA 1
ATOM 3932 C C . VAL B 1 170 ? 0.143 32.438 28.406 1 98.69 170 VAL B C 1
ATOM 3934 O O . VAL B 1 170 ? 0.588 32.5 29.547 1 98.69 170 VAL B O 1
ATOM 3937 N N . TYR B 1 171 ? -0.984 33.062 28.047 1 98.62 171 TYR B N 1
ATOM 3938 C CA . TYR B 1 171 ? -1.495 34.156 28.875 1 98.62 171 TYR B CA 1
ATOM 3939 C C . TYR B 1 171 ? -2.754 33.75 29.625 1 98.62 171 TYR B C 1
ATOM 3941 O O . TYR B 1 171 ? -3.215 34.438 30.516 1 98.62 171 TYR B O 1
ATOM 3949 N N . GLY B 1 172 ? -3.352 32.625 29.25 1 97.81 172 GLY B N 1
ATOM 3950 C CA . GLY B 1 172 ? -4.594 32.219 29.875 1 97.81 172 GLY B CA 1
ATOM 3951 C C . GLY B 1 172 ? -5.723 33.219 29.688 1 97.81 172 GLY B C 1
ATOM 3952 O O . GLY B 1 172 ? -6.016 33.594 28.562 1 97.81 172 GLY B O 1
ATOM 3953 N N . ASP B 1 173 ? -6.242 33.656 30.781 1 96.69 173 ASP B N 1
ATOM 3954 C CA . ASP B 1 173 ? -7.402 34.562 30.734 1 96.69 173 ASP B CA 1
ATOM 3955 C C . ASP B 1 173 ? -7.008 35.969 30.281 1 96.69 173 ASP B C 1
ATOM 3957 O O . ASP B 1 173 ? -7.871 36.781 29.953 1 96.69 173 ASP B O 1
ATOM 3961 N N . ASN B 1 174 ? -5.766 36.219 30.188 1 98.31 174 ASN B N 1
ATOM 3962 C CA . ASN B 1 174 ? -5.297 37.562 29.844 1 98.31 174 ASN B CA 1
ATOM 3963 C C . ASN B 1 174 ? -4.902 37.656 28.375 1 98.31 174 ASN B C 1
ATOM 3965 O O . ASN B 1 174 ? -4.23 38.625 27.969 1 98.31 174 ASN B O 1
ATOM 3969 N N . TRP B 1 175 ? -5.293 36.688 27.547 1 98.69 175 TRP B N 1
ATOM 3970 C CA . TRP B 1 175 ? -4.871 36.656 26.156 1 98.69 175 TRP B CA 1
ATOM 3971 C C . TRP B 1 175 ? -5.438 37.844 25.391 1 98.69 175 TRP B C 1
ATOM 3973 O O . TRP B 1 175 ? -4.781 38.406 24.5 1 98.69 175 TRP B O 1
ATOM 3983 N N . GLN B 1 176 ? -6.629 38.375 25.75 1 98.81 176 GLN B N 1
ATOM 3984 C CA . GLN B 1 176 ? -7.23 39.5 25.062 1 98.81 176 GLN B CA 1
ATOM 3985 C C . GLN B 1 176 ? -6.414 40.781 25.281 1 98.81 176 GLN B C 1
ATOM 3987 O O . GLN B 1 176 ? -6.219 41.562 24.359 1 98.81 176 GLN B O 1
ATOM 3992 N N . ASP B 1 177 ? -6.016 40.938 26.531 1 98.69 177 ASP B N 1
ATOM 3993 C CA . ASP B 1 177 ? -5.188 42.094 26.828 1 98.69 177 ASP B CA 1
ATOM 3994 C C . ASP B 1 177 ? -3.9 42.094 26.016 1 98.69 177 ASP B C 1
ATOM 3996 O O . ASP B 1 177 ? -3.461 43.125 25.531 1 98.69 177 ASP B O 1
ATOM 4000 N N . PHE B 1 178 ? -3.293 41 25.938 1 98.75 178 PHE B N 1
ATOM 4001 C CA . PHE B 1 178 ? -2.1 40.875 25.109 1 98.75 178 PHE B CA 1
ATOM 4002 C C . PHE B 1 178 ? -2.393 41.281 23.672 1 98.75 178 PHE B C 1
ATOM 4004 O O . PHE B 1 178 ? -1.623 42 23.062 1 98.75 178 PHE B O 1
ATOM 4011 N N . TRP B 1 179 ? -3.494 40.75 23.047 1 98.88 179 TRP B N 1
ATOM 4012 C CA . TRP B 1 179 ? -3.811 41.031 21.641 1 98.88 179 TRP B CA 1
ATOM 4013 C C . TRP B 1 179 ? -4.105 42.5 21.422 1 98.88 179 TRP B C 1
ATOM 4015 O O . TRP B 1 179 ? -3.791 43.031 20.359 1 98.88 179 TRP B O 1
ATOM 4025 N N . LYS B 1 180 ? -4.754 43.156 22.406 1 98.75 180 LYS B N 1
ATOM 4026 C CA . LYS B 1 180 ? -4.941 44.594 22.312 1 98.75 180 LYS B CA 1
ATOM 4027 C C . LYS B 1 180 ? -3.602 45.312 22.219 1 98.75 180 LYS B C 1
ATOM 4029 O O . LYS B 1 180 ? -3.463 46.281 21.469 1 98.75 180 LYS B O 1
ATOM 4034 N N . ARG B 1 181 ? -2.629 44.844 22.984 1 98.69 181 ARG B N 1
ATOM 4035 C CA . ARG B 1 181 ? -1.308 45.469 22.953 1 98.69 181 ARG B CA 1
ATOM 4036 C C . ARG B 1 181 ? -0.542 45.062 21.703 1 98.69 181 ARG B C 1
ATOM 4038 O O . ARG B 1 181 ? 0.271 45.844 21.188 1 98.69 181 ARG B O 1
ATOM 4045 N N . LEU B 1 182 ? -0.857 43.938 21.141 1 98.88 182 LEU B N 1
ATOM 4046 C CA . LEU B 1 182 ? -0.161 43.438 19.969 1 98.88 182 LEU B CA 1
ATOM 4047 C C . LEU B 1 182 ? -0.676 44.094 18.703 1 98.88 182 LEU B C 1
ATOM 4049 O O . LEU B 1 182 ? 0.062 44.25 17.719 1 98.88 182 LEU B O 1
ATOM 4053 N N . LYS B 1 183 ? -1.935 44.5 18.672 1 98.69 183 LYS B N 1
ATOM 4054 C CA . LYS B 1 183 ? -2.645 44.938 17.484 1 98.69 183 LYS B CA 1
ATOM 4055 C C . LYS B 1 183 ? -1.844 46 16.719 1 98.69 183 LYS B C 1
ATOM 4057 O O . LYS B 1 183 ? -1.694 45.906 15.5 1 98.69 183 LYS B O 1
ATOM 4062 N N . PRO B 1 184 ? -1.165 47 17.328 1 98.5 184 PRO B N 1
ATOM 4063 C CA . PRO B 1 184 ? -0.414 48.031 16.594 1 98.5 184 PRO B CA 1
ATOM 4064 C C . PRO B 1 184 ? 0.802 47.469 15.875 1 98.5 184 PRO B C 1
ATOM 4066 O O . PRO B 1 184 ? 1.297 48.062 14.914 1 98.5 184 PRO B O 1
ATOM 4069 N N . ALA B 1 185 ? 1.267 46.281 16.328 1 98.69 185 ALA B N 1
ATOM 4070 C CA . ALA B 1 185 ? 2.449 45.688 15.734 1 98.69 185 ALA B CA 1
ATOM 4071 C C . ALA B 1 185 ? 2.094 44.938 14.445 1 98.69 185 ALA B C 1
ATOM 4073 O O . ALA B 1 185 ? 2.973 44.625 13.633 1 98.69 185 ALA B O 1
ATOM 4074 N N . ILE B 1 186 ? 0.807 44.625 14.234 1 98.81 186 ILE B N 1
ATOM 4075 C CA . ILE B 1 186 ? 0.351 43.844 13.102 1 98.81 186 ILE B CA 1
ATOM 4076 C C . ILE B 1 186 ? 0.138 44.75 11.891 1 98.81 186 ILE B C 1
ATOM 4078 O O . ILE B 1 186 ? -0.621 45.719 11.961 1 98.81 186 ILE B O 1
ATOM 4082 N N . LEU B 1 187 ? 0.853 44.469 10.828 1 98.5 187 LEU B N 1
ATOM 4083 C CA . LEU B 1 187 ? 0.67 45.188 9.578 1 98.5 187 LEU B CA 1
ATOM 4084 C C . LEU B 1 187 ? -0.523 44.656 8.797 1 98.5 187 LEU B C 1
ATOM 4086 O O . LEU B 1 187 ? -1.308 45.438 8.242 1 98.5 187 LEU B O 1
ATOM 4090 N N . THR B 1 188 ? -0.539 43.281 8.695 1 97.81 188 THR B N 1
ATOM 4091 C CA . THR B 1 188 ? -1.521 42.625 7.836 1 97.81 188 THR B CA 1
ATOM 4092 C C . THR B 1 188 ? -2.029 41.344 8.469 1 97.81 188 THR B C 1
ATOM 4094 O O . THR B 1 188 ? -1.258 40.594 9.07 1 97.81 188 THR B O 1
ATOM 4097 N N . VAL B 1 189 ? -3.348 41.094 8.391 1 98.75 189 VAL B N 1
ATOM 4098 C CA . VAL B 1 189 ? -3.98 39.812 8.656 1 98.75 189 VAL B CA 1
ATOM 4099 C C . VAL B 1 189 ? -4.387 39.156 7.332 1 98.75 189 VAL B C 1
ATOM 4101 O O . VAL B 1 189 ? -5.359 39.562 6.703 1 98.75 189 VAL B O 1
ATOM 4104 N N . ALA B 1 190 ? -3.654 38.156 6.867 1 98.5 190 ALA B N 1
ATOM 4105 C CA . ALA B 1 190 ? -3.945 37.469 5.609 1 98.5 190 ALA B CA 1
ATOM 4106 C C . ALA B 1 190 ? -4.895 36.281 5.828 1 98.5 190 ALA B C 1
ATOM 4108 O O . ALA B 1 190 ? -4.98 35.75 6.938 1 98.5 190 ALA B O 1
ATOM 4109 N N . PRO B 1 191 ? -5.602 35.812 4.785 1 97.94 191 PRO B N 1
ATOM 4110 C CA . PRO B 1 191 ? -6.562 34.75 4.941 1 97.94 191 PRO B CA 1
ATOM 4111 C C . PRO B 1 191 ? -5.891 33.375 5.141 1 97.94 191 PRO B C 1
ATOM 4113 O O . PRO B 1 191 ? -6.512 32.438 5.652 1 97.94 191 PRO B O 1
ATOM 4116 N N . GLY B 1 192 ? -4.637 33.25 4.711 1 98 192 GLY B N 1
ATOM 4117 C CA . GLY B 1 192 ? -3.943 31.969 4.816 1 98 192 GLY B CA 1
ATOM 4118 C C . GLY B 1 192 ? -2.434 32.125 4.789 1 98 192 GLY B C 1
ATOM 4119 O O . GLY B 1 192 ? -1.909 33.219 4.625 1 98 192 GLY B O 1
ATOM 4120 N N . TRP B 1 193 ? -1.748 30.984 4.992 1 97.75 193 TRP B N 1
ATOM 4121 C CA . TRP B 1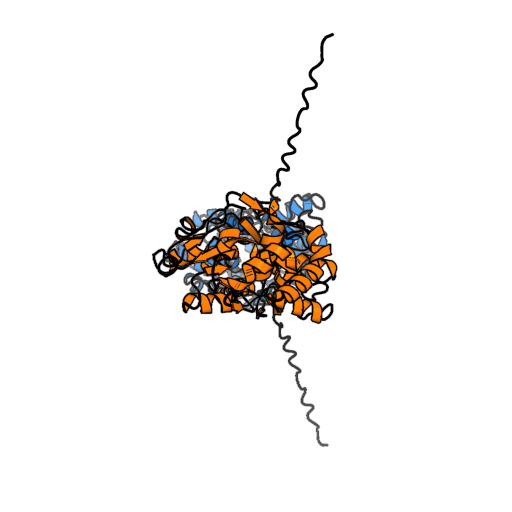 193 ? -0.293 30.969 5.105 1 97.75 193 TRP B CA 1
ATOM 4122 C C . TRP B 1 193 ? 0.361 31.359 3.785 1 97.75 193 TRP B C 1
ATOM 4124 O O . TRP B 1 193 ? 1.3 32.156 3.768 1 97.75 193 TRP B O 1
ATOM 4134 N N . ASP B 1 194 ? -0.161 30.875 2.662 1 97.12 194 ASP B N 1
ATOM 4135 C CA . ASP B 1 194 ? 0.446 31.125 1.36 1 97.12 194 ASP B CA 1
ATOM 4136 C C . ASP B 1 194 ? 0.457 32.625 1.045 1 97.12 194 ASP B C 1
ATOM 4138 O O . ASP B 1 194 ? 1.47 33.156 0.594 1 97.12 194 ASP B O 1
ATOM 4142 N N . GLU B 1 195 ? -0.631 33.25 1.282 1 97.88 195 GLU B N 1
ATOM 4143 C CA . GLU B 1 195 ? -0.704 34.688 1.057 1 97.88 195 GLU B CA 1
ATOM 4144 C C . GLU B 1 195 ? 0.23 35.438 1.998 1 97.88 195 GLU B C 1
ATOM 4146 O O . GLU B 1 195 ? 0.884 36.406 1.592 1 97.88 195 GLU B O 1
ATOM 4151 N N . SER B 1 196 ? 0.273 35.062 3.229 1 98.38 196 SER B N 1
ATOM 4152 C CA . SER B 1 196 ? 1.16 35.688 4.203 1 98.38 196 SER B CA 1
ATOM 4153 C C . SER B 1 196 ? 2.619 35.562 3.777 1 98.38 196 SER B C 1
ATOM 4155 O O . SER B 1 196 ? 3.373 36.531 3.852 1 98.38 196 SER B O 1
ATOM 4157 N N . PHE B 1 197 ? 2.975 34.406 3.34 1 97 197 PHE B N 1
ATOM 4158 C CA . PHE B 1 197 ? 4.363 34.156 2.955 1 97 197 PHE B CA 1
ATOM 4159 C C . PHE B 1 197 ? 4.727 34.969 1.724 1 97 197 PHE B C 1
ATOM 4161 O O . PHE B 1 197 ? 5.832 35.531 1.635 1 97 197 PHE B O 1
ATOM 4168 N N . SER B 1 198 ? 3.826 35.031 0.756 1 97.44 198 SER B N 1
ATOM 4169 C CA . SER B 1 198 ? 4.051 35.875 -0.417 1 97.44 198 SER B CA 1
ATOM 4170 C C . SER B 1 198 ? 4.316 37.312 -0.019 1 97.44 198 SER B C 1
ATOM 4172 O O . SER B 1 198 ? 5.219 37.969 -0.561 1 97.44 198 SER B O 1
ATOM 4174 N N . LYS B 1 199 ? 3.572 37.875 0.915 1 98.25 199 LYS B N 1
ATOM 4175 C CA . LYS B 1 199 ? 3.748 39.219 1.396 1 98.25 199 LYS B CA 1
ATOM 4176 C C . LYS B 1 199 ? 5.074 39.375 2.133 1 98.25 199 LYS B C 1
ATOM 4178 O O . LYS B 1 199 ? 5.742 40.406 2.006 1 98.25 199 LYS B O 1
ATOM 4183 N N . PHE B 1 200 ? 5.43 38.375 2.873 1 97.88 200 PHE B N 1
ATOM 4184 C CA . PHE B 1 200 ? 6.695 38.375 3.6 1 97.88 200 PHE B CA 1
ATOM 4185 C C . PHE B 1 200 ? 7.875 38.406 2.633 1 97.88 200 PHE B C 1
ATOM 4187 O O . PHE B 1 200 ? 8.797 39.188 2.773 1 97.88 200 PHE B O 1
ATOM 4194 N N . GLU B 1 201 ? 7.824 37.5 1.663 1 94.94 201 GLU B N 1
ATOM 4195 C CA . GLU B 1 201 ? 8.898 37.406 0.679 1 94.94 201 GLU B CA 1
ATOM 4196 C C . GLU B 1 201 ? 9.039 38.719 -0.12 1 94.94 201 GLU B C 1
ATOM 4198 O O . GLU B 1 201 ? 10.141 39.094 -0.517 1 94.94 201 GLU B O 1
ATOM 4203 N N . ALA B 1 202 ? 7.902 39.406 -0.314 1 96.94 202 ALA B N 1
ATOM 4204 C CA . ALA B 1 202 ? 7.895 40.656 -1.036 1 96.94 202 ALA B CA 1
ATOM 4205 C C . ALA B 1 202 ? 8.469 41.781 -0.178 1 96.94 202 ALA B C 1
ATOM 4207 O O . ALA B 1 202 ? 8.68 42.906 -0.662 1 96.94 202 ALA B O 1
ATOM 4208 N N . GLY B 1 203 ? 8.68 41.5 1.127 1 96.56 203 GLY B N 1
ATOM 4209 C CA . GLY B 1 203 ? 9.305 42.5 1.997 1 96.56 203 GLY B CA 1
ATOM 4210 C C . GLY B 1 203 ? 8.305 43.438 2.652 1 96.56 203 GLY B C 1
ATOM 4211 O O . GLY B 1 203 ? 8.672 44.5 3.119 1 96.56 203 GLY B O 1
ATOM 4212 N N . GLU B 1 204 ? 7.016 43.062 2.715 1 97.94 204 GLU B N 1
ATOM 4213 C CA . GLU B 1 204 ? 5.992 43.938 3.268 1 97.94 204 GLU B CA 1
ATOM 4214 C C . GLU B 1 204 ? 6.203 44.156 4.762 1 97.94 204 GLU B C 1
ATOM 4216 O O . GLU B 1 204 ? 5.875 45.219 5.293 1 97.94 204 GLU B O 1
ATOM 4221 N N . ALA B 1 205 ? 6.613 43.188 5.457 1 97.88 205 ALA B N 1
ATOM 4222 C CA . ALA B 1 205 ? 6.965 43.25 6.875 1 97.88 205 ALA B CA 1
ATOM 4223 C C . ALA B 1 205 ? 8.133 42.312 7.191 1 97.88 205 ALA B C 1
ATOM 4225 O O . ALA B 1 205 ? 8.312 41.281 6.531 1 97.88 205 ALA B O 1
ATOM 4226 N N . PRO B 1 206 ? 8.859 42.594 8.172 1 98 206 PRO B N 1
ATOM 4227 C CA . PRO B 1 206 ? 10.062 41.812 8.453 1 98 206 PRO B CA 1
ATOM 4228 C C . PRO B 1 206 ? 9.758 40.531 9.258 1 98 206 PRO B C 1
ATOM 4230 O O . PRO B 1 206 ? 10.625 39.656 9.398 1 98 206 PRO B O 1
ATOM 4233 N N . ILE B 1 207 ? 8.547 40.406 9.844 1 98.62 207 ILE B N 1
ATOM 4234 C CA . ILE B 1 207 ? 8.203 39.25 10.672 1 98.62 207 ILE B CA 1
ATOM 4235 C C . ILE B 1 207 ? 6.887 38.656 10.188 1 98.62 207 ILE B C 1
ATOM 4237 O O . ILE B 1 207 ? 5.965 39.375 9.812 1 98.62 207 ILE B O 1
ATOM 4241 N N . MET B 1 208 ? 6.812 37.312 10.188 1 98.81 208 MET B N 1
ATOM 4242 C CA . MET B 1 208 ? 5.582 36.594 9.891 1 98.81 208 MET B CA 1
ATOM 4243 C C . MET B 1 208 ? 5.398 35.406 10.844 1 98.81 208 MET B C 1
ATOM 4245 O O . MET B 1 208 ? 6.363 34.719 11.188 1 98.81 208 MET B O 1
ATOM 4249 N N . VAL B 1 209 ? 4.16 35.188 11.32 1 98.81 209 VAL B N 1
ATOM 4250 C CA . VAL B 1 209 ? 3.857 33.938 12.023 1 98.81 209 VAL B CA 1
ATOM 4251 C C . VAL B 1 209 ? 3.979 32.781 11.062 1 98.81 209 VAL B C 1
ATOM 4253 O O . VAL B 1 209 ? 3.387 32.781 9.977 1 98.81 209 VAL B O 1
ATOM 4256 N N . SER B 1 210 ? 4.758 31.812 11.461 1 98.62 210 SER B N 1
ATOM 4257 C CA . SER B 1 210 ? 5.062 30.688 10.586 1 98.62 210 SER B CA 1
ATOM 4258 C C . SER B 1 210 ? 5.551 29.484 11.391 1 98.62 210 SER B C 1
ATOM 4260 O O . SER B 1 210 ? 4.949 29.125 12.398 1 98.62 210 SER B O 1
ATOM 4262 N N . TYR B 1 211 ? 6.586 28.859 10.891 1 98.38 211 TYR B N 1
ATOM 4263 C CA . TYR B 1 211 ? 6.988 27.594 11.5 1 98.38 211 TYR B CA 1
ATOM 4264 C C . TYR B 1 211 ? 8.461 27.625 11.898 1 98.38 211 TYR B C 1
ATOM 4266 O O . TYR B 1 211 ? 9.258 28.328 11.289 1 98.38 211 TYR B O 1
ATOM 4274 N N . ALA B 1 212 ? 8.758 26.781 12.891 1 98.25 212 ALA B N 1
ATOM 4275 C CA . ALA B 1 212 ? 10.117 26.656 13.43 1 98.25 212 ALA B CA 1
ATOM 4276 C C . ALA B 1 212 ? 11.055 26.031 12.398 1 98.25 212 ALA B C 1
ATOM 4278 O O . ALA B 1 212 ? 12.281 26.094 12.562 1 98.25 212 ALA B O 1
ATOM 4279 N N . THR B 1 213 ? 10.516 25.469 11.32 1 97.69 213 THR B N 1
ATOM 4280 C CA . THR B 1 213 ? 11.305 24.781 10.305 1 97.69 213 THR B CA 1
ATOM 4281 C C . THR B 1 213 ? 11.695 25.75 9.188 1 97.69 213 THR B C 1
ATOM 4283 O O . THR B 1 213 ? 12.344 25.344 8.219 1 97.69 213 THR B O 1
ATOM 4286 N N . ASP B 1 214 ? 11.375 27.047 9.305 1 96.12 214 ASP B N 1
ATOM 4287 C CA . ASP B 1 214 ? 11.617 28 8.234 1 96.12 214 ASP B CA 1
ATOM 4288 C C . ASP B 1 214 ? 13.117 28.156 7.957 1 96.12 214 ASP B C 1
ATOM 4290 O O . ASP B 1 214 ? 13.523 28.422 6.828 1 96.12 214 ASP B O 1
ATOM 4294 N N . GLY B 1 215 ? 13.969 27.969 8.984 1 95.19 215 GLY B N 1
ATOM 4295 C CA . GLY B 1 215 ? 15.406 27.969 8.75 1 95.19 215 GLY B CA 1
ATOM 4296 C C . GLY B 1 215 ? 15.852 26.875 7.793 1 95.19 215 GLY B C 1
ATOM 4297 O O . GLY B 1 215 ? 16.766 27.078 6.984 1 95.19 215 GLY B O 1
ATOM 4298 N N . ALA B 1 216 ? 15.234 25.688 7.879 1 96.19 216 ALA B N 1
ATOM 4299 C CA . ALA B 1 216 ? 15.531 24.594 6.977 1 96.19 216 ALA B CA 1
ATOM 4300 C C . ALA B 1 216 ? 15.156 24.938 5.539 1 96.19 216 ALA B C 1
ATOM 4302 O O . ALA B 1 216 ? 15.922 24.672 4.609 1 96.19 216 ALA B O 1
ATOM 4303 N N . TYR B 1 217 ? 13.969 25.531 5.355 1 95.12 217 TYR B N 1
ATOM 4304 C CA . TYR B 1 217 ? 13.523 26 4.043 1 95.12 217 TYR B CA 1
ATOM 4305 C C . TYR B 1 217 ? 14.523 26.969 3.441 1 95.12 217 TYR B C 1
ATOM 4307 O O . TYR B 1 217 ? 14.922 26.828 2.283 1 95.12 217 TYR B O 1
ATOM 4315 N N . SER B 1 218 ? 14.891 27.938 4.23 1 93.44 218 SER B N 1
ATOM 4316 C CA . SER B 1 218 ? 15.812 28.984 3.793 1 93.44 218 SER B CA 1
ATOM 4317 C C . SER B 1 218 ? 17.141 28.406 3.332 1 93.44 218 SER B C 1
ATOM 4319 O O . SER B 1 218 ? 17.641 28.75 2.26 1 93.44 218 SER B O 1
ATOM 4321 N N . TYR B 1 219 ? 17.625 27.516 4.168 1 93.12 219 TYR B N 1
ATOM 4322 C CA . TYR B 1 219 ? 18.922 26.922 3.832 1 93.12 219 TYR B CA 1
ATOM 4323 C C . TYR B 1 219 ? 18.812 26.078 2.57 1 93.12 219 TYR B C 1
ATOM 4325 O O . TYR B 1 219 ? 19.734 26.062 1.748 1 93.12 219 TYR B O 1
ATOM 4333 N N . GLN B 1 220 ? 17.781 25.312 2.43 1 93.5 220 GLN B N 1
ATOM 4334 C CA . GLN B 1 220 ? 17.594 24.422 1.286 1 93.5 220 GLN B CA 1
ATOM 4335 C C . GLN B 1 220 ? 17.547 25.219 -0.02 1 93.5 220 GLN B C 1
ATOM 4337 O O . GLN B 1 220 ? 18.156 24.812 -1.017 1 93.5 220 GLN B O 1
ATOM 4342 N N . TYR B 1 221 ? 16.875 26.344 -0.044 1 91.62 221 TYR B N 1
ATOM 4343 C CA . TYR B 1 221 ? 16.609 27.047 -1.298 1 91.62 221 TYR B CA 1
ATOM 4344 C C . TYR B 1 221 ? 17.625 28.156 -1.525 1 91.62 221 TYR B C 1
ATOM 4346 O O . TYR B 1 221 ? 17.969 28.469 -2.668 1 91.62 221 TYR B O 1
ATOM 4354 N N . TYR B 1 222 ? 18.109 28.75 -0.47 1 90.56 222 TYR B N 1
ATOM 4355 C CA . TYR B 1 222 ? 18.953 29.922 -0.64 1 90.56 222 TYR B CA 1
ATOM 4356 C C . TYR B 1 222 ? 20.391 29.641 -0.218 1 90.56 222 TYR B C 1
ATOM 4358 O O . TYR B 1 222 ? 21.266 30.484 -0.352 1 90.56 222 TYR B O 1
ATOM 4366 N N . LYS B 1 223 ? 20.656 28.438 0.235 1 89.19 223 LYS B N 1
ATOM 4367 C CA . LYS B 1 223 ? 21.969 28.016 0.703 1 89.19 223 LYS B CA 1
ATOM 4368 C C . LYS B 1 223 ? 22.562 29.031 1.678 1 89.19 223 LYS B C 1
ATOM 4370 O O . LYS B 1 223 ? 23.766 29.266 1.679 1 89.19 223 LYS B O 1
ATOM 4375 N N . SER B 1 224 ? 21.609 29.75 2.293 1 82.69 224 SER B N 1
ATOM 4376 C CA . SER B 1 224 ? 21.938 30.766 3.289 1 82.69 224 SER B CA 1
ATOM 4377 C C . SER B 1 224 ? 20.797 30.953 4.281 1 82.69 224 SER B C 1
ATOM 4379 O O . SER B 1 224 ? 19.734 30.344 4.137 1 82.69 224 SER B O 1
ATOM 4381 N N . THR B 1 225 ? 21.156 31.703 5.234 1 83.19 225 THR B N 1
ATOM 4382 C CA . THR B 1 225 ? 20.109 32.062 6.176 1 83.19 225 THR B CA 1
ATOM 4383 C C . THR B 1 225 ? 19.453 33.375 5.762 1 83.19 225 THR B C 1
ATOM 4385 O O . THR B 1 225 ? 19.578 34.406 6.469 1 83.19 225 THR B O 1
ATOM 4388 N N . LYS B 1 226 ? 18.859 33.281 4.648 1 89.81 226 LYS B N 1
ATOM 4389 C CA . LYS B 1 226 ? 18.094 34.438 4.207 1 89.81 226 LYS B CA 1
ATOM 4390 C C . LYS B 1 226 ? 16.969 34.781 5.184 1 89.81 226 LYS B C 1
ATOM 4392 O O . LYS B 1 226 ? 16.734 35.938 5.508 1 89.81 226 LYS B O 1
ATOM 4397 N N . TYR B 1 227 ? 16.297 33.688 5.602 1 95 227 TYR B N 1
ATOM 4398 C CA . TYR B 1 227 ? 15.273 33.781 6.637 1 95 227 TYR B CA 1
ATOM 4399 C C . TYR B 1 227 ? 15.648 32.938 7.848 1 95 227 TYR B C 1
ATOM 4401 O O . TYR B 1 227 ? 16.297 31.906 7.715 1 95 227 TYR B O 1
ATOM 4409 N N . LYS B 1 228 ? 15.305 33.438 9 1 95.88 228 LYS B N 1
ATOM 4410 C CA . LYS B 1 228 ? 15.492 32.719 10.258 1 95.88 228 LYS B CA 1
ATOM 4411 C C . LYS B 1 228 ? 14.188 32.656 11.047 1 95.88 228 LYS B C 1
ATOM 4413 O O . LYS B 1 228 ? 13.242 33.375 10.758 1 95.88 228 LYS B O 1
ATOM 4418 N N . ALA B 1 229 ? 14.164 31.734 11.945 1 97.31 229 ALA B N 1
ATOM 4419 C CA . ALA B 1 229 ? 13 31.609 12.828 1 97.31 229 ALA B CA 1
ATOM 4420 C C . ALA B 1 229 ? 13.383 31.875 14.281 1 97.31 229 ALA B C 1
ATOM 4422 O O . ALA B 1 229 ? 14.555 31.75 14.656 1 97.31 229 ALA B O 1
ATOM 4423 N N . PHE B 1 230 ? 12.43 32.312 15.039 1 97.25 230 PHE B N 1
ATOM 4424 C CA . PHE B 1 230 ? 12.625 32.406 16.484 1 97.25 230 PHE B CA 1
ATOM 4425 C C . PHE B 1 230 ? 11.359 32 17.234 1 97.25 230 PHE B C 1
ATOM 4427 O O . PHE B 1 230 ? 10.25 32.156 16.703 1 97.25 230 PHE B O 1
ATOM 4434 N N . ILE B 1 231 ? 11.547 31.469 18.391 1 98.38 231 ILE B N 1
ATOM 4435 C CA . ILE B 1 231 ? 10.492 31.109 19.328 1 98.38 231 ILE B CA 1
ATOM 4436 C C . ILE B 1 231 ? 10.648 31.938 20.609 1 98.38 231 ILE B C 1
ATOM 4438 O O . ILE B 1 231 ? 11.719 31.938 21.219 1 98.38 231 ILE B O 1
ATOM 4442 N N . PRO B 1 232 ? 9.609 32.656 21 1 98.25 232 PRO B N 1
ATOM 4443 C CA . PRO B 1 232 ? 9.688 33.438 22.25 1 98.25 232 PRO B CA 1
ATOM 4444 C C . PRO B 1 232 ? 9.969 32.531 23.453 1 98.25 232 PRO B C 1
ATOM 4446 O O . PRO B 1 232 ? 9.68 31.344 23.422 1 98.25 232 PRO B O 1
ATOM 4449 N N . LYS B 1 233 ? 10.531 33.125 24.516 1 97.88 233 LYS B N 1
ATOM 4450 C CA . LYS B 1 233 ? 11.016 32.375 25.688 1 97.88 233 LYS B CA 1
ATOM 4451 C C . LYS B 1 233 ? 9.875 31.656 26.391 1 97.88 233 LYS B C 1
ATOM 4453 O O . LYS B 1 233 ? 10.117 30.734 27.172 1 97.88 233 LYS B O 1
ATOM 4458 N N . GLU B 1 234 ? 8.672 32.094 26.172 1 98.31 234 GLU B N 1
ATOM 4459 C CA . GLU B 1 234 ? 7.512 31.5 26.812 1 98.31 234 GLU B CA 1
ATOM 4460 C C . GLU B 1 234 ? 7.285 30.078 26.328 1 98.31 234 GLU B C 1
ATOM 4462 O O . GLU B 1 234 ? 6.594 29.297 26.984 1 98.31 234 GLU B O 1
ATOM 4467 N N . GLY B 1 235 ? 7.828 29.719 25.188 1 98 235 GLY B N 1
ATOM 4468 C CA . GLY B 1 235 ? 7.719 28.359 24.672 1 98 235 GLY B CA 1
ATOM 4469 C C . GLY B 1 235 ? 6.996 28.297 23.344 1 98 235 GLY B C 1
ATOM 4470 O O . GLY B 1 235 ? 6.406 29.281 22.891 1 98 235 GLY B O 1
ATOM 4471 N N . ALA B 1 236 ? 7.039 27.172 22.75 1 98.19 236 ALA B N 1
ATOM 4472 C CA . ALA B 1 236 ? 6.465 26.984 21.422 1 98.19 236 ALA B CA 1
ATOM 4473 C C . ALA B 1 236 ? 5.094 26.328 21.5 1 98.19 236 ALA B C 1
ATOM 4475 O O . ALA B 1 236 ? 4.777 25.672 22.5 1 98.19 236 ALA B O 1
ATOM 4476 N N . TYR B 1 237 ? 4.242 26.562 20.594 1 98.69 237 TYR B N 1
ATOM 4477 C CA . TYR B 1 237 ? 3.02 25.812 20.312 1 98.69 237 TYR B CA 1
ATOM 4478 C C . TYR B 1 237 ? 3.223 24.844 19.156 1 98.69 237 TYR B C 1
ATOM 4480 O O . TYR B 1 237 ? 3.645 25.234 18.062 1 98.69 237 TYR B O 1
ATOM 4488 N N . VAL B 1 238 ? 2.938 23.531 19.391 1 98.5 238 VAL B N 1
ATOM 4489 C CA . VAL B 1 238 ? 3.15 22.5 18.375 1 98.5 238 VAL B CA 1
ATOM 4490 C C . VAL B 1 238 ? 1.836 22.219 17.656 1 98.5 238 VAL B C 1
ATOM 4492 O O . VAL B 1 238 ? 0.818 21.938 18.297 1 98.5 238 VAL B O 1
ATOM 4495 N N . GLN B 1 239 ? 1.862 22.391 16.328 1 98.5 239 GLN B N 1
ATOM 4496 C CA . GLN B 1 239 ? 0.737 22.031 15.461 1 98.5 239 GLN B CA 1
ATOM 4497 C C . GLN B 1 239 ? 0.853 20.609 14.961 1 98.5 239 GLN B C 1
ATOM 4499 O O . GLN B 1 239 ? 1.903 20.203 14.453 1 98.5 239 GLN B O 1
ATOM 4504 N N . ILE B 1 240 ? -0.187 19.797 15.148 1 98.75 240 ILE B N 1
ATOM 4505 C CA . ILE B 1 240 ? -0.298 18.438 14.641 1 98.75 240 ILE B CA 1
ATOM 4506 C C . ILE B 1 240 ? -1.355 18.375 13.547 1 98.75 240 ILE B C 1
ATOM 4508 O O . ILE B 1 240 ? -2.539 18.609 13.797 1 98.75 240 ILE B O 1
ATOM 4512 N N . GLU B 1 241 ? -0.939 18.125 12.32 1 98.81 241 GLU B N 1
ATOM 4513 C CA . GLU B 1 241 ? -1.885 18.016 11.219 1 98.81 241 GLU B CA 1
ATOM 4514 C C . GLU B 1 241 ? -2.338 16.562 11.031 1 98.81 241 GLU B C 1
ATOM 4516 O O . GLU B 1 241 ? -1.544 15.633 11.195 1 98.81 241 GLU B O 1
ATOM 4521 N N . THR B 1 242 ? -3.664 16.406 10.734 1 98.88 242 THR B N 1
ATOM 4522 C CA . THR B 1 242 ? -4.238 15.07 10.711 1 98.88 242 THR B CA 1
ATOM 4523 C C . THR B 1 242 ? -5.023 14.836 9.43 1 98.88 242 THR B C 1
ATOM 4525 O O . THR B 1 242 ? -5.246 15.773 8.648 1 98.88 242 THR B O 1
ATOM 4528 N N . ALA B 1 243 ? -5.336 13.648 9.18 1 98.94 243 ALA B N 1
ATOM 4529 C CA . ALA B 1 243 ? -6.242 13.195 8.125 1 98.94 243 ALA B CA 1
ATOM 4530 C C . ALA B 1 243 ? -7.355 12.32 8.703 1 98.94 243 ALA B C 1
ATOM 4532 O O . ALA B 1 243 ? -7.168 11.656 9.727 1 98.94 243 ALA B O 1
ATOM 4533 N N . SER B 1 244 ? -8.516 12.398 8.086 1 98.94 244 SER B N 1
ATOM 4534 C CA . SER B 1 244 ? -9.672 11.664 8.578 1 98.94 244 SER B CA 1
ATOM 4535 C C . SER B 1 244 ? -10.57 11.219 7.43 1 98.94 244 SER B C 1
ATOM 4537 O O . SER B 1 244 ? -10.555 11.812 6.352 1 98.94 244 SER B O 1
ATOM 4539 N N . ILE B 1 245 ? -11.273 10.141 7.66 1 98.88 245 ILE B N 1
ATOM 4540 C CA . ILE B 1 245 ? -12.312 9.688 6.746 1 98.88 245 ILE B CA 1
ATOM 4541 C C . ILE B 1 245 ? -13.609 10.445 7.02 1 98.88 245 ILE B C 1
ATOM 4543 O O . ILE B 1 245 ? -13.977 10.656 8.18 1 98.88 245 ILE B O 1
ATOM 4547 N N . ILE B 1 246 ? -14.273 10.883 5.953 1 98.88 246 ILE B N 1
ATOM 4548 C CA . ILE B 1 246 ? -15.547 11.586 6.094 1 98.88 246 ILE B CA 1
ATOM 4549 C C . ILE B 1 246 ? -16.656 10.578 6.395 1 98.88 246 ILE B C 1
ATOM 4551 O O . ILE B 1 246 ? -16.75 9.531 5.746 1 98.88 246 ILE B O 1
ATOM 4555 N N . LYS B 1 247 ? -17.438 10.906 7.348 1 98.06 247 LYS B N 1
ATOM 4556 C CA . LYS B 1 247 ? -18.516 10.023 7.762 1 98.06 247 LYS B CA 1
ATOM 4557 C C . LYS B 1 247 ? -19.453 9.711 6.59 1 98.06 247 LYS B C 1
ATOM 4559 O O . LYS B 1 247 ? -19.781 10.602 5.805 1 98.06 247 LYS B O 1
ATOM 4564 N N . ASN B 1 248 ? -19.828 8.477 6.328 1 95.12 248 ASN B N 1
ATOM 4565 C CA . ASN B 1 248 ? -20.812 7.973 5.371 1 95.12 248 ASN B CA 1
ATOM 4566 C C . ASN B 1 248 ? -20.266 8.023 3.943 1 95.12 248 ASN B C 1
ATOM 4568 O O . ASN B 1 248 ? -21.047 7.98 2.984 1 95.12 248 ASN B O 1
ATOM 4572 N N . THR B 1 249 ? -18.984 8.227 3.807 1 97.31 249 THR B N 1
ATOM 4573 C CA . THR B 1 249 ? -18.422 8.141 2.457 1 97.31 249 THR B CA 1
ATOM 4574 C C . THR B 1 249 ? -18.812 6.816 1.799 1 97.31 249 THR B C 1
ATOM 4576 O O . THR B 1 249 ? -18.906 5.789 2.469 1 97.31 249 THR B O 1
ATOM 4579 N N . LYS B 1 250 ? -19.016 6.828 0.474 1 94.75 250 LYS B N 1
ATOM 4580 C CA . LYS B 1 250 ? -19.328 5.625 -0.294 1 94.75 250 LYS B CA 1
ATOM 4581 C C . LYS B 1 250 ? -18.047 4.898 -0.716 1 94.75 250 LYS B C 1
ATOM 4583 O O . LYS B 1 250 ? -18.109 3.811 -1.293 1 94.75 250 LYS B O 1
ATOM 4588 N N . ASN B 1 251 ? -16.891 5.477 -0.435 1 97.25 251 ASN B N 1
ATOM 4589 C CA . ASN B 1 251 ? -15.578 4.918 -0.773 1 97.25 251 ASN B CA 1
ATOM 4590 C C . ASN B 1 251 ? -14.766 4.598 0.477 1 97.25 251 ASN B C 1
ATOM 4592 O O . ASN B 1 251 ? -13.578 4.93 0.551 1 97.25 251 ASN B O 1
ATOM 4596 N N . GLU B 1 252 ? -15.391 4 1.441 1 97.5 252 GLU B N 1
ATOM 4597 C CA . GLU B 1 252 ? -14.797 3.814 2.76 1 97.5 252 GLU B CA 1
ATOM 4598 C C . GLU B 1 252 ? -13.508 3.002 2.674 1 97.5 252 GLU B C 1
ATOM 4600 O O . GLU B 1 252 ? -12.492 3.375 3.264 1 97.5 252 GLU B O 1
ATOM 4605 N N . GLU B 1 253 ? -13.523 1.877 1.927 1 97.38 253 GLU B N 1
ATOM 4606 C CA . GLU B 1 253 ? -12.352 1.006 1.87 1 97.38 253 GLU B CA 1
ATOM 4607 C C . GLU B 1 253 ? -11.172 1.711 1.21 1 97.38 253 GLU B C 1
ATOM 4609 O O . GLU B 1 253 ? -10.039 1.61 1.684 1 97.38 253 GLU B O 1
ATOM 4614 N N . LEU B 1 254 ? -11.43 2.424 0.134 1 98.19 254 LEU B N 1
ATOM 4615 C CA . LEU B 1 254 ? -10.375 3.184 -0.528 1 98.19 254 LEU B CA 1
ATOM 4616 C C . LEU B 1 254 ? -9.891 4.324 0.357 1 98.19 254 LEU B C 1
ATOM 4618 O O . LEU B 1 254 ? -8.703 4.645 0.37 1 98.19 254 LEU B O 1
ATOM 4622 N N . ALA B 1 255 ? -10.805 5.012 1.11 1 98.81 255 ALA B N 1
ATOM 4623 C CA . ALA B 1 255 ? -10.438 6.055 2.068 1 98.81 255 ALA B CA 1
ATOM 4624 C C . ALA B 1 255 ? -9.5 5.508 3.139 1 98.81 255 ALA B C 1
ATOM 4626 O O . ALA B 1 255 ? -8.508 6.156 3.49 1 98.81 255 ALA B O 1
ATOM 4627 N N . LYS B 1 256 ? -9.836 4.27 3.639 1 98.75 256 LYS B N 1
ATOM 4628 C CA . LYS B 1 256 ? -8.961 3.625 4.613 1 98.75 256 LYS B CA 1
ATOM 4629 C C . LYS B 1 256 ? -7.559 3.418 4.043 1 98.75 256 LYS B C 1
ATOM 4631 O O . LYS B 1 256 ? -6.562 3.693 4.715 1 98.75 256 LYS B O 1
ATOM 4636 N N . ARG B 1 257 ? -7.488 2.977 2.775 1 98.75 257 ARG B N 1
ATOM 4637 C CA . ARG B 1 257 ? -6.195 2.771 2.135 1 98.75 257 ARG B CA 1
ATOM 4638 C C . ARG B 1 257 ? -5.426 4.086 2.023 1 98.75 257 ARG B C 1
ATOM 4640 O O . ARG B 1 257 ? -4.203 4.105 2.164 1 98.75 257 ARG B O 1
ATOM 4647 N N . PHE B 1 258 ? -6.137 5.168 1.778 1 98.88 258 PHE B N 1
ATOM 4648 C CA . PHE B 1 258 ? -5.484 6.461 1.627 1 98.88 258 PHE B CA 1
ATOM 4649 C C . PHE B 1 258 ? -4.895 6.93 2.953 1 98.88 258 PHE B C 1
ATOM 4651 O O . PHE B 1 258 ? -3.775 7.445 2.992 1 98.88 258 PHE B O 1
ATOM 4658 N N . ILE B 1 259 ? -5.641 6.766 4.043 1 98.88 259 ILE B N 1
ATOM 4659 C CA . ILE B 1 259 ? -5.133 7.113 5.367 1 98.88 259 ILE B CA 1
ATOM 4660 C C . ILE B 1 259 ? -3.875 6.301 5.664 1 98.88 259 ILE B C 1
ATOM 4662 O O . ILE B 1 259 ? -2.881 6.844 6.152 1 98.88 259 ILE B O 1
ATOM 4666 N N . GLU B 1 260 ? -3.887 4.969 5.391 1 98.81 260 GLU B N 1
ATOM 4667 C CA . GLU B 1 260 ? -2.719 4.117 5.602 1 98.81 260 GLU B CA 1
ATOM 4668 C C . GLU B 1 260 ? -1.538 4.582 4.754 1 98.81 260 GLU B C 1
ATOM 4670 O O . GLU B 1 260 ? -0.393 4.562 5.211 1 98.81 260 GLU B O 1
ATOM 4675 N N . PHE B 1 261 ? -1.791 5.039 3.527 1 98.81 261 PHE B N 1
ATOM 4676 C CA . PHE B 1 261 ? -0.779 5.492 2.582 1 98.81 261 PHE B CA 1
ATOM 4677 C C . PHE B 1 261 ? -0.012 6.688 3.143 1 98.81 261 PHE B C 1
ATOM 4679 O O . PHE B 1 261 ? 1.195 6.812 2.928 1 98.81 261 PHE B O 1
ATOM 4686 N N . LEU B 1 262 ? -0.68 7.555 3.869 1 98.88 262 LEU B N 1
ATOM 4687 C CA . LEU B 1 262 ? -0.062 8.75 4.434 1 98.88 262 LEU B CA 1
ATOM 4688 C C . LEU B 1 262 ? 1.045 8.375 5.414 1 98.88 262 LEU B C 1
ATOM 4690 O O . LEU B 1 262 ? 1.947 9.18 5.668 1 98.88 262 LEU B O 1
ATOM 4694 N N . LEU B 1 263 ? 0.996 7.172 5.969 1 98.75 263 LEU B N 1
ATOM 4695 C CA . LEU B 1 263 ? 1.971 6.75 6.969 1 98.75 263 LEU B CA 1
ATOM 4696 C C . LEU B 1 263 ? 3.062 5.895 6.336 1 98.75 263 LEU B C 1
ATOM 4698 O O . LEU B 1 263 ? 3.984 5.449 7.023 1 98.75 263 LEU B O 1
ATOM 4702 N N . MET B 1 264 ? 2.928 5.656 5.027 1 98.31 264 MET B N 1
ATOM 4703 C CA . MET B 1 264 ? 3.945 4.875 4.328 1 98.31 264 MET B CA 1
ATOM 4704 C C . MET B 1 264 ? 5.176 5.727 4.035 1 98.31 264 MET B C 1
ATOM 4706 O O . MET B 1 264 ? 5.09 6.957 3.984 1 98.31 264 MET B O 1
ATOM 4710 N N . ASN B 1 265 ? 6.328 5.035 3.793 1 97.5 265 ASN B N 1
ATOM 4711 C CA . ASN B 1 265 ? 7.609 5.707 3.607 1 97.5 265 ASN B CA 1
ATOM 4712 C C . ASN B 1 265 ? 7.574 6.664 2.42 1 97.5 265 ASN B C 1
ATOM 4714 O O . ASN B 1 265 ? 8.125 7.762 2.484 1 97.5 265 ASN B O 1
ATOM 4718 N N . ASN B 1 266 ? 6.918 6.238 1.369 1 96 266 ASN B N 1
ATOM 4719 C CA . ASN B 1 266 ? 6.938 7.023 0.139 1 96 266 ASN B CA 1
ATOM 4720 C C . ASN B 1 266 ? 6.211 8.352 0.31 1 96 266 ASN B C 1
ATOM 4722 O O . ASN B 1 266 ? 6.508 9.32 -0.392 1 96 266 ASN B O 1
ATOM 4726 N N . PHE B 1 267 ? 5.262 8.406 1.24 1 98.5 267 PHE B N 1
ATOM 4727 C CA . PHE B 1 267 ? 4.613 9.672 1.557 1 98.5 267 PHE B CA 1
ATOM 4728 C C . PHE B 1 267 ? 5.43 10.453 2.576 1 98.5 267 PHE B C 1
ATOM 4730 O O . PHE B 1 267 ? 5.727 11.633 2.367 1 98.5 267 PHE B O 1
ATOM 4737 N N . GLN B 1 268 ? 5.836 9.844 3.66 1 98.69 268 GLN B N 1
ATOM 4738 C CA . GLN B 1 268 ? 6.465 10.492 4.805 1 98.69 268 GLN B CA 1
ATOM 4739 C C . GLN B 1 268 ? 7.816 11.094 4.426 1 98.69 268 GLN B C 1
ATOM 4741 O O . GLN B 1 268 ? 8.203 12.148 4.941 1 98.69 268 GLN B O 1
ATOM 4746 N N . LYS B 1 269 ? 8.555 10.484 3.502 1 98.06 269 LYS B N 1
ATOM 4747 C CA . LYS B 1 269 ? 9.875 10.992 3.115 1 98.06 269 LYS B CA 1
ATOM 4748 C C . LYS B 1 269 ? 9.758 12.328 2.389 1 98.06 269 LYS B C 1
ATOM 4750 O O . LYS B 1 269 ? 10.734 13.07 2.291 1 98.06 269 LYS B O 1
ATOM 4755 N N . GLU B 1 270 ? 8.539 12.609 1.873 1 98.38 270 GLU B N 1
ATOM 4756 C CA . GLU B 1 270 ? 8.344 13.828 1.099 1 98.38 270 GLU B CA 1
ATOM 4757 C C . GLU B 1 270 ? 8.016 15.016 2.006 1 98.38 270 GLU B C 1
ATOM 4759 O O . GLU B 1 270 ? 8.148 16.172 1.599 1 98.38 270 GLU B O 1
ATOM 4764 N N . ILE B 1 271 ? 7.594 14.828 3.205 1 98.5 271 ILE B N 1
ATOM 4765 C CA . ILE B 1 271 ? 7.059 15.836 4.105 1 98.5 271 ILE B CA 1
ATOM 4766 C C . ILE B 1 271 ? 8.125 16.891 4.391 1 98.5 271 ILE B C 1
ATOM 4768 O O . ILE B 1 271 ? 7.883 18.094 4.23 1 98.5 271 ILE B O 1
ATOM 4772 N N . PRO B 1 272 ? 9.383 16.484 4.629 1 98.31 272 PRO B N 1
ATOM 4773 C CA . PRO B 1 272 ? 10.336 17.516 5.066 1 98.31 272 PRO B CA 1
ATOM 4774 C C . PRO B 1 272 ? 10.656 18.516 3.969 1 98.31 272 PRO B C 1
ATOM 4776 O O . PRO B 1 272 ? 10.68 19.734 4.223 1 98.31 272 PRO B O 1
ATOM 4779 N N . LEU B 1 273 ? 10.773 18.125 2.77 1 97.69 273 LEU B N 1
ATOM 4780 C CA . LEU B 1 273 ? 11.273 19.031 1.741 1 97.69 273 LEU B CA 1
ATOM 4781 C C . LEU B 1 273 ? 10.117 19.641 0.95 1 97.69 273 LEU B C 1
ATOM 4783 O O . LEU B 1 273 ? 10.328 20.484 0.079 1 97.69 273 LEU B O 1
ATOM 4787 N N . ASN B 1 274 ? 8.898 19.203 1.243 1 97.69 274 ASN B N 1
ATOM 4788 C CA . ASN B 1 274 ? 7.773 19.719 0.466 1 97.69 274 ASN B CA 1
ATOM 4789 C C . ASN B 1 274 ? 6.727 20.375 1.36 1 97.69 274 ASN B C 1
ATOM 4791 O O . ASN B 1 274 ? 6.031 21.297 0.934 1 97.69 274 ASN B O 1
ATOM 4795 N N . GLN B 1 275 ? 6.613 19.938 2.625 1 97.44 275 GLN B N 1
ATOM 4796 C CA . GLN B 1 275 ? 5.66 20.484 3.586 1 97.44 275 GLN B CA 1
ATOM 4797 C C . GLN B 1 275 ? 6.363 21.328 4.641 1 97.44 275 GLN B C 1
ATOM 4799 O O . GLN B 1 275 ? 5.734 22.156 5.301 1 97.44 275 GLN B O 1
ATOM 4804 N N . TRP B 1 276 ? 7.734 21 4.801 1 97.06 276 TRP B N 1
ATOM 4805 C CA . TRP B 1 276 ? 8.57 21.703 5.77 1 97.06 276 TRP B CA 1
ATOM 4806 C C . TRP B 1 276 ? 8.023 21.516 7.184 1 97.06 276 TRP B C 1
ATOM 4808 O O . TRP B 1 276 ? 7.918 22.5 7.938 1 97.06 276 TRP B O 1
ATOM 4818 N N . MET B 1 277 ? 7.5 20.406 7.43 1 98.19 277 MET B N 1
ATOM 4819 C CA . MET B 1 277 ? 7.09 19.875 8.727 1 98.19 277 MET B CA 1
ATOM 4820 C C . MET B 1 277 ? 7.844 18.594 9.047 1 98.19 277 MET B C 1
ATOM 4822 O O . MET B 1 277 ? 8.531 18.031 8.188 1 98.19 277 MET B O 1
ATOM 4826 N N . PHE B 1 278 ? 7.824 18.172 10.258 1 98.44 278 PHE B N 1
ATOM 4827 C CA . PHE B 1 278 ? 8.43 16.906 10.641 1 98.44 278 PHE B CA 1
ATOM 4828 C C . PHE B 1 278 ? 7.512 15.742 10.305 1 98.44 278 PHE B C 1
ATOM 4830 O O . PHE B 1 278 ? 6.301 15.812 10.523 1 98.44 278 PHE B O 1
ATOM 4837 N N . PRO B 1 279 ? 8.078 14.672 9.711 1 98.69 279 PRO B N 1
ATOM 4838 C CA . PRO B 1 279 ? 7.293 13.445 9.531 1 98.69 279 PRO B CA 1
ATOM 4839 C C . PRO B 1 279 ? 6.945 12.773 10.859 1 98.69 279 PRO B C 1
ATOM 4841 O O . PRO B 1 279 ? 7.516 13.117 11.898 1 98.69 279 PRO B O 1
ATOM 4844 N N . VAL B 1 280 ? 5.965 11.891 10.852 1 98.81 280 VAL B N 1
ATOM 4845 C CA . VAL B 1 280 ? 5.523 11.266 12.094 1 98.81 280 VAL B CA 1
ATOM 4846 C C . VAL B 1 280 ? 6.109 9.859 12.203 1 98.81 280 VAL B C 1
ATOM 4848 O O . VAL B 1 280 ? 5.965 9.195 13.234 1 98.81 280 VAL B O 1
ATOM 4851 N N . THR B 1 281 ? 6.699 9.344 11.109 1 98.5 281 THR B N 1
ATOM 4852 C CA . THR B 1 281 ? 7.324 8.023 11.117 1 98.5 281 THR B CA 1
ATOM 4853 C C . THR B 1 281 ? 8.844 8.148 11.141 1 98.5 281 THR B C 1
ATOM 4855 O O . THR B 1 281 ? 9.383 9.258 11.086 1 98.5 281 THR B O 1
ATOM 4858 N N . ASN B 1 282 ? 9.531 6.969 11.273 1 95.31 282 ASN B N 1
ATOM 4859 C CA . ASN B 1 282 ? 10.984 6.965 11.227 1 95.31 282 ASN B CA 1
ATOM 4860 C C . ASN B 1 282 ? 11.508 7.281 9.828 1 95.31 282 ASN B C 1
ATOM 4862 O O . ASN B 1 282 ? 11.609 6.391 8.977 1 95.31 282 ASN B O 1
ATOM 4866 N N . THR B 1 283 ? 11.688 8.523 9.578 1 96.06 283 THR B N 1
ATOM 4867 C CA . THR B 1 283 ? 12.156 9.047 8.305 1 96.06 283 THR B CA 1
ATOM 4868 C C . THR B 1 283 ? 13.453 9.828 8.484 1 96.06 283 THR B C 1
ATOM 4870 O O . THR B 1 283 ? 13.562 10.664 9.383 1 96.06 283 THR B O 1
ATOM 4873 N N . THR B 1 284 ? 14.445 9.547 7.676 1 96.38 284 THR B N 1
ATOM 4874 C CA . THR B 1 284 ? 15.672 10.328 7.707 1 96.38 284 THR B CA 1
ATOM 4875 C C . THR B 1 284 ? 15.414 11.758 7.266 1 96.38 284 THR B C 1
ATOM 4877 O O . THR B 1 284 ? 14.836 11.992 6.203 1 96.38 284 THR B O 1
ATOM 4880 N N . LEU B 1 285 ? 15.828 12.68 8.07 1 97.94 285 LEU B N 1
ATOM 4881 C CA . LEU B 1 285 ? 15.625 14.094 7.75 1 97.94 285 LEU B CA 1
ATOM 4882 C C . LEU B 1 285 ? 16.734 14.602 6.828 1 97.94 285 LEU B C 1
ATOM 4884 O O . LEU B 1 285 ? 17.891 14.227 6.98 1 97.94 285 LEU B O 1
ATOM 4888 N N . PRO B 1 286 ? 16.359 15.453 5.898 1 97.5 286 PRO B N 1
ATOM 4889 C CA . PRO B 1 286 ? 17.391 16.078 5.062 1 97.5 286 PRO B CA 1
ATOM 4890 C C . PRO B 1 286 ? 18.359 16.953 5.871 1 97.5 286 PRO B C 1
ATOM 4892 O O . PRO B 1 286 ? 18.016 17.406 6.965 1 97.5 286 PRO B O 1
ATOM 4895 N N . GLU B 1 287 ? 19.5 17.219 5.297 1 96 287 GLU B N 1
ATOM 4896 C CA . GLU B 1 287 ? 20.547 17.969 5.961 1 96 287 GLU B CA 1
ATOM 4897 C C . GLU B 1 287 ? 20.062 19.359 6.359 1 96 287 GLU B C 1
ATOM 4899 O O . GLU B 1 287 ? 20.453 19.891 7.406 1 96 287 GLU B O 1
ATOM 4904 N N . SER B 1 288 ? 19.234 19.922 5.57 1 96.69 288 SER B N 1
ATOM 4905 C CA . SER B 1 288 ? 18.75 21.281 5.812 1 96.69 288 SER B CA 1
ATOM 4906 C C . SER B 1 288 ? 18.016 21.375 7.141 1 96.69 288 SER B C 1
ATOM 4908 O O . SER B 1 288 ? 17.953 22.453 7.738 1 96.69 288 SER B O 1
ATOM 4910 N N . PHE B 1 289 ? 17.531 20.266 7.648 1 97.44 289 PHE B N 1
ATOM 4911 C CA . PHE B 1 289 ? 16.734 20.281 8.867 1 97.44 289 PHE B CA 1
ATOM 4912 C C . PHE B 1 289 ? 17.625 20.484 10.094 1 97.44 289 PHE B C 1
ATOM 4914 O O . PHE B 1 289 ? 17.125 20.641 11.211 1 97.44 289 PHE B O 1
ATOM 4921 N N . LYS B 1 290 ? 18.938 20.547 9.914 1 95.31 290 LYS B N 1
ATOM 4922 C CA . LYS B 1 290 ? 19.828 21 10.969 1 95.31 290 LYS B CA 1
ATOM 4923 C C . LYS B 1 290 ? 19.547 22.453 11.359 1 95.31 290 LYS B C 1
ATOM 4925 O O . LYS B 1 290 ? 19.891 22.891 12.453 1 95.31 290 LYS B O 1
ATOM 4930 N N . TYR B 1 291 ? 18.859 23.172 10.469 1 95.12 291 TYR B N 1
ATOM 4931 C CA . TYR B 1 291 ? 18.562 24.578 10.703 1 95.12 291 TYR B CA 1
ATOM 4932 C C . TYR B 1 291 ? 17.125 24.766 11.203 1 95.12 291 TYR B C 1
ATOM 4934 O O . TYR B 1 291 ? 16.672 25.891 11.375 1 95.12 291 TYR B O 1
ATOM 4942 N N . ALA B 1 292 ? 16.391 23.672 11.375 1 96.94 292 ALA B N 1
ATOM 4943 C CA . ALA B 1 292 ? 15.094 23.734 12.031 1 96.94 292 ALA B CA 1
ATOM 4944 C C . ALA B 1 292 ? 15.258 23.891 13.547 1 96.94 292 ALA B C 1
ATOM 4946 O O . ALA B 1 292 ? 16.141 23.281 14.148 1 96.94 292 ALA B O 1
ATOM 4947 N N . ILE B 1 293 ? 14.391 24.703 14.148 1 96.44 293 ILE B N 1
ATOM 4948 C CA . ILE B 1 293 ? 14.406 24.859 15.602 1 96.44 293 ILE B CA 1
ATOM 4949 C C . ILE B 1 293 ? 13.562 23.766 16.25 1 96.44 293 ILE B C 1
ATOM 4951 O O . ILE B 1 293 ? 12.406 23.562 15.875 1 96.44 293 ILE B O 1
ATOM 4955 N N . ILE B 1 294 ? 14.148 23.047 17.141 1 94.69 294 ILE B N 1
ATOM 4956 C CA . ILE B 1 294 ? 13.406 22.109 17.984 1 94.69 294 ILE B CA 1
ATOM 4957 C C . ILE B 1 294 ? 13.062 22.797 19.312 1 94.69 294 ILE B C 1
ATOM 4959 O O . ILE B 1 294 ? 13.961 23.109 20.109 1 94.69 294 ILE B O 1
ATOM 4963 N N . PRO B 1 295 ? 11.812 22.953 19.547 1 94.38 295 PRO B N 1
ATOM 4964 C CA . PRO B 1 295 ? 11.453 23.688 20.75 1 94.38 295 PRO B CA 1
ATOM 4965 C C . PRO B 1 295 ? 11.844 22.938 22.031 1 94.38 295 PRO B C 1
ATOM 4967 O O . PRO B 1 295 ? 11.656 21.719 22.125 1 94.38 295 PRO B O 1
ATOM 4970 N N . GLU B 1 296 ? 12.359 23.672 22.938 1 91.81 296 GLU B N 1
ATOM 4971 C CA . GLU B 1 296 ? 12.734 23.094 24.219 1 91.81 296 GLU B CA 1
ATOM 4972 C C . GLU B 1 296 ? 11.562 23.094 25.188 1 91.81 296 GLU B C 1
ATOM 4974 O O . GLU B 1 296 ? 11.492 22.25 26.078 1 91.81 296 GLU B O 1
ATOM 4979 N N . LYS B 1 297 ? 10.805 24.078 25.062 1 96.69 297 LYS B N 1
ATOM 4980 C CA . LYS B 1 297 ? 9.594 24.266 25.875 1 96.69 297 LYS B CA 1
ATOM 4981 C C . LYS B 1 297 ? 8.352 24.344 24.984 1 96.69 297 LYS B C 1
ATOM 4983 O O . LYS B 1 297 ? 8.352 25.047 23.969 1 96.69 297 LYS B O 1
ATOM 4988 N N . ILE B 1 298 ? 7.363 23.5 25.375 1 97.88 298 ILE B N 1
ATOM 4989 C CA . ILE B 1 298 ? 6.133 23.453 24.594 1 97.88 298 ILE B CA 1
ATOM 4990 C C . ILE B 1 298 ? 4.941 23.812 25.484 1 97.88 298 ILE B C 1
ATOM 4992 O O . ILE B 1 298 ? 4.852 23.359 26.625 1 97.88 298 ILE B O 1
ATOM 4996 N N . VAL B 1 299 ? 4.098 24.641 25 1 98.31 299 VAL B N 1
ATOM 4997 C CA . VAL B 1 299 ? 2.834 24.969 25.656 1 98.31 299 VAL B CA 1
ATOM 4998 C C . VAL B 1 299 ? 1.668 24.484 24.797 1 98.31 299 VAL B C 1
ATOM 5000 O O . VAL B 1 299 ? 1.815 24.312 23.578 1 98.31 299 VAL B O 1
ATOM 5003 N N . SER B 1 300 ? 0.547 24.234 25.422 1 97.62 300 SER B N 1
ATOM 5004 C CA . SER B 1 300 ? -0.614 23.734 24.688 1 97.62 300 SER B CA 1
ATOM 5005 C C . SER B 1 300 ? -1.914 24.125 25.391 1 97.62 300 SER B C 1
ATOM 5007 O O . SER B 1 300 ? -1.896 24.609 26.516 1 97.62 300 SER B O 1
ATOM 5009 N N . VAL B 1 301 ? -2.979 24.031 24.656 1 97.88 301 VAL B N 1
ATOM 5010 C CA . VAL B 1 301 ? -4.332 24.172 25.188 1 97.88 301 VAL B CA 1
ATOM 5011 C C . VAL B 1 301 ? -5.055 22.828 25.109 1 97.88 301 VAL B C 1
ATOM 5013 O O . VAL B 1 301 ? -5.012 22.156 24.078 1 97.88 301 VAL B O 1
ATOM 5016 N N . ASP B 1 302 ? -5.75 22.469 26.156 1 95.75 302 ASP B N 1
ATOM 5017 C CA . ASP B 1 302 ? -6.453 21.188 26.234 1 95.75 302 ASP B CA 1
ATOM 5018 C C . ASP B 1 302 ? -7.594 21.125 25.219 1 95.75 302 ASP B C 1
ATOM 5020 O O . ASP B 1 302 ? -8.297 22.109 25.016 1 95.75 302 ASP B O 1
ATOM 5024 N N . SER B 1 303 ? -7.801 19.938 24.719 1 95.38 303 SER B N 1
ATOM 5025 C CA . SER B 1 303 ? -8.812 19.766 23.688 1 95.38 303 SER B CA 1
ATOM 5026 C C . SER B 1 303 ? -10.203 20.094 24.203 1 95.38 303 SER B C 1
ATOM 5028 O O . SER B 1 303 ? -11.047 20.609 23.469 1 95.38 303 SER B O 1
ATOM 5030 N N . GLU B 1 304 ? -10.5 19.734 25.438 1 96.31 304 GLU B N 1
ATOM 5031 C CA . GLU B 1 304 ? -11.797 20.047 26.031 1 96.31 304 GLU B CA 1
ATOM 5032 C C . GLU B 1 304 ? -12.016 21.562 26.109 1 96.31 304 GLU B C 1
ATOM 5034 O O . GLU B 1 304 ? -13.117 22.047 25.844 1 96.31 304 GLU B O 1
ATOM 5039 N N . LYS B 1 305 ? -10.969 22.234 26.547 1 97.62 305 LYS B N 1
ATOM 5040 C CA . LYS B 1 305 ? -11.047 23.703 26.594 1 97.62 305 LYS B CA 1
ATOM 5041 C C . LYS B 1 305 ? -11.266 24.281 25.203 1 97.62 305 LYS B C 1
ATOM 5043 O O . LYS B 1 305 ? -12.047 25.234 25.047 1 97.62 305 LYS B O 1
ATOM 5048 N N . ILE B 1 306 ? -10.578 23.75 24.219 1 97.94 306 ILE B N 1
ATOM 5049 C CA . ILE B 1 306 ? -10.766 24.203 22.844 1 97.94 306 ILE B CA 1
ATOM 5050 C C . ILE B 1 306 ? -12.203 23.953 22.406 1 97.94 306 ILE B C 1
ATOM 5052 O O . ILE B 1 306 ? -12.867 24.859 21.875 1 97.94 306 ILE B O 1
ATOM 5056 N N . SER B 1 307 ? -12.688 22.797 22.625 1 96.62 307 SER B N 1
ATOM 5057 C CA . SER B 1 307 ? -14.047 22.422 22.234 1 96.62 307 SER B CA 1
ATOM 5058 C C . SER B 1 307 ? -15.07 23.375 22.828 1 96.62 307 SER B C 1
ATOM 5060 O O . SER B 1 307 ? -16.031 23.766 22.156 1 96.62 307 SER B O 1
ATOM 5062 N N . LYS B 1 308 ? -14.844 23.812 24 1 97.31 308 LYS B N 1
ATOM 5063 C CA . LYS B 1 308 ? -15.805 24.625 24.75 1 97.31 308 LYS B CA 1
ATOM 5064 C C . LYS B 1 308 ? -15.719 26.094 24.344 1 97.31 308 LYS B C 1
ATOM 5066 O O . LYS B 1 308 ? -16.719 26.812 24.344 1 97.31 308 LYS B O 1
ATOM 5071 N N . ASN B 1 309 ? -14.5 26.531 23.922 1 98.25 309 ASN B N 1
ATOM 5072 C CA . ASN B 1 309 ? -14.305 27.984 23.938 1 98.25 309 ASN B CA 1
ATOM 5073 C C . ASN B 1 309 ? -13.914 28.516 22.562 1 98.25 309 ASN B C 1
ATOM 5075 O O . ASN B 1 309 ? -13.938 29.719 22.328 1 98.25 309 ASN B O 1
ATOM 5079 N N . MET B 1 310 ? -13.625 27.703 21.609 1 98.12 310 MET B N 1
ATOM 5080 C CA . MET B 1 310 ? -12.977 28.156 20.375 1 98.12 310 MET B CA 1
ATOM 5081 C C . MET B 1 310 ? -13.844 29.172 19.641 1 98.12 310 MET B C 1
ATOM 5083 O O . MET B 1 310 ? -13.352 30.219 19.188 1 98.12 310 MET B O 1
ATOM 5087 N N . GLU B 1 311 ? -15.117 28.891 19.531 1 97.38 311 GLU B N 1
ATOM 5088 C CA . GLU B 1 311 ? -16 29.812 18.828 1 97.38 311 GLU B CA 1
ATOM 5089 C C . GLU B 1 311 ? -16.047 31.172 19.516 1 97.38 311 GLU B C 1
ATOM 5091 O O . GLU B 1 311 ? -15.992 32.219 18.859 1 97.38 311 GLU B O 1
ATOM 5096 N N . THR B 1 312 ? -16.125 31.156 20.797 1 98.31 312 THR B N 1
ATOM 5097 C CA . THR B 1 312 ? -16.141 32.375 21.578 1 98.31 312 THR B CA 1
ATOM 5098 C C . THR B 1 312 ? -14.812 33.125 21.438 1 98.31 312 THR B C 1
ATOM 5100 O O . THR B 1 312 ? -14.797 34.344 21.281 1 98.31 312 THR B O 1
ATOM 5103 N N . TRP B 1 313 ? -13.711 32.375 21.516 1 98.75 313 TRP B N 1
ATOM 5104 C CA . TRP B 1 313 ? -12.391 32.969 21.359 1 98.75 313 TRP B CA 1
ATOM 5105 C C . TRP B 1 313 ? -12.258 33.656 20.016 1 98.75 313 TRP B C 1
ATOM 5107 O O . TRP B 1 313 ? -11.688 34.75 19.906 1 98.75 313 TRP B O 1
ATOM 5117 N N . LEU B 1 314 ? -12.812 33.062 18.953 1 98.56 314 LEU B N 1
ATOM 5118 C CA . LEU B 1 314 ? -12.727 33.625 17.609 1 98.56 314 LEU B CA 1
ATOM 5119 C C . LEU B 1 314 ? -13.547 34.906 17.516 1 98.56 314 LEU B C 1
ATOM 5121 O O . LEU B 1 314 ? -13.109 35.875 16.906 1 98.56 314 LEU B O 1
ATOM 5125 N N . GLU B 1 315 ? -14.695 34.906 18.094 1 98.25 315 GLU B N 1
ATOM 5126 C CA . GLU B 1 315 ? -15.531 36.094 18.125 1 98.25 315 GLU B CA 1
ATOM 5127 C C . GLU B 1 315 ? -14.844 37.25 18.875 1 98.25 315 GLU B C 1
ATOM 5129 O O . GLU B 1 315 ? -14.875 38.406 18.438 1 98.25 315 GLU B O 1
ATOM 5134 N N . GLN B 1 316 ? -14.281 36.906 20 1 98.75 316 GLN B N 1
ATOM 5135 C CA . GLN B 1 316 ? -13.586 37.906 20.797 1 98.75 316 GLN B CA 1
ATOM 5136 C C . GLN B 1 316 ? -12.367 38.438 20.062 1 98.75 316 GLN B C 1
ATOM 5138 O O . GLN B 1 316 ? -12.102 39.656 20.109 1 98.75 316 GLN B O 1
ATOM 5143 N N . TRP B 1 317 ? -11.648 37.594 19.422 1 98.81 317 TRP B N 1
ATOM 5144 C CA . TRP B 1 317 ? -10.516 38.031 18.625 1 98.81 317 TRP B CA 1
ATOM 5145 C C . TRP B 1 317 ? -10.953 39 17.531 1 98.81 317 TRP B C 1
ATOM 5147 O O . TRP B 1 317 ? -10.312 40.031 17.312 1 98.81 317 TRP B O 1
ATOM 5157 N N . GLU B 1 318 ? -12.047 38.656 16.844 1 98.31 318 GLU B N 1
ATOM 5158 C CA . GLU B 1 318 ? -12.578 39.5 15.781 1 98.31 318 GLU B CA 1
ATOM 5159 C C . GLU B 1 318 ? -12.938 40.875 16.312 1 98.31 318 GLU B C 1
ATOM 5161 O O . GLU B 1 318 ? -12.656 41.875 15.664 1 98.31 318 GLU B O 1
ATOM 5166 N N . LYS B 1 319 ? -13.492 40.938 17.453 1 98.19 319 LYS B N 1
ATOM 5167 C CA . LYS B 1 319 ? -13.883 42.219 18.078 1 98.19 319 LYS B CA 1
ATOM 5168 C C . LYS B 1 319 ? -12.656 43.062 18.406 1 98.19 319 LYS B C 1
ATOM 5170 O O . LYS B 1 319 ? -12.703 44.281 18.281 1 98.19 319 LYS B O 1
ATOM 5175 N N . ILE B 1 320 ? -11.648 42.406 18.844 1 98.5 320 ILE B N 1
ATOM 5176 C CA . ILE B 1 320 ? -10.43 43.094 19.188 1 98.5 320 ILE B CA 1
ATOM 5177 C C . ILE B 1 320 ? -9.781 43.688 17.938 1 98.5 320 ILE B C 1
ATOM 5179 O O . ILE B 1 320 ? -9.312 44.812 17.922 1 98.5 320 ILE B O 1
ATOM 5183 N N . MET B 1 321 ? -9.805 43 16.859 1 98 321 MET B N 1
ATOM 5184 C CA . MET B 1 321 ? -9.031 43.312 15.656 1 98 321 MET B CA 1
ATOM 5185 C C . MET B 1 321 ? -9.789 44.281 14.758 1 98 321 MET B C 1
ATOM 5187 O O . MET B 1 321 ? -9.188 45.062 14.039 1 98 321 MET B O 1
ATOM 5191 N N . TYR B 1 322 ? -11.148 44.188 14.789 1 93.94 322 TYR B N 1
ATOM 5192 C CA . TYR B 1 322 ? -11.945 45 13.875 1 93.94 322 TYR B CA 1
ATOM 5193 C C . TYR B 1 322 ? -13.016 45.781 14.633 1 93.94 322 TYR B C 1
ATOM 5195 O O . TYR B 1 322 ? -13.391 46.875 14.227 1 93.94 322 TYR B O 1
#

Foldseek 3Di:
DPPDPPPPPPPPPPPVPPAAEAEEEEADLVCVCVVFPQVVLCVVPVHHYHYHHQHAQLRSLVVLVVCPPNDPHFKYWFNWLLSVLVCVVSPFFDFADAPVLVQQPDCVLVDDRFWRFFFKFWKWKKFFCVVDVDDDQALVSLLPAALAEEEEQLNQHVLNVLVLQVLCLLPPPCSLVSCLSNLRSHNYHHHYDVVSVVCCVVVVHGMYTGTLLVQLQCCVPVVDCRMHTDDHPSWIEMITITMGGTPPDPCNVSNSVVRVSSSDQSNQQVCCNRVVTHGRGPYDHDPSSVRGDDIPGYTGDDSVCSSPPVVVSSVSSVVSND/DPPPPPPPPPPPPPPVPPAAEAEEEEADLVCVCVVQPQVVLCVVPVHHYHYHHQHAQLRSLVVLVVCPPNDPHFKYWFNWLLSVLVCVVSPFFDFADAPVLVQQPDCVLVDDRFWRFFFKFWKWKKFFCVVDVDDDQALVSLLPAAQAEEEEQLNQHVLNVLVLQVLCLLPPPCSLVSCLSNLRSHNYHHHYDVVSVVCCVVVVHGMYTDTLLVQLQCCVPVVDPRMATDDHPSWIEMITITMGGTPPDPCNVSNSVVRVSSSDQSNQQVCCNRVVTHGRGPYDHDPSSVRGDDIPGYTGDDSVCSSVCVVVSSVSSVVSND

pLDDT: mean 94.17, std 12.95, range [25.86, 98.94]

InterPro domains:
  IPR001188 Spermidine/putrescine-binding periplasmic protein [PR00909] (27-43)
  IPR001188 Spermidine/putrescine-binding periplasmic protein [PR00909] (112-128)
  IPR001188 Spermidine/putrescine-binding periplasmic protein [PR00909] (232-251)
  IPR005948 Thiamine/thiamin pyrophosphate-binding periplasmic protein, ABC transporter [TIGR01254] (20-317)
  IPR005948 Thiamine/thiamin pyrophosphate-binding periplasmic protein, ABC transporter [cd13545] (21-282)

Radius of gyration: 32.72 Å; Cα contacts (8 Å, |Δi|>4): 1294; chains: 2; bounding box: 67×97×113 Å

Secondary structure (DSSP, 8-state):
-------------------PEEEEEE-GGGGHHHHHTHHHHHHHHT-EEEEEE-SSHHHHHHHHHHHGGG---SEEEEEEHHHHHHHHHTT-EE----TTGGG-S-GGG---SS-EEEEEEEEEEEE-TTT--S---SHHHHHT-SS-EEEE-TTT-HHHHHHHHHHHHHHGGGHHHHHHHHGGGEEEEESSHHHHHHHHHTTS-SEEEEETTHHHHHHHHHSS-SSEEE--TT-EEEEEEEEEEETT-S-HHHHHHHHHHTTSHHHHTTHHHHT-SEESSS-PPPGGGGGSPPPSSEE---HHHHHHHHHHHHHHHHHHH-/-------------------PEEEEEE-GGGGHHHHHTHHHHHHHHT-EEEEEE-SSHHHHHHHHHHHGGG---SEEEEEEHHHHHHHHHTT-EE----TTGGG-S-GGG---SS-EEEEEEEEEEEE-TTT--S---SHHHHHT-SS-EEEE-TTT-HHHHHHHHHHHHHHGGGHHHHHHHHGGGEEEEESSHHHHHHHHHTTS-SEEEEETTHHHHHHHHHSS-SSEEE--TT-EEEEEEEEEEETT-S-HHHHHHHHHHTTSHHHHTTHHHHT-SEESSS-PPPGGGGGSPPPSSEE---HHHHHHHHHHHHHHHHHHH-

Organism: NCBI:txid2108365

Nearest PDB structures (foldseek):
  2qry-assembly3_C  TM=9.569E-01  e=2.202E-33  Escherichia coli
  6ivy-assembly1_A  TM=8.030E-01  e=4.489E-18  Pseudomonas aeruginosa PAO1
  5t1p-assembly5_E  TM=7.125E-01  e=3.323E-18  Campylobacter jejuni BJ-CJGB96299
  7f6q-assembly1_A  TM=7.724E-01  e=4.689E-17  Thermus thermophilus HB8
  7w3w-assembly1_A  TM=6.990E-01  e=4.088E-16  Vibrio metschnikovii

Sequence (644 aa):
MKKGILVIMSILIVISVFSTTLTVYTYESLNWVEDKVLKEFESMYGCDVNLVKLGDGGSVLSRLLLEKKNSKADVVVGLDQSLSVKAIKEGILEKYTPINISKINNKDLILNDYTVPYDYGGIAFVYNPKTLKTVPTSFEDLTKLNKKIIIQDPRTSSTGQSFLLWTIAVYGDNWQDFWKRLKPAILTVAPGWDESFSKFEAGEAPIMVSYATDGAYSYQYYKSTKYKAFIPKEGAYVQIETASIIKNTKNEELAKRFIEFLLMNNFQKEIPLNQWMFPVTNTTLPESFKYAIIPEKIVSVDSEKISKNMETWLEQWEKIMYMKKGILVIMSILIVISVFSTTLTVYTYESLNWVEDKVLKEFESMYGCDVNLVKLGDGGSVLSRLLLEKKNSKADVVVGLDQSLSVKAIKEGILEKYT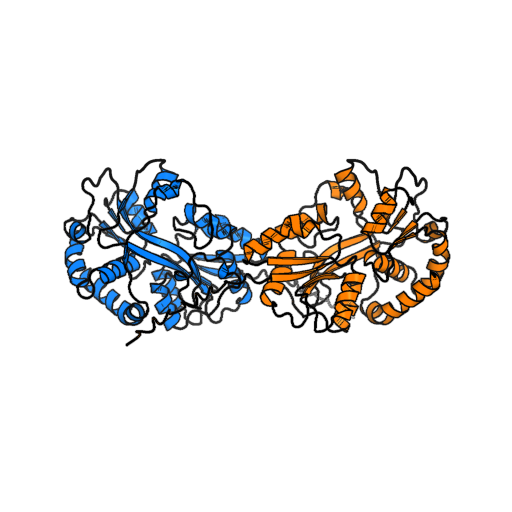PINISKINNKDLILNDYTVPYDYGGIAFVYNPKTLKTVPTSFEDLTKLNKKIIIQDPRTSSTGQSFLLWTIAVYGDNWQDFWKRLKPAILTVAPGWDESFSKFEAGEAPIMVSYATDGAYSYQYYKSTKYKAFIPKEGAYVQIETASIIKNTKNEELAKRFIEFLLMNNFQKEIPLNQWMFPVTNTTLPESFKYAIIPEKIVSVDSEKISKNMETWLEQWEKIMY

Solvent-accessible surface area (backbone atoms only — not comparable to full-atom values): 34196 Å² total; per-residue (Å²): 133,86,78,77,78,78,75,79,76,76,77,73,73,70,73,65,80,70,61,55,69,47,29,33,37,25,28,48,80,58,56,58,43,67,78,71,41,45,61,59,56,23,60,51,38,49,36,43,72,47,78,45,62,36,61,22,35,29,37,37,51,50,51,47,65,71,38,50,91,68,48,80,42,27,27,38,44,47,42,28,67,70,56,39,45,56,40,53,75,69,61,44,48,28,76,56,74,50,87,31,56,78,38,42,68,58,66,84,61,57,80,57,52,42,40,44,58,50,31,33,43,38,44,18,34,29,31,31,63,89,74,41,86,76,78,66,57,34,72,68,50,47,34,73,40,71,43,35,28,34,37,33,32,48,80,26,6,50,68,18,33,48,50,54,47,38,42,34,43,73,45,49,91,48,30,64,62,51,49,65,49,30,51,60,10,47,61,44,75,27,63,19,67,68,60,36,49,53,42,40,75,71,58,73,28,43,28,31,68,44,36,23,34,42,18,13,55,22,31,67,76,62,75,33,75,64,31,40,46,51,63,35,73,89,36,23,31,71,46,42,30,19,33,30,37,30,46,85,36,93,48,52,70,62,33,51,51,49,60,36,45,47,65,13,64,80,44,35,65,46,28,48,86,65,66,53,32,42,48,41,43,94,56,88,74,63,77,40,53,75,48,31,60,75,75,90,41,78,45,70,69,56,68,69,58,44,66,74,36,46,71,59,53,52,52,52,49,47,60,72,75,104,136,85,81,78,78,79,76,79,76,76,77,74,74,69,76,65,80,69,60,56,69,47,28,35,36,25,28,46,79,58,55,59,42,67,78,71,40,46,62,57,54,24,60,49,37,50,36,44,71,47,76,45,62,38,60,20,34,29,38,36,51,50,50,47,65,73,38,50,92,68,46,80,41,26,27,40,44,46,42,28,68,70,58,40,46,55,40,53,74,70,60,42,47,29,78,55,76,53,88,31,55,77,37,43,67,58,66,83,62,57,80,56,53,42,40,44,58,48,32,34,45,39,44,17,35,29,32,30,62,89,74,41,85,74,76,66,58,35,72,69,51,49,34,72,41,71,45,35,28,34,38,33,32,47,79,27,5,49,68,17,34,49,51,54,46,40,42,33,44,74,46,48,92,47,30,63,62,51,49,63,49,29,50,60,9,46,60,45,75,27,62,20,68,69,59,36,48,54,42,40,76,72,59,73,28,43,30,31,68,44,36,22,34,42,18,14,55,22,31,67,75,63,76,32,76,64,32,39,46,50,62,35,74,88,35,23,32,70,48,42,30,20,32,31,36,30,45,86,35,93,48,52,70,62,34,51,52,50,60,36,45,46,64,15,62,81,43,35,64,46,29,49,85,66,66,54,32,42,48,43,42,96,57,86,75,62,77,40,53,74,47,31,61,77,75,88,41,76,44,70,68,56,66,67,59,45,65,74,35,46,71,59,52,51,53,52,49,49,61,71,77,102